Protein 3O8Q (pdb70)

CATH classification: 3.40.50.10860 (+1 more: 3.40.50.720)

Solvent-accessible surface area: 23568 Å² total

Sequence (538 aa):
IDQQYAVFGNPINNHSKSPFIHTLFARRQTQQQSSMIIYTAQCVPVDGFTEAAKHFFAQGGRRGCNVTVVPFKEEAYRFADRRLTERARLAGAVNTLKKLDDGEILGDNTDGEGLVQDLLAQQVLLKGATILLIGAGGAARGVLKPLLDQQPASITVTNRTFAKAEQLLAELVAAYGEVKAQAFEQLKQSYDVIINSTSASLPAIDPVIFSSRSVCCYDMMYGKGYTVFNQWARQHGCCAQAIDGLGMLVGQQAAESFMLWRGLRPGTKKQILREELRKNLEGALIDQYAVFGNPINNHSKKSPFIHTLFARRQTQQSMIYTAQQCVPVDGFTEAAKKHFFAQGGRGCNVTTVVPFKEEAYRFADRLTEERARLAGAVNTLKKKLDDGEILGDNTDGEGLVQDLLAQQVLLKGATILLIGAGGAARGVLKPLLLDQQPASITVTNRTTFAKAEEQLAELVAAYGEVKAQQAFEQLKKQSYDVIIINSTSGELPAIDPVIFSSRRSVCCYDMMYGKGYTVVFNQWARQQHGCCAQQAIDGLGMLVGQAAESFMMLWRGLRRPGTKQILRELRKNLEG

Radius of gyration: 27.53 Å; Cα contacts (8 Å, |Δi|>4): 1280; chains: 2; bounding box: 72×40×78 Å

Secondary structure (DSSP, 8-state):
-EEEEEE--SSS---HHHHHHHHHHHTT--EEEEEEPPPTT-HHHHHHHHHHTT--EEEE-TTSHHHHHHH-SEE-HHHHHHT--SEEEE-TTSPEEEE--HHHHHHHHHHHTT---TT-EEEEE--SHHHHHHHHHHHTT--SEEEEEESSHHHHHHHHHHHGGGS-EEEEEGGG--S-EEEEEE-SPP---S--GGGEEEEEEEEES---SS--HHHHHHHHTT-SEEE-THHHHHHHHHHHHHHHHS----HHHHHHHHHHHHTT--/-EEEEEEESS-TT--HHHHHHHHHHHHT--EEEEEEE--TT-HHHHHHHHHHTT--EEEE-TT-HHHHHHH-SEE-HHHHHHT--SEEEE-TTS-EEEE--HHHHHHHHHHHTT---TT-EEEEE--SHHHHHHHHHHHTT--SEEEEEESSHHHHHHHHHHTGGGS-EEEEEGGG--S--SEEEE----------GGG--TT-EEEES---SS--HHHHHHHHTT-SEEE-THHHHHHHHHHHHHHHHSSPPP-HHHHHHHHHHHH-

Foldseek 3Di:
DAEEEEEDDPDDDDCLQVLVVVLCVQVVPPYHYYYDYADPVGDLVVVVVCVVVRHFKYFYDPPCFLVVLVNAPEEDPLSVQLSGFGMWGQDPVRGIYGYFLLQVLVVVLCVVVVQQLAQWEEEEEDLDSQSRSNVLVSLVSHYQEYEYEYQDQVSSVVSCVSCVVSHHYHYDYQVPDDAATQEYEYRDDPPPDSHDLNNADQNHEYEYLADAPDDDPNQVVNVVSRHNYYHYNLSSVLSSSQVNCCVRPVDGGDSVVVSVVVNCVRNPVD/DAEEEEEEPPCPPDLLQVLVVVLCVQVVHDYGYYYDYDPPPCDLVVVVVCVVVRHFKYFYDPPCFLVVVVNFPEEDPLCVQLNGFGMWGQDPVRGIYGYQLLQVLVVVLCVVVPQQLAQWEEEEEALDSQCRSNPLSSLQSHYVAYEYEYQDQVSQVVSQVSCVPSHHYHYDYQAVDDAATQEYEYRDDVPDDPHDLNNADLNHEYEYLADAADADPHQVSNVVSNHVYYYYNLSSVSSSSQVSCCVRPVDGGDCVVVSVVVNVVRHD

B-factor: mean 20.45, std 8.59, range [7.36, 56.21]

Nearest PDB structures (foldseek):
  3o8q-assembly1_A  TM=1.004E+00  e=1.296E-56  Vibrio cholerae O1 biovar El Tor str. N16961
  3o8q-assembly1_B  TM=9.749E-01  e=3.855E-51  Vibrio cholerae O1 biovar El Tor str. N16961
  3pgj-assembly2_B  TM=9.780E-01  e=3.119E-50  Vibrio cholerae O1 biovar El Tor str. N16961
  1p74-assembly1_A  TM=9.394E-01  e=8.078E-32  Haemophilus influenzae
  3pwz-assembly1_A  TM=9.494E-01  e=2.260E-29  Pseudomonas putida

Structure (mmCIF, N/CA/C/O backbone):
data_3O8Q
#
_entry.id   3O8Q
#
_cell.length_a   56.871
_cell.length_b   63.146
_cell.length_c   136.842
_cell.angle_alpha   90.00
_cell.angle_beta   90.00
_cell.angle_gamma   90.00
#
_symmetry.space_group_name_H-M   'P 21 21 21'
#
loop_
_entity.id
_entity.type
_entity.pdbx_description
1 polymer 'Shikimate 5-dehydrogenase I alpha'
2 polymer 'Shikimate 5-dehydrogenase I alpha'
3 non-polymer 'SODIUM ION'
4 non-polymer 'SULFATE ION'
5 non-polymer '4-(2-HYDROXYETHYL)-1-PIPERAZINE ETHANESULFONIC ACID'
6 water water
#
loop_
_atom_site.group_PDB
_atom_site.id
_atom_site.type_symbol
_atom_site.label_atom_id
_atom_site.label_alt_id
_atom_site.label_comp_id
_atom_site.label_asym_id
_atom_site.label_entity_id
_atom_site.label_seq_id
_atom_site.pdbx_PDB_ins_code
_atom_site.Cartn_x
_atom_site.Cartn_y
_atom_site.Cartn_z
_atom_site.occupancy
_atom_site.B_iso_or_equiv
_atom_site.auth_seq_id
_atom_site.auth_comp_id
_atom_site.auth_asym_id
_atom_site.auth_atom_id
_atom_site.pdbx_PDB_model_num
ATOM 1 N N . ILE A 1 8 ? 15.116 -10.759 -13.809 1.00 20.76 5 ILE A N 1
ATOM 2 C CA . ILE A 1 8 ? 13.730 -10.196 -13.825 1.00 20.06 5 ILE A CA 1
ATOM 3 C C . ILE A 1 8 ? 13.665 -8.985 -14.757 1.00 20.28 5 ILE A C 1
ATOM 4 O O . ILE A 1 8 ? 14.152 -7.891 -14.417 1.00 21.93 5 ILE A O 1
ATOM 9 N N . ASP A 1 9 ? 13.033 -9.197 -15.911 1.00 18.72 6 ASP A N 1
ATOM 10 C CA . ASP A 1 9 ? 12.869 -8.164 -16.949 1.00 18.51 6 ASP A CA 1
ATOM 11 C C . ASP A 1 9 ? 11.876 -7.101 -16.479 1.00 17.73 6 ASP A C 1
ATOM 12 O O . ASP A 1 9 ? 10.807 -7.413 -15.962 1.00 18.21 6 ASP A O 1
ATOM 17 N N A GLN A 1 10 ? 12.235 -5.826 -16.653 0.50 17.38 7 GLN A N 1
ATOM 18 N N B GLN A 1 10 ? 12.227 -5.842 -16.739 0.50 17.27 7 GLN A N 1
ATOM 19 C CA A GLN A 1 10 ? 11.398 -4.711 -16.174 0.50 16.25 7 GLN A CA 1
ATOM 20 C CA B GLN A 1 10 ? 11.465 -4.699 -16.258 0.50 16.36 7 GLN A CA 1
ATOM 21 C C A GLN A 1 10 ? 10.540 -4.048 -17.271 0.50 14.70 7 GLN A C 1
ATOM 22 C C B GLN A 1 10 ? 10.525 -4.093 -17.323 0.50 14.72 7 GLN A C 1
ATOM 23 O O A GLN A 1 10 ? 11.022 -3.644 -18.336 0.50 15.05 7 GLN A O 1
ATOM 24 O O B GLN A 1 10 ? 10.943 -3.762 -18.441 0.50 15.02 7 GLN A O 1
ATOM 35 N N . TYR A 1 11 ? 9.257 -3.940 -16.953 1.00 12.92 8 TYR A N 1
ATOM 36 C CA . TYR A 1 11 ? 8.236 -3.301 -17.823 1.00 11.94 8 TYR A CA 1
ATOM 37 C C . TYR A 1 11 ? 7.494 -2.292 -16.951 1.00 10.28 8 TYR A C 1
ATOM 38 O O . TYR A 1 11 ? 7.536 -2.356 -15.712 1.00 12.53 8 TYR A O 1
ATOM 47 N N . ALA A 1 12 ? 6.847 -1.331 -17.575 1.00 11.80 9 ALA A N 1
ATOM 48 C CA . ALA A 1 12 ? 6.108 -0.330 -16.825 1.00 11.58 9 ALA A CA 1
ATOM 49 C C . ALA A 1 12 ? 4.990 0.286 -17.639 1.00 10.99 9 ALA A C 1
ATOM 50 O O . ALA A 1 12 ? 4.946 0.132 -18.861 1.00 11.19 9 ALA A O 1
ATOM 52 N N . VAL A 1 13 ? 4.118 1.001 -16.938 1.00 11.74 10 VAL A N 1
ATOM 53 C CA . VAL A 1 13 ? 3.197 1.948 -17.524 1.00 12.15 10 VAL A CA 1
ATOM 54 C C . VAL A 1 13 ? 3.612 3.343 -17.049 1.00 11.96 10 VAL A C 1
ATOM 55 O O . VAL A 1 13 ? 3.881 3.555 -15.861 1.00 13.25 10 VAL A O 1
ATOM 59 N N . PHE A 1 14 ? 3.676 4.295 -17.991 1.00 12.15 11 PHE A N 1
ATOM 60 C CA . PHE A 1 14 ? 3.926 5.720 -17.700 1.00 14.66 11 PHE A CA 1
ATOM 61 C C . PHE A 1 14 ? 2.671 6.508 -17.958 1.00 16.03 11 PHE A C 1
ATOM 62 O O . PHE A 1 14 ? 2.043 6.401 -19.012 1.00 16.22 11 PHE A O 1
ATOM 70 N N . GLY A 1 15 ? 2.320 7.329 -16.994 1.00 19.40 12 GLY A N 1
ATOM 71 C CA . GLY A 1 15 ? 1.138 8.116 -17.096 1.00 21.76 12 GLY A CA 1
ATOM 72 C C . GLY A 1 15 ? -0.046 7.393 -16.489 1.00 24.53 12 GLY A C 1
ATOM 73 O O . GLY A 1 15 ? -0.040 6.164 -16.250 1.00 25.42 12 GLY A O 1
ATOM 74 N N . ASN A 1 16 ? -1.055 8.191 -16.203 1.00 27.40 13 ASN A N 1
ATOM 75 C CA . ASN A 1 16 ? -2.340 7.703 -15.783 1.00 28.88 13 ASN A CA 1
ATOM 76 C C . ASN A 1 16 ? -3.242 8.920 -15.764 1.00 30.07 13 ASN A C 1
ATOM 77 O O . ASN A 1 16 ? -3.037 9.824 -14.948 1.00 30.38 13 ASN A O 1
ATOM 82 N N . PRO A 1 17 ? -4.223 8.963 -16.680 1.00 30.63 14 PRO A N 1
ATOM 83 C CA . PRO A 1 17 ? -5.125 10.091 -16.793 1.00 31.01 14 PRO A CA 1
ATOM 84 C C . PRO A 1 17 ? -6.237 10.047 -15.751 1.00 31.26 14 PRO A C 1
ATOM 85 O O . PRO A 1 17 ? -7.019 11.001 -15.641 1.00 29.75 14 PRO A O 1
ATOM 89 N N . ILE A 1 18 ? -6.317 8.925 -15.024 1.00 31.77 15 ILE A N 1
ATOM 90 C CA . ILE A 1 18 ? -7.292 8.736 -13.941 1.00 32.68 15 ILE A CA 1
ATOM 91 C C . ILE A 1 18 ? -6.535 8.412 -12.643 1.00 33.09 15 ILE A C 1
ATOM 92 O O . ILE A 1 18 ? -5.304 8.283 -12.630 1.00 32.71 15 ILE A O 1
ATOM 97 N N A ASN A 1 19 ? -7.282 8.269 -11.547 0.50 33.35 16 ASN A N 1
ATOM 98 N N B ASN A 1 19 ? -7.280 8.295 -11.556 0.50 33.49 16 ASN A N 1
ATOM 99 C CA A ASN A 1 19 ? -6.667 8.053 -10.225 0.50 33.38 16 ASN A CA 1
ATOM 100 C CA B ASN A 1 19 ? -6.700 8.045 -10.237 0.50 33.61 16 ASN A CA 1
ATOM 101 C C A ASN A 1 19 ? -6.544 6.597 -9.758 0.50 33.04 16 ASN A C 1
ATOM 102 C C B ASN A 1 19 ? -6.293 6.598 -9.947 0.50 33.31 16 ASN A C 1
ATOM 103 O O A ASN A 1 19 ? -6.154 6.346 -8.615 0.50 33.38 16 ASN A O 1
ATOM 104 O O B ASN A 1 19 ? -5.348 6.350 -9.187 0.50 34.06 16 ASN A O 1
ATOM 113 N N . HIS A 1 20 ? -6.961 5.655 -10.599 1.00 32.64 17 HIS A N 1
ATOM 114 C CA . HIS A 1 20 ? -6.756 4.208 -10.319 1.00 31.55 17 HIS A CA 1
ATOM 115 C C . HIS A 1 20 ? -5.969 3.436 -11.429 1.00 30.49 17 HIS A C 1
ATOM 116 O O . HIS A 1 20 ? -6.220 3.597 -12.627 1.00 30.29 17 HIS A O 1
ATOM 123 N N . SER A 1 21 ? -5.068 2.542 -11.005 1.00 28.46 18 SER A N 1
ATOM 124 C CA . SER A 1 21 ? -4.138 1.850 -11.931 1.00 26.44 18 SER A CA 1
ATOM 125 C C . SER A 1 21 ? -4.435 0.362 -12.177 1.00 23.52 18 SER A C 1
ATOM 126 O O . SER A 1 21 ? -4.298 -0.426 -11.278 1.00 27.00 18 SER A O 1
ATOM 129 N N . LYS A 1 22 ? -4.826 -0.031 -13.397 1.00 19.57 19 LYS A N 1
ATOM 130 C CA . LYS A 1 22 ? -5.110 -1.462 -13.685 1.00 16.87 19 LYS A CA 1
ATOM 131 C C . LYS A 1 22 ? -4.039 -2.178 -14.519 1.00 15.04 19 LYS A C 1
ATOM 132 O O . LYS A 1 22 ? -3.963 -3.415 -14.503 1.00 13.61 19 LYS A O 1
ATOM 138 N N . SER A 1 23 ? -3.196 -1.427 -15.216 1.00 13.59 20 SER A N 1
ATOM 139 C CA . SER A 1 23 ? -2.215 -2.089 -16.070 1.00 13.09 20 SER A CA 1
ATOM 140 C C . SER A 1 23 ? -1.229 -3.002 -15.328 1.00 12.54 20 SER A C 1
ATOM 141 O O . SER A 1 23 ? -1.013 -4.128 -15.738 1.00 12.66 20 SER A O 1
ATOM 144 N N . PRO A 1 24 ? -0.722 -2.568 -14.161 1.00 12.59 21 PRO A N 1
ATOM 145 C CA . PRO A 1 24 ? 0.184 -3.495 -13.458 1.00 12.32 21 PRO A CA 1
ATOM 146 C C . PRO A 1 24 ? -0.527 -4.774 -13.027 1.00 11.41 21 PRO A C 1
ATOM 147 O O . PRO A 1 24 ? 0.037 -5.869 -13.123 1.00 11.61 21 PRO A O 1
ATOM 151 N N . PHE A 1 25 ? -1.760 -4.638 -12.554 1.00 11.26 22 PHE A N 1
ATOM 152 C CA . PHE A 1 25 ? -2.595 -5.812 -12.183 1.00 11.58 22 PHE A CA 1
ATOM 153 C C . PHE A 1 25 ? -2.710 -6.767 -13.368 1.00 10.85 22 PHE A C 1
ATOM 154 O O . PHE A 1 25 ? -2.402 -7.942 -13.277 1.00 10.80 22 PHE A O 1
ATOM 162 N N . ILE A 1 26 ? -3.132 -6.235 -14.507 1.00 11.36 23 ILE A N 1
ATOM 163 C CA . ILE A 1 26 ? -3.328 -7.057 -15.705 1.00 10.73 23 ILE A CA 1
ATOM 164 C C . ILE A 1 26 ? -2.043 -7.761 -16.158 1.00 9.62 23 ILE A C 1
ATOM 165 O O . ILE A 1 26 ? -2.027 -8.981 -16.346 1.00 10.39 23 ILE A O 1
ATOM 170 N N . HIS A 1 27 ? -0.967 -6.999 -16.322 1.00 9.64 24 HIS A N 1
ATOM 171 C CA . HIS A 1 27 ? 0.287 -7.574 -16.822 1.00 10.78 24 HIS A CA 1
ATOM 172 C C . HIS A 1 27 ? 0.931 -8.530 -15.840 1.00 10.32 24 HIS A C 1
ATOM 173 O O . HIS A 1 27 ? 1.579 -9.498 -16.225 1.00 10.55 24 HIS A O 1
ATOM 180 N N . THR A 1 28 ? 0.788 -8.239 -14.559 1.00 10.70 25 THR A N 1
ATOM 181 C CA . THR A 1 28 ? 1.302 -9.137 -13.520 1.00 10.80 25 THR A CA 1
ATOM 182 C C . THR A 1 28 ? 0.603 -10.488 -13.640 1.00 10.28 25 THR A C 1
ATOM 183 O O . THR A 1 28 ? 1.228 -11.553 -13.527 1.00 11.47 25 THR A O 1
ATOM 187 N N . LEU A 1 29 ? -0.702 -10.458 -13.902 1.00 9.74 26 LEU A N 1
ATOM 188 C CA . LEU A 1 29 ? -1.443 -11.721 -14.084 1.00 10.15 26 LEU A CA 1
ATOM 189 C C . LEU A 1 29 ? -1.086 -12.413 -15.426 1.00 10.14 26 LEU A C 1
ATOM 190 O O . LEU A 1 29 ? -0.968 -13.620 -15.499 1.00 11.20 26 LEU A O 1
ATOM 195 N N . PHE A 1 30 ? -0.930 -11.657 -16.499 1.00 10.31 27 PHE A N 1
ATOM 196 C CA . PHE A 1 30 ? -0.456 -12.263 -17.743 1.00 10.13 27 PHE A CA 1
ATOM 197 C C . PHE A 1 30 ? 0.898 -12.982 -17.492 1.00 10.28 27 PHE A C 1
ATOM 198 O O . PHE A 1 30 ? 1.120 -14.071 -17.966 1.00 10.54 27 PHE A O 1
ATOM 206 N N . ALA A 1 31 ? 1.798 -12.351 -16.723 1.00 10.46 28 ALA A N 1
ATOM 207 C CA . ALA A 1 31 ? 3.125 -12.917 -16.433 1.00 10.66 28 ALA A CA 1
ATOM 208 C C . ALA A 1 31 ? 2.981 -14.185 -15.591 1.00 12.04 28 ALA A C 1
ATOM 209 O O . ALA A 1 31 ? 3.696 -15.147 -15.790 1.00 12.90 28 ALA A O 1
ATOM 211 N N A ARG A 1 32 ? 2.039 -14.166 -14.643 0.70 12.26 29 ARG A N 1
ATOM 212 N N B ARG A 1 32 ? 2.050 -14.181 -14.638 0.30 11.88 29 ARG A N 1
ATOM 213 C CA A ARG A 1 32 ? 1.757 -15.356 -13.835 0.70 12.40 29 ARG A CA 1
ATOM 214 C CA B ARG A 1 32 ? 1.806 -15.394 -13.849 0.30 11.81 29 ARG A CA 1
ATOM 215 C C A ARG A 1 32 ? 1.253 -16.520 -14.711 0.70 12.50 29 ARG A C 1
ATOM 216 C C B ARG A 1 32 ? 1.270 -16.536 -14.721 0.30 11.96 29 ARG A C 1
ATOM 217 O O A ARG A 1 32 ? 1.705 -17.660 -14.592 0.70 14.76 29 ARG A O 1
ATOM 218 O O B ARG A 1 32 ? 1.719 -17.680 -14.611 0.30 13.12 29 ARG A O 1
ATOM 233 N N . GLN A 1 33 ? 0.312 -16.228 -15.588 1.00 11.57 30 GLN A N 1
ATOM 234 C CA . GLN A 1 33 ? -0.274 -17.236 -16.467 1.00 11.36 30 GLN A CA 1
ATOM 235 C C . GLN A 1 33 ? 0.767 -17.926 -17.330 1.00 11.76 30 GLN A C 1
ATOM 236 O O . GLN A 1 33 ? 0.669 -19.089 -17.624 1.00 12.36 30 GLN A O 1
ATOM 242 N N . THR A 1 34 ? 1.701 -17.137 -17.823 1.00 12.38 31 THR A N 1
ATOM 243 C CA . THR A 1 34 ? 2.718 -17.605 -18.782 1.00 13.11 31 THR A CA 1
ATOM 244 C C . THR A 1 34 ? 4.093 -17.811 -18.186 1.00 13.07 31 THR A C 1
ATOM 245 O O . THR A 1 34 ? 5.087 -18.031 -18.891 1.00 13.62 31 THR A O 1
ATOM 249 N N A GLN A 1 35 ? 4.167 -17.769 -16.857 0.70 14.35 32 GLN A N 1
ATOM 250 N N B GLN A 1 35 ? 4.147 -17.699 -16.863 0.30 13.84 32 GLN A N 1
ATOM 251 C CA A GLN A 1 35 ? 5.411 -17.978 -16.107 0.70 15.07 32 GLN A CA 1
ATOM 252 C CA B GLN A 1 35 ? 5.363 -17.934 -16.097 0.30 14.26 32 GLN A CA 1
ATOM 253 C C A GLN A 1 35 ? 6.601 -17.135 -16.579 0.70 14.79 32 GLN A C 1
ATOM 254 C C B GLN A 1 35 ? 6.570 -17.151 -16.597 0.30 14.15 32 GLN A C 1
ATOM 255 O O A GLN A 1 35 ? 7.750 -17.607 -16.668 0.70 15.96 32 GLN A O 1
ATOM 256 O O B GLN A 1 35 ? 7.675 -17.687 -16.746 0.30 14.88 32 GLN A O 1
ATOM 267 N N . GLN A 1 36 ? 6.340 -15.873 -16.863 1.00 13.60 33 GLN A N 1
ATOM 268 C CA . GLN A 1 36 ? 7.398 -14.968 -17.320 1.00 13.34 33 GLN A CA 1
ATOM 269 C C . GLN A 1 36 ? 8.104 -14.298 -16.169 1.00 14.06 33 GLN A C 1
ATOM 270 O O . GLN A 1 36 ? 7.476 -13.775 -15.251 1.00 15.39 33 GLN A O 1
ATOM 276 N N A SER A 1 37 ? 9.433 -14.332 -16.218 0.70 14.19 34 SER A N 1
ATOM 277 N N B SER A 1 37 ? 9.429 -14.323 -16.248 0.30 14.27 34 SER A N 1
ATOM 278 C CA A SER A 1 37 ? 10.278 -13.691 -15.194 0.70 15.48 34 SER A CA 1
ATOM 279 C CA B SER A 1 37 ? 10.305 -13.709 -15.253 0.30 14.85 34 SER A CA 1
ATOM 280 C C A SER A 1 37 ? 10.374 -12.210 -15.512 0.70 15.51 34 SER A C 1
ATOM 281 C C B SER A 1 37 ? 10.383 -12.214 -15.520 0.30 15.07 34 SER A C 1
ATOM 282 O O A SER A 1 37 ? 11.334 -11.710 -16.140 0.70 16.64 34 SER A O 1
ATOM 283 O O B SER A 1 37 ? 11.356 -11.706 -16.097 0.30 15.70 34 SER A O 1
ATOM 288 N N . MET A 1 38 ? 9.342 -11.511 -15.092 1.00 14.93 35 MET A N 1
ATOM 289 C CA . MET A 1 38 ? 9.228 -10.080 -15.334 1.00 14.91 35 MET A CA 1
ATOM 290 C C . MET A 1 38 ? 8.427 -9.408 -14.275 1.00 14.61 35 MET A C 1
ATOM 291 O O . MET A 1 38 ? 7.712 -10.041 -13.498 1.00 15.67 35 MET A O 1
ATOM 296 N N A ILE A 1 39 ? 8.558 -8.091 -14.251 0.50 15.06 36 ILE A N 1
ATOM 297 N N B ILE A 1 39 ? 8.559 -8.093 -14.253 0.50 14.60 36 ILE A N 1
ATOM 298 C CA A ILE A 1 39 ? 7.842 -7.230 -13.331 0.50 15.40 36 ILE A CA 1
ATOM 299 C CA B ILE A 1 39 ? 7.835 -7.243 -13.341 0.50 14.57 36 ILE A CA 1
ATOM 300 C C A ILE A 1 39 ? 7.303 -6.064 -14.152 0.50 15.01 36 ILE A C 1
ATOM 301 C C B ILE A 1 39 ? 7.280 -6.104 -14.191 0.50 14.56 36 ILE A C 1
ATOM 302 O O A ILE A 1 39 ? 7.997 -5.539 -15.032 0.50 17.48 36 ILE A O 1
ATOM 303 O O B ILE A 1 39 ? 7.925 -5.664 -15.153 0.50 17.11 36 ILE A O 1
ATOM 312 N N . TYR A 1 40 ? 6.068 -5.680 -13.868 1.00 12.97 37 TYR A N 1
ATOM 313 C CA . TYR A 1 40 ? 5.409 -4.564 -14.551 1.00 12.07 37 TYR A CA 1
ATOM 314 C C . TYR A 1 40 ? 4.918 -3.629 -13.483 1.00 11.50 37 TYR A C 1
ATOM 315 O O . TYR A 1 40 ? 4.032 -3.989 -12.702 1.00 12.83 37 TYR A O 1
ATOM 324 N N . THR A 1 41 ? 5.499 -2.430 -13.436 1.00 12.21 38 THR A N 1
ATOM 325 C CA . THR A 1 41 ? 5.126 -1.472 -12.411 1.00 12.78 38 THR A CA 1
ATOM 326 C C . THR A 1 41 ? 4.510 -0.229 -13.015 1.00 12.59 38 THR A C 1
ATOM 327 O O . THR A 1 41 ? 4.585 -0.014 -14.221 1.00 14.36 38 THR A O 1
ATOM 331 N N . ALA A 1 42 ? 3.839 0.564 -12.210 1.00 11.84 39 ALA A N 1
ATOM 332 C CA . ALA A 1 42 ? 3.464 1.884 -12.635 1.00 12.49 39 ALA A CA 1
ATOM 333 C C . ALA A 1 42 ? 4.638 2.819 -12.289 1.00 13.15 39 ALA A C 1
ATOM 334 O O . ALA A 1 42 ? 5.095 2.891 -11.146 1.00 14.16 39 ALA A O 1
ATOM 336 N N . GLN A 1 43 ? 5.142 3.521 -13.297 1.00 14.54 40 GLN A N 1
ATOM 337 C CA . GLN A 1 43 ? 6.245 4.464 -13.160 1.00 16.27 40 GLN A CA 1
ATOM 338 C C . GLN A 1 43 ? 5.715 5.858 -13.368 1.00 17.88 40 GLN A C 1
ATOM 339 O O . GLN A 1 43 ? 4.884 6.098 -14.224 1.00 16.81 40 GLN A O 1
ATOM 345 N N . CYS A 1 44 ? 6.209 6.795 -12.570 1.00 17.79 41 CYS A N 1
ATOM 346 C CA . CYS A 1 44 ? 5.772 8.165 -12.664 1.00 19.12 41 CYS A CA 1
ATOM 347 C C . CYS A 1 44 ? 6.460 8.929 -13.762 1.00 17.62 41 CYS A C 1
ATOM 348 O O . CYS A 1 44 ? 7.633 8.738 -14.020 1.00 19.36 41 CYS A O 1
ATOM 351 N N . VAL A 1 45 ? 5.712 9.780 -14.432 1.00 17.66 42 VAL A N 1
ATOM 352 C CA . VAL A 1 45 ? 6.335 10.722 -15.321 1.00 17.06 42 VAL A CA 1
ATOM 353 C C . VAL A 1 45 ? 6.840 11.826 -14.361 1.00 17.40 42 VAL A C 1
ATOM 354 O O . VAL A 1 45 ? 6.041 12.406 -13.635 1.00 18.34 42 VAL A O 1
ATOM 358 N N . PRO A 1 46 ? 8.138 12.111 -14.362 1.00 18.51 43 PRO A N 1
ATOM 359 C CA . PRO A 1 46 ? 8.591 13.202 -13.493 1.00 19.55 43 PRO A CA 1
ATOM 360 C C . PRO A 1 46 ? 8.182 14.559 -14.013 1.00 20.48 43 PRO A C 1
ATOM 361 O O . PRO A 1 46 ? 7.739 14.676 -15.131 1.00 19.60 43 PRO A O 1
ATOM 365 N N . VAL A 1 47 ? 8.343 15.605 -13.195 1.00 21.22 44 VAL A N 1
ATOM 366 C CA . VAL A 1 47 ? 7.843 16.945 -13.612 1.00 21.50 44 VAL A CA 1
ATOM 367 C C . VAL A 1 47 ? 8.511 17.522 -14.870 1.00 21.99 44 VAL A C 1
ATOM 368 O O . VAL A 1 47 ? 7.925 18.403 -15.519 1.00 23.29 44 VAL A O 1
ATOM 372 N N . ASP A 1 48 ? 9.697 17.034 -15.216 1.00 22.39 45 ASP A N 1
ATOM 373 C CA . ASP A 1 48 ? 10.376 17.478 -16.450 1.00 23.15 45 ASP A CA 1
ATOM 374 C C . ASP A 1 48 ? 10.086 16.613 -17.688 1.00 23.21 45 ASP A C 1
ATOM 375 O O . ASP A 1 48 ? 10.812 16.665 -18.691 1.00 22.92 45 ASP A O 1
ATOM 380 N N . GLY A 1 49 ? 9.059 15.780 -17.583 1.00 20.52 46 GLY A N 1
ATOM 381 C CA . GLY A 1 49 ? 8.510 15.128 -18.758 1.00 19.91 46 GLY A CA 1
ATOM 382 C C . GLY A 1 49 ? 8.754 13.675 -19.088 1.00 18.64 46 GLY A C 1
ATOM 383 O O . GLY A 1 49 ? 9.671 13.007 -18.597 1.00 18.54 46 GLY A O 1
ATOM 384 N N . PHE A 1 50 ? 7.924 13.237 -20.020 1.00 17.46 47 PHE A N 1
ATOM 385 C CA . PHE A 1 50 ? 7.946 11.842 -20.444 1.00 17.31 47 PHE A CA 1
ATOM 386 C C . PHE A 1 50 ? 9.214 11.416 -21.156 1.00 17.27 47 PHE A C 1
ATOM 387 O O . PHE A 1 50 ? 9.765 10.355 -20.860 1.00 16.61 47 PHE A O 1
ATOM 395 N N . THR A 1 51 ? 9.664 12.220 -22.106 1.00 17.52 48 THR A N 1
ATOM 396 C CA . THR A 1 51 ? 10.850 11.836 -22.864 1.00 18.33 48 THR A CA 1
ATOM 397 C C . THR A 1 51 ? 12.033 11.521 -21.961 1.00 18.57 48 THR A C 1
ATOM 398 O O . THR A 1 51 ? 12.715 10.514 -22.144 1.00 18.50 48 THR A O 1
ATOM 402 N N . GLU A 1 52 ? 12.295 12.393 -20.993 1.00 19.60 49 GLU A N 1
ATOM 403 C CA . GLU A 1 52 ? 13.386 12.147 -20.041 1.00 21.68 49 GLU A CA 1
ATOM 404 C C . GLU A 1 52 ? 13.164 10.858 -19.226 1.00 21.16 49 GLU A C 1
ATOM 405 O O . GLU A 1 52 ? 14.105 10.102 -18.986 1.00 20.68 49 GLU A O 1
ATOM 411 N N . ALA A 1 53 ? 11.921 10.646 -18.804 1.00 20.54 50 ALA A N 1
ATOM 412 C CA . ALA A 1 53 ? 11.539 9.437 -18.047 1.00 20.25 50 ALA A CA 1
ATOM 413 C C . ALA A 1 53 ? 11.816 8.185 -18.877 1.00 19.20 50 ALA A C 1
ATOM 414 O O . ALA A 1 53 ? 12.375 7.203 -18.380 1.00 18.36 50 ALA A O 1
ATOM 416 N N . ALA A 1 54 ? 11.433 8.241 -20.150 1.00 17.79 51 ALA A N 1
ATOM 417 C CA . ALA A 1 54 ? 11.609 7.094 -21.050 1.00 18.16 51 ALA A CA 1
ATOM 418 C C . ALA A 1 54 ? 13.076 6.815 -21.266 1.00 17.86 51 ALA A C 1
ATOM 419 O O . ALA A 1 54 ? 13.522 5.669 -21.243 1.00 17.32 51 ALA A O 1
ATOM 421 N N . LYS A 1 55 ? 13.841 7.868 -21.516 1.00 19.47 52 LYS A N 1
ATOM 422 C CA . LYS A 1 55 ? 15.285 7.721 -21.683 1.00 21.36 52 LYS A CA 1
ATOM 423 C C . LYS A 1 55 ? 15.936 7.014 -20.512 1.00 20.90 52 LYS A C 1
ATOM 424 O O . LYS A 1 55 ? 16.704 6.070 -20.685 1.00 21.54 52 LYS A O 1
ATOM 430 N N . HIS A 1 56 ? 15.589 7.474 -19.319 1.00 20.80 53 HIS A N 1
ATOM 431 C CA . HIS A 1 56 ? 16.120 6.919 -18.069 1.00 21.62 53 HIS A CA 1
ATOM 432 C C . HIS A 1 56 ? 15.698 5.459 -17.898 1.00 19.68 53 HIS A C 1
ATOM 433 O O . HIS A 1 56 ? 16.504 4.584 -17.584 1.00 20.25 53 HIS A O 1
ATOM 440 N N . PHE A 1 57 ? 14.426 5.216 -18.148 1.00 17.56 54 PHE A N 1
ATOM 441 C CA . PHE A 1 57 ? 13.878 3.860 -18.029 1.00 16.85 54 PHE A CA 1
ATOM 442 C C . PHE A 1 57 ? 14.610 2.845 -18.889 1.00 17.22 54 PHE A C 1
ATOM 443 O O . PHE A 1 57 ? 15.008 1.779 -18.424 1.00 16.66 54 PHE A O 1
ATOM 451 N N . PHE A 1 58 ? 14.784 3.171 -20.162 1.00 16.20 55 PHE A N 1
ATOM 452 C CA . PHE A 1 58 ? 15.487 2.252 -21.040 1.00 17.57 55 PHE A CA 1
ATOM 453 C C . PHE A 1 58 ? 16.996 2.150 -20.748 1.00 19.72 55 PHE A C 1
ATOM 454 O O . PHE A 1 58 ? 17.568 1.072 -20.820 1.00 20.80 55 PHE A O 1
ATOM 462 N N . ALA A 1 59 ? 17.594 3.249 -20.314 1.00 20.27 56 ALA A N 1
ATOM 463 C CA . ALA A 1 59 ? 19.037 3.251 -19.977 1.00 22.38 56 ALA A CA 1
ATOM 464 C C . ALA A 1 59 ? 19.332 2.370 -18.767 1.00 23.26 56 ALA A C 1
ATOM 465 O O . ALA A 1 59 ? 20.421 1.781 -18.653 1.00 25.83 56 ALA A O 1
ATOM 467 N N . GLN A 1 60 ? 18.375 2.294 -17.851 1.00 23.13 57 GLN A N 1
ATOM 468 C CA . GLN A 1 60 ? 18.533 1.492 -16.627 1.00 23.97 57 GLN A CA 1
ATOM 469 C C . GLN A 1 60 ? 18.079 0.038 -16.760 1.00 23.59 57 GLN A C 1
ATOM 470 O O . GLN A 1 60 ? 17.884 -0.665 -15.766 1.00 25.51 57 GLN A O 1
ATOM 476 N N . GLY A 1 61 ? 17.869 -0.397 -17.997 1.00 22.62 58 GLY A N 1
ATOM 477 C CA . GLY A 1 61 ? 17.549 -1.794 -18.265 1.00 20.74 58 GLY A CA 1
ATOM 478 C C . GLY A 1 61 ? 16.101 -2.136 -18.604 1.00 18.98 58 GLY A C 1
ATOM 479 O O . GLY A 1 61 ? 15.778 -3.286 -18.814 1.00 20.05 58 GLY A O 1
ATOM 480 N N . GLY A 1 62 ? 15.234 -1.138 -18.656 1.00 16.30 59 GLY A N 1
ATOM 481 C CA . GLY A 1 62 ? 13.824 -1.373 -19.025 1.00 15.33 59 GLY A CA 1
ATOM 482 C C . GLY A 1 62 ? 13.692 -2.026 -20.392 1.00 14.80 59 GLY A C 1
ATOM 483 O O . GLY A 1 62 ? 14.434 -1.726 -21.322 1.00 16.11 59 GLY A O 1
ATOM 484 N N A ARG A 1 63 ? 12.728 -2.941 -20.511 0.50 13.18 60 ARG A N 1
ATOM 485 N N B ARG A 1 63 ? 12.717 -2.919 -20.517 0.50 13.82 60 ARG A N 1
ATOM 486 C CA A ARG A 1 63 ? 12.505 -3.658 -21.772 0.50 13.04 60 ARG A CA 1
ATOM 487 C CA B ARG A 1 63 ? 12.503 -3.651 -21.765 0.50 14.10 60 ARG A CA 1
ATOM 488 C C A ARG A 1 63 ? 11.322 -3.143 -22.586 0.50 12.22 60 ARG A C 1
ATOM 489 C C B ARG A 1 63 ? 11.312 -3.166 -22.582 0.50 12.86 60 ARG A C 1
ATOM 490 O O A ARG A 1 63 ? 11.293 -3.271 -23.818 0.50 12.99 60 ARG A O 1
ATOM 491 O O B ARG A 1 63 ? 11.275 -3.323 -23.811 0.50 13.52 60 ARG A O 1
ATOM 506 N N . GLY A 1 64 ? 10.321 -2.615 -21.910 1.00 12.58 61 GLY A N 1
ATOM 507 C CA . GLY A 1 64 ? 9.172 -2.130 -22.592 1.00 11.65 61 GLY A CA 1
ATOM 508 C C . GLY A 1 64 ? 8.291 -1.378 -21.665 1.00 11.19 61 GLY A C 1
ATOM 509 O O . GLY A 1 64 ? 8.322 -1.586 -20.439 1.00 11.61 61 GLY A O 1
ATOM 510 N N . CYS A 1 65 ? 7.454 -0.521 -22.233 1.00 10.96 62 CYS A N 1
ATOM 511 C CA . CYS A 1 65 ? 6.494 0.192 -21.414 1.00 11.57 62 CYS A CA 1
ATOM 512 C C . CYS A 1 65 ? 5.242 0.611 -22.184 1.00 10.33 62 CYS A C 1
ATOM 513 O O . CYS A 1 65 ? 5.247 0.764 -23.395 1.00 11.00 62 CYS A O 1
ATOM 516 N N . ASN A 1 66 ? 4.138 0.698 -21.462 1.00 10.05 63 ASN A N 1
ATOM 517 C CA . ASN A 1 66 ? 2.942 1.317 -21.972 1.00 9.89 63 ASN A CA 1
ATOM 518 C C . ASN A 1 66 ? 2.987 2.806 -21.655 1.00 10.42 63 ASN A C 1
ATOM 519 O O . ASN A 1 66 ? 3.639 3.226 -20.700 1.00 11.14 63 ASN A O 1
ATOM 524 N N . VAL A 1 67 ? 2.236 3.573 -22.440 1.00 10.01 64 VAL A N 1
ATOM 525 C CA . VAL A 1 67 ? 2.154 5.018 -22.308 1.00 10.68 64 VAL A CA 1
ATOM 526 C C . VAL A 1 67 ? 0.693 5.388 -22.390 1.00 11.15 64 VAL A C 1
ATOM 527 O O . VAL A 1 67 ? -0.032 4.929 -23.287 1.00 13.38 64 VAL A O 1
ATOM 531 N N . THR A 1 68 ? 0.240 6.229 -21.472 1.00 12.19 65 THR A N 1
ATOM 532 C CA . THR A 1 68 ? -1.145 6.640 -21.476 1.00 13.48 65 THR A CA 1
ATOM 533 C C . THR A 1 68 ? -1.295 8.065 -21.949 1.00 13.18 65 THR A C 1
ATOM 534 O O . THR A 1 68 ? -0.323 8.807 -22.105 1.00 12.71 65 THR A O 1
ATOM 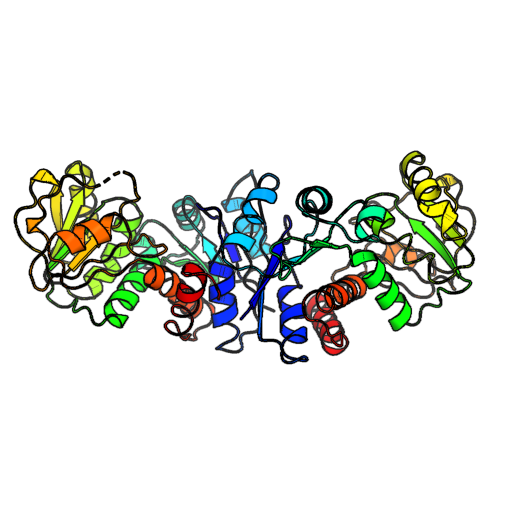538 N N A VAL A 1 69 ? -2.537 8.438 -22.214 0.50 13.88 66 VAL A N 1
ATOM 539 N N B VAL A 1 69 ? -2.543 8.421 -22.209 0.50 13.51 66 VAL A N 1
ATOM 540 C CA A VAL A 1 69 ? -2.818 9.817 -22.560 0.50 14.19 66 VAL A CA 1
ATOM 541 C CA B VAL A 1 69 ? -2.903 9.796 -22.522 0.50 13.54 66 VAL A CA 1
ATOM 542 C C A VAL A 1 69 ? -2.397 10.677 -21.358 0.50 14.31 66 VAL A C 1
ATOM 543 C C B VAL A 1 69 ? -2.451 10.688 -21.337 0.50 13.95 66 VAL A C 1
ATOM 544 O O A VAL A 1 69 ? -2.475 10.226 -20.196 0.50 15.67 66 VAL A O 1
ATOM 545 O O B VAL A 1 69 ? -2.607 10.289 -20.163 0.50 15.24 66 VAL A O 1
ATOM 552 N N . PRO A 1 70 ? -1.920 11.889 -21.614 1.00 13.79 67 PRO A N 1
ATOM 553 C CA . PRO A 1 70 ? -1.727 12.567 -22.885 1.00 13.62 67 PRO A CA 1
ATOM 554 C C . PRO A 1 70 ? -0.314 12.511 -23.445 1.00 14.17 67 PRO A C 1
ATOM 555 O O . PRO A 1 70 ? 0.081 13.394 -24.207 1.00 15.53 67 PRO A O 1
ATOM 559 N N . PHE A 1 71 ? 0.393 11.428 -23.174 1.00 12.33 68 PHE A N 1
ATOM 560 C CA . PHE A 1 71 ? 1.781 11.289 -23.557 1.00 11.57 68 PHE A CA 1
ATOM 561 C C . PHE A 1 71 ? 2.016 10.466 -24.831 1.00 11.90 68 PHE A C 1
ATOM 562 O O . PHE A 1 71 ? 3.152 10.247 -25.182 1.00 12.22 68 PHE A O 1
ATOM 570 N N . LYS A 1 72 ? 0.948 9.996 -25.487 1.00 12.05 69 LYS A N 1
ATOM 571 C CA . LYS A 1 72 ? 1.125 9.055 -26.626 1.00 11.77 69 LYS A CA 1
ATOM 572 C C . LYS A 1 72 ? 1.788 9.661 -27.844 1.00 11.69 69 LYS A C 1
ATOM 573 O O . LYS A 1 72 ? 2.459 8.965 -28.595 1.00 12.01 69 LYS A O 1
ATOM 579 N N . GLU A 1 73 ? 1.560 10.952 -28.074 1.00 13.56 70 GLU A N 1
ATOM 580 C CA . GLU A 1 73 ? 2.185 11.618 -29.214 1.00 14.66 70 GLU A CA 1
ATOM 581 C C . GLU A 1 73 ? 3.661 11.830 -28.951 1.00 14.60 70 GLU A C 1
ATOM 582 O O . GLU A 1 73 ? 4.493 11.675 -29.833 1.00 15.47 70 GLU A O 1
ATOM 588 N N . GLU A 1 74 ? 3.991 12.159 -27.708 1.00 13.95 71 GLU A N 1
ATOM 589 C CA . GLU A 1 74 ? 5.364 12.275 -27.325 1.00 15.14 71 GLU A CA 1
ATOM 590 C C . GLU A 1 74 ? 6.083 10.912 -27.467 1.00 14.04 71 GLU A C 1
ATOM 591 O O . GLU A 1 74 ? 7.247 10.849 -27.897 1.00 15.06 71 GLU A O 1
ATOM 597 N N . ALA A 1 75 ? 5.392 9.826 -27.109 1.00 12.67 72 ALA A N 1
ATOM 598 C CA . ALA A 1 75 ? 5.985 8.481 -27.242 1.00 12.29 72 ALA A CA 1
ATOM 599 C C . ALA A 1 75 ? 6.213 8.147 -28.732 1.00 11.88 72 ALA A C 1
ATOM 600 O O . ALA A 1 75 ? 7.193 7.508 -29.105 1.00 12.72 72 ALA A O 1
ATOM 602 N N . TYR A 1 76 ? 5.301 8.601 -29.566 1.00 12.81 73 TYR A N 1
ATOM 603 C CA . TYR A 1 76 ? 5.417 8.443 -31.030 1.00 13.34 73 TYR A CA 1
ATOM 604 C C . TYR A 1 76 ? 6.706 9.109 -31.545 1.00 13.69 73 TYR A C 1
ATOM 605 O O . TYR A 1 76 ? 7.446 8.541 -32.382 1.00 15.09 73 TYR A O 1
ATOM 614 N N . ARG A 1 77 ? 6.975 10.309 -31.053 1.00 15.02 74 ARG A N 1
ATOM 615 C CA . ARG A 1 77 ? 8.194 11.007 -31.453 1.00 15.59 74 ARG A CA 1
ATOM 616 C C . ARG A 1 77 ? 9.442 10.365 -30.869 1.00 15.05 74 ARG A C 1
ATOM 617 O O . ARG A 1 77 ? 10.524 10.408 -31.453 1.00 17.69 74 ARG A O 1
ATOM 625 N N . PHE A 1 78 ? 9.315 9.808 -29.664 1.00 14.72 75 PHE A N 1
ATOM 626 C CA . PHE A 1 78 ? 10.449 9.180 -28.981 1.00 15.25 75 PHE A CA 1
ATOM 627 C C . PHE A 1 78 ? 10.964 7.924 -29.695 1.00 15.19 75 PHE A C 1
ATOM 628 O O . PHE A 1 78 ? 12.150 7.674 -29.781 1.00 16.00 75 PHE A O 1
ATOM 636 N N . ALA A 1 79 ? 10.038 7.144 -30.221 1.00 13.73 76 ALA A N 1
ATOM 637 C CA . ALA A 1 79 ? 10.389 5.867 -30.850 1.00 12.85 76 ALA A CA 1
ATOM 638 C C . ALA A 1 79 ? 11.311 6.040 -32.041 1.00 13.20 76 ALA A C 1
ATOM 639 O O . ALA A 1 79 ? 11.225 7.019 -32.774 1.00 14.54 76 ALA A O 1
ATOM 641 N N . ASP A 1 80 ? 12.227 5.093 -32.212 1.00 13.77 77 ASP A N 1
ATOM 642 C CA . ASP A 1 80 ? 13.112 5.098 -33.387 1.00 15.10 77 ASP A CA 1
ATOM 643 C C . ASP A 1 80 ? 12.436 4.534 -34.615 1.00 14.83 77 ASP A C 1
ATOM 644 O O . ASP A 1 80 ? 12.768 4.920 -35.728 1.00 17.44 77 ASP A O 1
ATOM 649 N N A ARG A 1 81 ? 11.553 3.554 -34.392 0.60 14.23 78 ARG A N 1
ATOM 650 N N B ARG A 1 81 ? 11.514 3.606 -34.424 0.40 13.81 78 ARG A N 1
ATOM 651 C CA A ARG A 1 81 ? 10.797 2.848 -35.430 0.60 15.05 78 ARG A CA 1
ATOM 652 C CA B ARG A 1 81 ? 10.774 3.037 -35.532 0.40 13.86 78 ARG A CA 1
ATOM 653 C C A ARG A 1 81 ? 9.345 2.719 -34.989 0.60 13.75 78 ARG A C 1
ATOM 654 C C B ARG A 1 81 ? 9.374 2.704 -35.021 0.40 13.02 78 ARG A C 1
ATOM 655 O O A ARG A 1 81 ? 9.068 2.663 -33.790 0.60 12.33 78 ARG A O 1
ATOM 656 O O B ARG A 1 81 ? 9.166 2.517 -33.821 0.40 11.85 78 ARG A O 1
ATOM 671 N N . LEU A 1 82 ? 8.435 2.641 -35.947 1.00 12.23 79 LEU A N 1
ATOM 672 C CA . LEU A 1 82 ? 7.029 2.504 -35.660 1.00 11.70 79 LEU A CA 1
ATOM 673 C C . LEU A 1 82 ? 6.375 1.376 -36.425 1.00 11.46 79 LEU A C 1
ATOM 674 O O . LEU A 1 82 ? 6.692 1.132 -37.600 1.00 13.38 79 LEU A O 1
ATOM 679 N N . THR A 1 83 ? 5.419 0.717 -35.779 1.00 10.74 80 THR A N 1
ATOM 680 C CA . THR A 1 83 ? 4.581 -0.243 -36.472 1.00 10.71 80 THR A CA 1
ATOM 681 C C . THR A 1 83 ? 3.606 0.518 -37.387 1.00 10.65 80 THR A C 1
ATOM 682 O O . THR A 1 83 ? 3.389 1.721 -37.249 1.00 10.78 80 THR A O 1
ATOM 686 N N . GLU A 1 84 ? 3.030 -0.195 -38.337 1.00 10.88 81 GLU A N 1
ATOM 687 C CA . GLU A 1 84 ? 2.049 0.388 -39.218 1.00 11.39 81 GLU A CA 1
ATOM 688 C C . GLU A 1 84 ? 0.937 1.085 -38.443 1.00 11.04 81 GLU A C 1
ATOM 689 O O . GLU A 1 84 ? 0.553 2.236 -38.703 1.00 11.74 81 GLU A O 1
ATOM 695 N N . ARG A 1 85 ? 0.380 0.371 -37.476 1.00 10.82 82 ARG A N 1
ATOM 696 C CA . ARG A 1 85 ? -0.778 0.908 -36.745 1.00 11.87 82 ARG A CA 1
ATOM 697 C C . ARG A 1 85 ? -0.386 2.124 -35.898 1.00 10.50 82 ARG A C 1
ATOM 698 O O . ARG A 1 85 ? -1.184 3.064 -35.750 1.00 12.08 82 ARG A O 1
ATOM 706 N N . ALA A 1 86 ? 0.837 2.134 -35.368 1.00 10.15 83 ALA A N 1
ATOM 707 C CA . ALA A 1 86 ? 1.287 3.297 -34.646 1.00 10.24 83 ALA A CA 1
ATOM 708 C C . ALA A 1 86 ? 1.477 4.518 -35.556 1.00 11.73 83 ALA A C 1
ATOM 709 O O . ALA A 1 86 ? 1.094 5.626 -35.207 1.00 12.66 83 ALA A O 1
ATOM 711 N N . ARG A 1 87 ? 2.091 4.302 -36.708 1.00 10.95 84 ARG A N 1
ATOM 712 C CA . ARG A 1 87 ? 2.345 5.382 -37.632 1.00 11.58 84 ARG A CA 1
ATOM 713 C C . ARG A 1 87 ? 1.015 5.997 -38.079 1.00 12.61 84 ARG A C 1
ATOM 714 O O . ARG A 1 87 ? 0.851 7.220 -38.113 1.00 14.60 84 ARG A O 1
ATOM 722 N N . LEU A 1 88 ? 0.062 5.145 -38.414 1.00 12.09 85 LEU A N 1
ATOM 723 C CA . LEU A 1 88 ? -1.259 5.623 -38.844 1.00 13.06 85 LEU A CA 1
ATOM 724 C C . LEU A 1 88 ? -2.052 6.294 -37.713 1.00 12.93 85 LEU A C 1
ATOM 725 O O . LEU A 1 88 ? -2.811 7.244 -37.934 1.00 15.40 85 LEU A O 1
ATOM 730 N N . ALA A 1 89 ? -1.867 5.812 -36.497 1.00 13.25 86 ALA A N 1
ATOM 731 C CA . ALA A 1 89 ? -2.575 6.380 -35.325 1.00 13.54 86 ALA A CA 1
ATOM 732 C C . ALA A 1 89 ? -2.009 7.752 -34.930 1.00 13.41 86 ALA A C 1
ATOM 733 O O . ALA A 1 89 ? -2.664 8.557 -34.254 1.00 15.67 86 ALA A O 1
ATOM 735 N N . GLY A 1 90 ? -0.751 7.995 -35.271 1.00 13.34 87 GLY A N 1
ATOM 736 C CA . GLY A 1 90 ? -0.053 9.199 -34.8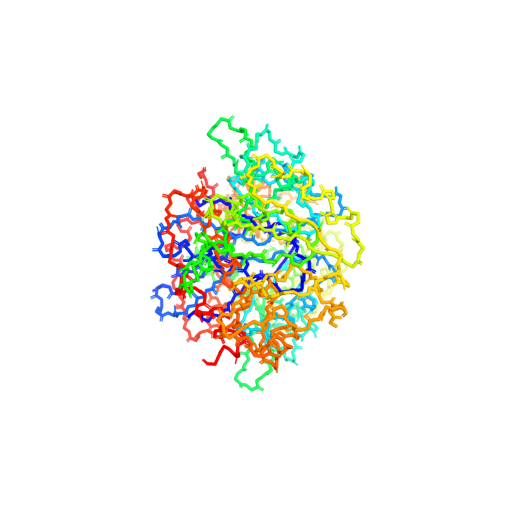51 1.00 13.02 87 GLY A CA 1
ATOM 737 C C . GLY A 1 90 ? 0.202 9.250 -33.367 1.00 12.71 87 GLY A C 1
ATOM 738 O O . GLY A 1 90 ? 0.437 10.311 -32.776 1.00 15.46 87 GLY A O 1
ATOM 739 N N . ALA A 1 91 ? 0.239 8.073 -32.767 1.00 11.85 88 ALA A N 1
ATOM 740 C CA . ALA A 1 91 ? 0.328 7.979 -31.296 1.00 11.38 88 ALA A CA 1
ATOM 741 C C . ALA A 1 91 ? 0.798 6.592 -30.952 1.00 10.93 88 ALA A C 1
ATOM 742 O O . ALA A 1 91 ? 0.435 5.623 -31.623 1.00 11.93 88 ALA A O 1
ATOM 744 N N . VAL A 1 92 ? 1.588 6.490 -29.884 1.00 10.97 89 VAL A N 1
ATOM 745 C CA . VAL A 1 92 ? 2.151 5.220 -29.436 1.00 10.38 89 VAL A CA 1
ATOM 746 C C . VAL A 1 92 ? 1.710 4.948 -28.000 1.00 9.84 89 VAL A C 1
ATOM 747 O O . VAL A 1 92 ? 1.835 5.814 -27.152 1.00 11.18 89 VAL A O 1
ATOM 751 N N . ASN A 1 93 ? 1.175 3.752 -27.741 1.00 9.65 90 ASN A N 1
ATOM 752 C CA . ASN A 1 93 ? 0.845 3.352 -26.358 1.00 9.32 90 ASN A CA 1
ATOM 753 C C . ASN A 1 93 ? 1.741 2.256 -25.827 1.00 9.71 90 ASN A C 1
ATOM 754 O O . ASN A 1 93 ? 1.605 1.874 -24.687 1.00 10.46 90 ASN A O 1
ATOM 759 N N . THR A 1 94 ? 2.678 1.788 -26.655 1.00 9.64 91 THR A N 1
ATOM 760 C CA . THR A 1 94 ? 3.559 0.678 -26.347 1.00 9.76 91 THR A CA 1
ATOM 761 C C . THR A 1 94 ? 4.944 0.888 -26.948 1.00 9.59 91 THR A C 1
ATOM 762 O O . THR A 1 94 ? 5.087 1.048 -28.152 1.00 11.11 91 THR A O 1
ATOM 766 N N . LEU A 1 95 ? 5.956 0.881 -26.103 1.00 9.82 92 LEU A N 1
ATOM 767 C CA . LEU A 1 95 ? 7.342 0.972 -26.519 1.00 10.02 92 LEU A CA 1
ATOM 768 C C . LEU A 1 95 ? 8.040 -0.341 -26.176 1.00 10.23 92 LEU A C 1
ATOM 769 O O . LEU A 1 95 ? 7.764 -0.945 -25.130 1.00 11.23 92 LEU A O 1
ATOM 774 N N . LYS A 1 96 ? 8.973 -0.764 -27.035 1.00 9.72 93 LYS A N 1
ATOM 775 C CA . LYS A 1 96 ? 9.710 -2.001 -26.857 1.00 10.85 93 LYS A CA 1
ATOM 776 C C . LYS A 1 96 ? 11.164 -1.799 -27.259 1.00 12.24 93 LYS A C 1
ATOM 777 O O . LYS A 1 96 ? 11.447 -1.291 -28.327 1.00 12.29 93 LYS A O 1
ATOM 783 N N . LYS A 1 97 ? 12.070 -2.169 -26.371 1.00 13.15 94 LYS A N 1
ATOM 784 C CA . LYS A 1 97 ? 13.490 -2.118 -26.679 1.00 14.32 94 LYS A CA 1
ATOM 785 C C . LYS A 1 97 ? 13.856 -3.343 -27.493 1.00 14.50 94 LYS A C 1
ATOM 786 O O . LYS A 1 97 ? 13.654 -4.462 -27.066 1.00 15.44 94 LYS A O 1
ATOM 792 N N . LEU A 1 98 ? 14.343 -3.133 -28.704 1.00 15.68 95 LEU A N 1
ATOM 793 C CA . LEU A 1 98 ? 14.729 -4.246 -29.565 1.00 17.61 95 LEU A CA 1
ATOM 794 C C . LEU A 1 98 ? 16.117 -4.766 -29.216 1.00 19.91 95 LEU A C 1
ATOM 795 O O . LEU A 1 98 ? 16.866 -4.135 -28.478 1.00 19.98 95 LEU A O 1
ATOM 800 N N . ASP A 1 99 ? 16.479 -5.907 -29.796 1.00 23.07 96 ASP A N 1
ATOM 801 C CA . ASP A 1 99 ? 17.787 -6.542 -29.509 1.00 25.94 96 ASP A CA 1
ATOM 802 C C . ASP A 1 99 ? 18.978 -5.600 -29.786 1.00 26.02 96 ASP A C 1
ATOM 803 O O . ASP A 1 99 ? 19.985 -5.634 -29.073 1.00 28.15 96 ASP A O 1
ATOM 808 N N . ASP A 1 100 ? 18.820 -4.750 -30.804 1.00 26.01 97 ASP A N 1
ATOM 809 C CA . ASP A 1 100 ? 19.855 -3.783 -31.217 1.00 26.70 97 ASP A CA 1
ATOM 810 C C . ASP A 1 100 ? 19.795 -2.438 -30.476 1.00 25.33 97 ASP A C 1
ATOM 811 O O . ASP A 1 100 ? 20.539 -1.507 -30.809 1.00 26.14 97 ASP A O 1
ATOM 816 N N . GLY A 1 101 ? 18.924 -2.331 -29.471 1.00 23.93 98 GLY A N 1
ATOM 817 C CA . GLY A 1 101 ? 18.805 -1.101 -28.699 1.00 22.61 98 GLY A CA 1
ATOM 818 C C . GLY A 1 101 ? 17.821 -0.078 -29.251 1.00 20.85 98 GLY A C 1
ATOM 819 O O . GLY A 1 101 ? 17.484 0.879 -28.568 1.00 21.99 98 GLY A O 1
ATOM 820 N N . GLU A 1 102 ? 17.381 -0.268 -30.495 1.00 18.70 99 GLU A N 1
ATOM 821 C CA . GLU A 1 102 ? 16.362 0.606 -31.074 1.00 17.85 99 GLU A CA 1
ATOM 822 C C . GLU A 1 102 ? 15.043 0.446 -30.327 1.00 15.91 99 GLU A C 1
ATOM 823 O O . GLU A 1 102 ? 14.740 -0.605 -29.790 1.00 17.24 99 GLU A O 1
ATOM 829 N N . ILE A 1 103 ? 14.315 1.541 -30.226 1.00 14.12 100 ILE A N 1
ATOM 830 C CA . ILE A 1 103 ? 13.039 1.539 -29.563 1.00 13.42 100 ILE A CA 1
ATOM 831 C C . ILE A 1 103 ? 11.925 1.533 -30.592 1.00 12.07 100 ILE A C 1
ATOM 832 O O . ILE A 1 103 ? 11.789 2.448 -31.388 1.00 13.33 100 ILE A O 1
ATOM 837 N N . LEU A 1 104 ? 11.145 0.467 -30.556 1.00 11.25 101 LEU A N 1
ATOM 838 C CA . LEU A 1 104 ? 9.969 0.307 -31.400 1.00 10.81 101 LEU A CA 1
ATOM 839 C C . LEU A 1 104 ? 8.757 0.878 -30.691 1.00 10.35 101 LEU A C 1
ATOM 840 O O . LEU A 1 104 ? 8.511 0.571 -29.545 1.00 11.35 101 LEU A O 1
ATOM 845 N N . GLY A 1 105 ? 7.969 1.647 -31.424 1.00 10.23 102 GLY A N 1
ATOM 846 C CA . GLY A 1 105 ? 6.697 2.144 -30.969 1.00 9.82 102 GLY A CA 1
ATOM 847 C C . GLY A 1 105 ? 5.539 1.444 -31.654 1.00 9.46 102 GLY A C 1
ATOM 848 O O . GLY A 1 105 ? 5.518 1.331 -32.877 1.00 11.43 102 GLY A O 1
ATOM 849 N N . ASP A 1 106 ? 4.569 1.001 -30.861 1.00 10.10 103 ASP A N 1
ATOM 850 C CA . ASP A 1 106 ? 3.357 0.342 -31.355 1.00 9.23 103 ASP A CA 1
ATOM 851 C C . ASP A 1 106 ? 2.141 1.052 -30.716 1.00 9.09 103 ASP A C 1
ATOM 852 O O . ASP A 1 106 ? 2.271 1.863 -29.785 1.00 9.50 103 ASP A O 1
ATOM 857 N N . ASN A 1 107 ? 0.967 0.737 -31.241 1.00 9.51 104 ASN A N 1
ATOM 858 C CA . ASN A 1 107 ? -0.289 1.215 -30.731 1.00 9.46 104 ASN A CA 1
ATOM 859 C C . ASN A 1 107 ? -1.239 0.036 -30.759 1.00 10.30 104 ASN A C 1
ATOM 860 O O . ASN A 1 107 ? -1.647 -0.429 -31.798 1.00 12.05 104 ASN A O 1
ATOM 865 N N . THR A 1 108 ? -1.574 -0.464 -29.574 1.00 11.04 105 THR A N 1
ATOM 866 C CA . THR A 1 108 ? -2.397 -1.655 -29.450 1.00 11.75 105 THR A CA 1
ATOM 867 C C . THR A 1 108 ? -3.863 -1.408 -29.128 1.00 11.77 105 THR A C 1
ATOM 868 O O . THR A 1 108 ? -4.640 -2.365 -29.004 1.00 12.86 105 THR A O 1
ATOM 872 N N . ASP A 1 109 ? -4.242 -0.130 -29.018 1.00 12.96 106 ASP A N 1
ATOM 873 C CA . ASP A 1 109 ? -5.593 0.249 -28.587 1.00 14.80 106 ASP A CA 1
ATOM 874 C C . ASP A 1 109 ? -6.643 -0.288 -29.558 1.00 14.17 106 ASP A C 1
ATOM 875 O O . ASP A 1 109 ? -7.635 -0.933 -29.157 1.00 15.12 106 ASP A O 1
ATOM 880 N N . GLY A 1 110 ? -6.458 -0.040 -30.853 1.00 14.91 107 GLY A N 1
ATOM 881 C CA . GLY A 1 110 ? -7.426 -0.536 -31.831 1.00 15.73 107 GLY A CA 1
ATOM 882 C C . GLY A 1 110 ? -7.534 -2.038 -31.951 1.00 14.89 107 GLY A C 1
ATOM 883 O O . GLY A 1 110 ? -8.617 -2.620 -32.075 1.00 16.66 107 GLY A O 1
ATOM 884 N N . GLU A 1 111 ? -6.404 -2.709 -31.921 1.00 14.42 108 GLU A N 1
ATOM 885 C CA . GLU A 1 111 ? -6.439 -4.160 -32.003 1.00 14.92 108 GLU A CA 1
ATOM 886 C C . GLU A 1 111 ? -7.115 -4.773 -30.756 1.00 14.48 108 GLU A C 1
ATOM 887 O O . GLU A 1 111 ? -7.784 -5.817 -30.818 1.00 15.41 108 GLU A O 1
ATOM 893 N N . GLY A 1 112 ? -6.913 -4.134 -29.602 1.00 13.63 109 GLY A N 1
ATOM 894 C CA . GLY A 1 112 ? -7.584 -4.584 -28.379 1.00 13.80 109 GLY A CA 1
ATOM 895 C C . GLY A 1 112 ? -9.098 -4.432 -28.485 1.00 13.79 109 GLY A C 1
ATOM 896 O O . GLY A 1 112 ? -9.846 -5.281 -28.028 1.00 14.31 109 GLY A O 1
ATOM 897 N N . LEU A 1 113 ? -9.542 -3.329 -29.095 1.00 13.69 110 LEU A N 1
ATOM 898 C CA . LEU A 1 113 ? -10.954 -3.128 -29.357 1.00 14.42 110 LEU A CA 1
ATOM 899 C C . LEU A 1 113 ? -11.474 -4.225 -30.261 1.00 14.40 110 LEU A C 1
ATOM 900 O O . LEU A 1 113 ? -12.496 -4.848 -29.980 1.00 16.21 110 LEU A O 1
ATOM 905 N N . VAL A 1 114 ? -10.777 -4.465 -31.368 1.00 15.23 111 VAL A N 1
ATOM 906 C CA . VAL A 1 114 ? -11.184 -5.487 -32.308 1.00 15.32 111 VAL A CA 1
ATOM 907 C C . VAL A 1 114 ? -11.291 -6.859 -31.674 1.00 15.52 111 VAL A C 1
ATOM 908 O O . VAL A 1 114 ? -12.311 -7.578 -31.839 1.00 16.32 111 VAL A O 1
ATOM 912 N N . GLN A 1 115 ? -10.272 -7.220 -30.902 1.00 14.88 112 GLN A N 1
ATOM 913 C CA . GLN A 1 115 ? -10.290 -8.543 -30.270 1.00 15.39 112 GLN A CA 1
ATOM 914 C C . GLN A 1 115 ? -11.407 -8.684 -29.235 1.00 15.85 112 GLN A C 1
ATOM 915 O O . GLN A 1 115 ? -11.997 -9.767 -29.103 1.00 16.89 112 GLN A O 1
ATOM 921 N N . ASP A 1 116 ? -11.718 -7.608 -28.520 1.00 15.43 113 ASP A N 1
ATOM 922 C CA . ASP A 1 116 ? -12.850 -7.646 -27.572 1.00 16.89 113 ASP A CA 1
ATOM 923 C C . ASP A 1 116 ? -14.182 -7.778 -28.323 1.00 17.27 113 ASP A C 1
ATOM 924 O O . ASP A 1 116 ? -15.059 -8.533 -27.947 1.00 19.19 113 ASP A O 1
ATOM 929 N N . LEU A 1 117 ? -14.336 -7.046 -29.411 1.00 16.74 114 LEU A N 1
ATOM 930 C CA . LEU A 1 117 ? -15.551 -7.158 -30.205 1.00 17.99 114 LEU A CA 1
ATOM 931 C C . LEU A 1 117 ? -15.713 -8.589 -30.688 1.00 18.44 114 LEU A C 1
ATOM 932 O O . LEU A 1 117 ? -16.813 -9.167 -30.5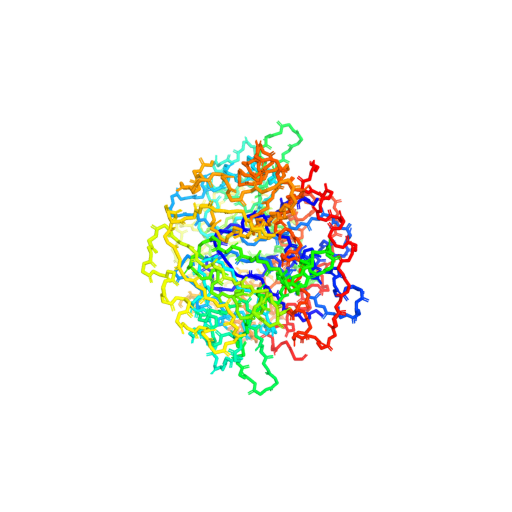94 1.00 20.32 114 LEU A O 1
ATOM 937 N N . LEU A 1 118 ? -14.646 -9.165 -31.243 1.00 18.93 115 LEU A N 1
ATOM 938 C CA . LEU A 1 118 ? -14.637 -10.555 -31.697 1.00 19.20 115 LEU A CA 1
ATOM 939 C C . LEU A 1 118 ? -14.899 -11.572 -30.557 1.00 20.32 115 LEU A C 1
ATOM 940 O O . LEU A 1 118 ? -15.541 -12.603 -30.775 1.00 21.88 115 LEU A O 1
ATOM 945 N N . ALA A 1 119 ? -14.360 -11.293 -29.377 1.00 20.29 116 ALA A N 1
ATOM 946 C CA . ALA A 1 119 ? -14.591 -12.161 -28.196 1.00 21.61 116 ALA A CA 1
ATOM 947 C C . ALA A 1 119 ? -16.061 -12.169 -27.823 1.00 23.13 116 ALA A C 1
ATOM 948 O O . ALA A 1 119 ? -16.579 -13.159 -27.314 1.00 25.08 116 ALA A O 1
ATOM 950 N N . GLN A 1 120 ? -16.734 -11.064 -28.086 1.00 23.85 117 GLN A N 1
ATOM 951 C CA . GLN A 1 120 ? -18.162 -10.906 -27.825 1.00 25.70 117 GLN A CA 1
ATOM 952 C C . GLN A 1 120 ? -19.035 -11.354 -28.984 1.00 25.75 117 GLN A C 1
ATOM 953 O O . GLN A 1 120 ? -20.236 -11.075 -29.000 1.00 27.24 117 GLN A O 1
ATOM 959 N N . GLN A 1 121 ? -18.417 -12.002 -29.963 1.00 25.91 118 GLN A N 1
ATOM 960 C CA . GLN A 1 121 ? -19.096 -12.552 -31.132 1.00 26.55 118 GLN A CA 1
ATOM 961 C C . GLN A 1 121 ? -19.798 -11.500 -31.988 1.00 25.95 118 GLN A C 1
ATOM 962 O O . GLN A 1 121 ? -20.867 -11.729 -32.547 1.00 25.55 118 GLN A O 1
ATOM 968 N N . VAL A 1 122 ? -19.175 -10.334 -32.088 1.00 23.99 119 VAL A N 1
ATOM 969 C CA . VAL A 1 122 ? -19.675 -9.276 -32.942 1.00 24.27 119 VAL A CA 1
ATOM 970 C C . VAL A 1 122 ? -19.098 -9.513 -34.328 1.00 23.65 119 VAL A C 1
ATOM 971 O O . VAL A 1 122 ? -17.887 -9.720 -34.493 1.00 22.84 119 VAL A O 1
ATOM 975 N N . LEU A 1 123 ? -19.973 -9.532 -35.325 1.00 24.04 120 LEU A N 1
ATOM 976 C CA . LEU A 1 123 ? -19.554 -9.692 -36.720 1.00 23.49 120 LEU A CA 1
ATOM 977 C C . LEU A 1 123 ? -19.105 -8.334 -37.270 1.00 22.87 120 LEU A C 1
ATOM 978 O O . LEU A 1 123 ? -19.885 -7.387 -37.290 1.00 24.07 120 LEU A O 1
ATOM 983 N N . LEU A 1 124 ? -17.839 -8.242 -37.688 1.00 21.72 121 LEU A N 1
ATOM 984 C CA . LEU A 1 124 ? -17.289 -6.995 -38.253 1.00 21.13 121 LEU A CA 1
ATOM 985 C C . LEU A 1 124 ? -17.218 -7.068 -39.769 1.00 20.82 121 LEU A C 1
ATOM 986 O O . LEU A 1 124 ? -17.449 -6.069 -40.464 1.00 19.82 121 LEU A O 1
ATOM 991 N N . LYS A 1 125 ? -16.898 -8.250 -40.292 1.00 21.30 122 LYS A N 1
ATOM 992 C CA . LYS A 1 125 ? -16.786 -8.433 -41.740 1.00 22.71 122 LYS A CA 1
ATOM 993 C C . LYS A 1 125 ? -18.114 -8.138 -42.420 1.00 22.87 122 LYS A C 1
ATOM 994 O O . LYS A 1 125 ? -19.112 -8.795 -42.140 1.00 23.86 122 LYS A O 1
ATOM 1000 N N . GLY A 1 126 ? -18.097 -7.157 -43.330 1.00 21.95 123 GLY A N 1
ATOM 1001 C CA . GLY A 1 126 ? -19.311 -6.697 -44.051 1.00 22.55 123 GLY A CA 1
ATOM 1002 C C . GLY A 1 126 ? -20.295 -5.846 -43.266 1.00 22.74 123 GLY A C 1
ATOM 1003 O O . GLY A 1 126 ? -21.394 -5.487 -43.752 1.00 24.01 123 GLY A O 1
ATOM 1004 N N . ALA A 1 127 ? -19.915 -5.485 -42.052 1.00 22.61 124 ALA A N 1
ATOM 1005 C CA . ALA A 1 127 ? -20.774 -4.707 -41.175 1.00 21.94 124 ALA A CA 1
ATOM 1006 C C . ALA A 1 127 ? -20.690 -3.218 -41.464 1.00 21.65 124 ALA A C 1
ATOM 1007 O O . ALA A 1 127 ? -19.678 -2.736 -41.979 1.00 21.78 124 ALA A O 1
ATOM 1009 N N . THR A 1 128 ? -21.750 -2.488 -41.117 1.00 21.62 125 THR A N 1
ATOM 1010 C CA . THR A 1 128 ? -21.712 -1.030 -41.159 1.00 21.62 125 THR A CA 1
ATOM 1011 C C . THR A 1 128 ? -21.352 -0.578 -39.749 1.00 20.84 125 THR A C 1
ATOM 1012 O O . THR A 1 128 ? -21.960 -1.020 -38.776 1.00 22.54 125 THR A O 1
ATOM 1016 N N . ILE A 1 129 ? -20.343 0.287 -39.633 1.00 19.32 126 ILE A N 1
ATOM 1017 C CA . ILE A 1 129 ? -19.866 0.728 -38.341 1.00 18.73 126 ILE A CA 1
ATOM 1018 C C . ILE A 1 129 ? -19.990 2.225 -38.255 1.00 17.76 126 ILE A C 1
ATOM 1019 O O . ILE A 1 129 ? -19.677 2.920 -39.229 1.00 17.47 126 ILE A O 1
ATOM 1024 N N . LEU A 1 130 ? -20.518 2.692 -37.131 1.00 17.12 127 LEU A N 1
ATOM 1025 C CA . LEU A 1 130 ? -20.574 4.111 -36.778 1.00 17.50 127 LEU A CA 1
ATOM 1026 C C . LEU A 1 130 ? -19.550 4.353 -35.660 1.00 17.38 127 LEU A C 1
ATOM 1027 O O . LEU A 1 130 ? -19.639 3.749 -34.600 1.00 18.68 127 LEU A O 1
ATOM 1032 N N . LEU A 1 131 ? -18.580 5.220 -35.919 1.00 17.00 128 LEU A N 1
ATOM 1033 C CA . LEU A 1 131 ? -17.559 5.585 -34.949 1.00 16.43 128 LEU A CA 1
ATOM 1034 C C . LEU A 1 131 ? -17.836 6.999 -34.448 1.00 17.85 128 LEU A C 1
ATOM 1035 O O . LEU A 1 131 ? -17.710 7.976 -35.204 1.00 18.63 128 LEU A O 1
ATOM 1040 N N . ILE A 1 132 ? -18.247 7.105 -33.189 1.00 17.77 129 ILE A N 1
ATOM 1041 C CA . ILE A 1 132 ? -18.563 8.386 -32.592 1.00 18.12 129 ILE A CA 1
ATOM 1042 C C . ILE A 1 132 ? -17.333 8.987 -31.977 1.00 18.98 129 ILE A C 1
ATOM 1043 O O . ILE A 1 132 ? -16.704 8.408 -31.090 1.00 19.83 129 ILE A O 1
ATOM 1048 N N . GLY A 1 133 ? -16.990 10.169 -32.446 1.00 19.33 130 GLY A N 1
ATOM 1049 C CA . GLY A 1 133 ? -15.783 10.847 -32.037 1.00 19.31 130 GLY A CA 1
ATOM 1050 C C . GLY A 1 133 ? -14.767 10.832 -33.182 1.00 18.94 130 GLY A C 1
ATOM 1051 O O . GLY A 1 133 ? -14.741 9.928 -34.008 1.00 20.22 130 GLY A O 1
ATOM 1052 N N . ALA A 1 134 ? -13.907 11.832 -33.193 1.00 19.92 131 ALA A N 1
ATOM 1053 C CA . ALA A 1 134 ? -12.910 11.994 -34.252 1.00 19.71 131 ALA A CA 1
ATOM 1054 C C . ALA A 1 134 ? -11.586 12.445 -33.669 1.00 19.29 131 ALA A C 1
ATOM 1055 O O . ALA A 1 134 ? -10.739 13.051 -34.361 1.00 20.99 131 ALA A O 1
ATOM 1057 N N . GLY A 1 135 ? -11.423 12.167 -32.371 1.00 20.17 132 GLY A N 1
ATOM 1058 C CA . GLY A 1 135 ? -10.193 12.465 -31.652 1.00 19.36 132 GLY A CA 1
ATOM 1059 C C . GLY A 1 135 ? -9.156 11.329 -31.706 1.00 18.80 132 GLY A C 1
ATOM 1060 O O . GLY A 1 135 ? -9.263 10.421 -32.509 1.00 18.48 132 GLY A O 1
ATOM 1061 N N . GLY A 1 136 ? -8.145 11.396 -30.840 1.00 19.35 133 GLY A N 1
ATOM 1062 C CA . GLY A 1 136 ? -7.067 10.394 -30.827 1.00 18.96 133 GLY A CA 1
ATOM 1063 C C . GLY A 1 136 ? -7.549 8.969 -30.644 1.00 18.90 133 GLY A C 1
ATOM 1064 O O . GLY A 1 136 ? -7.031 8.029 -31.273 1.00 18.89 133 GLY A O 1
ATOM 1065 N N . ALA A 1 137 ? -8.545 8.794 -29.777 1.00 18.58 134 ALA A N 1
ATOM 1066 C CA . ALA A 1 137 ? -9.097 7.461 -29.519 1.00 18.09 134 ALA A CA 1
ATOM 1067 C C . ALA A 1 137 ? -9.714 6.874 -30.804 1.00 17.60 134 ALA A C 1
ATOM 1068 O O . ALA A 1 137 ? -9.441 5.733 -31.193 1.00 19.72 134 ALA A O 1
ATOM 1070 N N . ALA A 1 138 ? -10.499 7.683 -31.509 1.00 15.91 135 ALA A N 1
ATOM 1071 C CA . ALA A 1 138 ? -11.076 7.285 -32.778 1.00 15.65 135 ALA A CA 1
ATOM 1072 C C . ALA A 1 138 ? -10.004 7.014 -33.835 1.00 15.41 135 ALA A C 1
ATOM 1073 O O . ALA A 1 138 ? -10.025 5.999 -34.515 1.00 15.45 135 ALA A O 1
ATOM 1075 N N . ARG A 1 139 ? -9.048 7.918 -33.945 1.00 14.66 136 ARG A N 1
ATOM 1076 C CA . ARG A 1 139 ? -8.003 7.774 -34.956 1.00 15.78 136 ARG A CA 1
ATOM 1077 C C . ARG A 1 139 ? -7.249 6.462 -34.784 1.00 16.06 136 ARG A C 1
ATOM 1078 O O . ARG A 1 139 ? -6.932 5.773 -35.746 1.00 17.17 136 ARG A O 1
ATOM 1086 N N . GLY A 1 140 ? -7.012 6.105 -33.537 1.00 16.33 137 GLY A N 1
ATOM 1087 C CA . GLY A 1 140 ? -6.204 4.919 -33.232 1.00 16.18 137 GLY A CA 1
ATOM 1088 C C . GLY A 1 140 ? -6.844 3.622 -33.595 1.00 16.86 137 GLY A C 1
ATOM 1089 O O . GLY A 1 140 ? -6.143 2.626 -33.865 1.00 20.69 137 GLY A O 1
ATOM 1090 N N . VAL A 1 141 ? -8.165 3.594 -33.636 1.00 15.38 138 VAL A N 1
ATOM 1091 C CA . VAL A 1 141 ? -8.841 2.332 -33.904 1.00 15.51 138 VAL A CA 1
ATOM 1092 C C . VAL A 1 141 ? -9.250 2.107 -35.347 1.00 14.38 138 VAL A C 1
ATOM 1093 O O . VAL A 1 141 ? -9.677 1.033 -35.700 1.00 14.73 138 VAL A O 1
ATOM 1097 N N . LEU A 1 142 ? -9.124 3.125 -36.188 1.00 15.08 139 LEU A N 1
ATOM 1098 C CA . LEU A 1 142 ? -9.578 3.001 -37.561 1.00 15.04 139 LEU A CA 1
ATOM 1099 C C . LEU A 1 142 ? -8.907 1.922 -38.399 1.00 13.63 139 LEU A C 1
ATOM 1100 O O . LEU A 1 142 ? -9.594 1.106 -38.993 1.00 13.60 139 LEU A O 1
ATOM 1105 N N . LYS A 1 143 ? -7.576 1.930 -38.487 1.00 13.49 140 LYS A N 1
ATOM 1106 C CA . LYS A 1 143 ? -6.917 0.910 -39.316 1.00 13.99 140 LYS A CA 1
ATOM 1107 C C . LYS A 1 143 ? -7.203 -0.524 -38.815 1.00 14.05 140 LYS A C 1
ATOM 1108 O O . LYS A 1 143 ? -7.565 -1.390 -39.596 1.00 14.06 140 LYS A O 1
ATOM 1114 N N . PRO A 1 144 ? -7.116 -0.777 -37.500 1.00 13.22 141 PRO A N 1
ATOM 1115 C CA . PRO A 1 144 ? -7.440 -2.136 -37.046 1.00 13.57 141 PRO A CA 1
ATOM 1116 C C . PRO A 1 144 ? -8.867 -2.554 -37.385 1.00 12.88 141 PRO A C 1
ATOM 1117 O O . PRO A 1 144 ? -9.102 -3.705 -37.761 1.00 13.19 141 PRO A O 1
ATOM 1121 N N . LEU A 1 145 ? -9.814 -1.631 -37.311 1.00 12.75 142 LEU A N 1
ATOM 1122 C CA . LEU A 1 145 ? -11.195 -1.961 -37.737 1.00 13.72 142 LEU A CA 1
ATOM 1123 C C . LEU A 1 145 ? -11.298 -2.201 -39.233 1.00 14.39 142 LEU A C 1
ATOM 1124 O O . LEU A 1 145 ? -11.935 -3.157 -39.661 1.00 15.25 142 LEU A O 1
ATOM 1129 N N . LEU A 1 146 ? -10.628 -1.372 -40.019 1.00 14.43 143 LEU A N 1
ATOM 1130 C CA . LEU A 1 146 ? -10.675 -1.503 -41.474 1.00 15.11 143 LEU A CA 1
ATOM 1131 C C . LEU A 1 146 ? -10.064 -2.822 -41.928 1.00 15.01 143 LEU A C 1
ATOM 1132 O O . LEU A 1 146 ? -10.495 -3.428 -42.934 1.00 17.27 143 LEU A O 1
ATOM 1137 N N . ASP A 1 147 ? -9.060 -3.304 -41.189 1.00 14.38 144 ASP A N 1
ATOM 1138 C CA . ASP A 1 147 ? -8.424 -4.598 -41.470 1.00 14.59 144 ASP A CA 1
ATOM 1139 C C . ASP A 1 147 ? -9.408 -5.762 -41.343 1.00 16.49 144 ASP A C 1
ATOM 1140 O O . ASP A 1 147 ? -9.168 -6.842 -41.891 1.00 17.81 144 ASP A O 1
ATOM 1145 N N . GLN A 1 148 ? -10.515 -5.528 -40.645 1.00 15.84 145 GLN A N 1
ATOM 1146 C CA . GLN A 1 148 ? -11.541 -6.565 -40.432 1.00 17.68 145 GLN A CA 1
ATOM 1147 C C . GLN A 1 148 ? -12.599 -6.578 -41.537 1.00 18.15 145 GLN A C 1
ATOM 1148 O O . GLN A 1 148 ? -13.582 -7.333 -41.476 1.00 19.33 145 GLN A O 1
ATOM 1154 N N . GLN A 1 149 ? -12.361 -5.771 -42.566 1.00 18.23 146 GLN A N 1
ATOM 1155 C CA . GLN A 1 149 ? -13.203 -5.736 -43.760 1.00 18.24 146 GLN A CA 1
ATOM 1156 C C . GLN A 1 149 ? -14.670 -5.391 -43.522 1.00 17.79 146 GLN A C 1
ATOM 1157 O O . GLN A 1 149 ? -15.556 -6.096 -44.025 1.00 18.22 146 GLN A O 1
ATOM 1163 N N . PRO A 1 150 ? -14.945 -4.293 -42.814 1.00 17.88 147 PRO A N 1
ATOM 1164 C CA . PRO A 1 150 ? -16.323 -3.893 -42.719 1.00 18.06 147 PRO A CA 1
ATOM 1165 C C . PRO A 1 150 ? -16.809 -3.359 -44.059 1.00 18.72 147 PRO A C 1
ATOM 1166 O O . PRO A 1 150 ? -16.011 -3.011 -44.928 1.00 19.13 147 PRO A O 1
ATOM 1170 N N . ALA A 1 151 ? -18.121 -3.315 -44.231 1.00 19.48 148 ALA A N 1
ATOM 1171 C CA . ALA A 1 151 ? -18.686 -2.740 -45.430 1.00 19.04 148 ALA A CA 1
ATOM 1172 C C . ALA A 1 151 ? -18.297 -1.262 -45.483 1.00 19.37 148 ALA A C 1
ATOM 1173 O O . ALA A 1 151 ? -17.913 -0.735 -46.529 1.00 20.11 148 ALA A O 1
ATOM 1175 N N . SER A 1 152 ? -18.420 -0.594 -44.337 1.00 18.25 149 SER A N 1
ATOM 1176 C CA . SER A 1 152 ? -18.086 0.810 -44.211 1.00 18.00 149 SER A CA 1
ATOM 1177 C C . SER A 1 152 ? -17.934 1.254 -42.777 1.00 17.08 149 SER A C 1
ATOM 1178 O O . SER A 1 152 ? -18.474 0.622 -41.868 1.00 17.16 149 SER A O 1
ATOM 1181 N N . ILE A 1 153 ? -17.190 2.342 -42.583 1.00 16.54 150 ILE A N 1
ATOM 1182 C CA . ILE A 1 153 ? -17.099 3.019 -41.297 1.00 16.29 150 ILE A CA 1
ATOM 1183 C C . ILE A 1 153 ? -17.472 4.479 -41.493 1.00 16.14 150 ILE A C 1
ATOM 1184 O O . ILE A 1 153 ? -16.949 5.160 -42.380 1.00 16.86 150 ILE A O 1
ATOM 1189 N N . THR A 1 154 ? -18.431 4.928 -40.704 1.00 16.29 151 THR A N 1
ATOM 1190 C CA . THR A 1 154 ? -18.865 6.323 -40.674 1.00 17.06 151 THR A CA 1
ATOM 1191 C C . THR A 1 154 ? -18.344 7.014 -39.424 1.00 16.32 151 THR A C 1
ATOM 1192 O O . THR A 1 154 ? -18.660 6.610 -38.285 1.00 17.43 151 THR A O 1
ATOM 1196 N N . VAL A 1 155 ? -17.478 7.999 -39.632 1.00 17.37 152 VAL A N 1
ATOM 1197 C CA . VAL A 1 155 ? -16.933 8.786 -38.567 1.00 17.51 152 VAL A CA 1
ATOM 1198 C C . VAL A 1 155 ? -17.848 9.980 -38.334 1.00 18.07 152 VAL A C 1
ATOM 1199 O O . VAL A 1 155 ? -18.225 10.690 -39.274 1.00 18.03 152 VAL A O 1
ATOM 1203 N N . THR A 1 156 ? -18.223 10.196 -37.082 1.00 18.66 153 THR A N 1
ATOM 1204 C CA . THR A 1 156 ? -19.080 11.315 -36.727 1.00 19.95 153 THR A CA 1
ATOM 1205 C C . THR A 1 156 ? -18.539 12.115 -35.529 1.00 20.67 153 THR A C 1
ATOM 1206 O O . THR A 1 156 ? -17.815 11.600 -34.662 1.00 20.99 153 THR A O 1
ATOM 1210 N N . ASN A 1 157 ? -18.873 13.394 -35.513 1.00 21.95 154 ASN A N 1
ATOM 1211 C CA . ASN A 1 157 ? -18.420 14.305 -34.501 1.00 23.81 154 ASN A CA 1
ATOM 1212 C C . ASN A 1 157 ? -19.426 15.446 -34.456 1.00 25.46 154 ASN A C 1
ATOM 1213 O O . ASN A 1 157 ? -20.178 15.615 -35.404 1.00 24.02 154 ASN A O 1
ATOM 1218 N N . ARG A 1 158 ? -19.431 16.201 -33.361 1.00 27.99 155 ARG A N 1
ATOM 1219 C CA . ARG A 1 158 ? -20.342 17.356 -33.179 1.00 30.40 155 ARG A CA 1
ATOM 1220 C C . ARG A 1 158 ? -20.216 18.326 -34.363 1.00 31.33 155 ARG A C 1
ATOM 1221 O O . ARG A 1 158 ? -21.219 18.808 -34.924 1.00 32.42 155 ARG A O 1
ATOM 1229 N N . THR A 1 159 ? -18.972 18.614 -34.723 1.00 31.45 156 THR A N 1
ATOM 1230 C CA . THR A 1 159 ? -18.653 19.425 -35.906 1.00 31.75 156 THR A CA 1
ATOM 1231 C C . THR A 1 159 ? -18.079 18.528 -37.028 1.00 30.76 156 THR A C 1
ATOM 1232 O O . THR A 1 159 ? -17.144 17.738 -36.806 1.00 31.98 156 THR A O 1
ATOM 1236 N N . PHE A 1 160 ? -18.654 18.657 -38.225 1.00 29.86 157 PHE A N 1
ATOM 1237 C CA . PHE A 1 160 ? -18.311 17.848 -39.414 1.00 29.40 157 PHE A CA 1
ATOM 1238 C C . PHE A 1 160 ? -16.828 17.808 -39.798 1.00 28.60 157 PHE A C 1
ATOM 1239 O O . PHE A 1 160 ? -16.294 16.732 -40.076 1.00 27.04 157 PHE A O 1
ATOM 1247 N N . ALA A 1 161 ? -16.181 18.974 -39.836 1.00 27.50 158 ALA A N 1
ATOM 1248 C CA . ALA A 1 161 ? -14.757 19.077 -40.256 1.00 25.95 158 ALA A CA 1
ATOM 1249 C C . ALA A 1 161 ? -13.820 18.070 -39.613 1.00 25.31 158 ALA A C 1
ATOM 1250 O O . ALA A 1 161 ? -13.032 17.409 -40.299 1.00 23.04 158 ALA A O 1
ATOM 1252 N N . LYS A 1 162 ? -13.882 17.958 -38.291 1.00 24.13 159 LYS A N 1
ATOM 1253 C CA . LYS A 1 162 ? -12.968 17.052 -37.575 1.00 24.57 159 LYS A CA 1
ATOM 1254 C C . LYS A 1 162 ? -13.181 15.594 -38.009 1.00 22.04 159 LYS A C 1
ATOM 1255 O O . LYS A 1 162 ? -12.237 14.832 -38.187 1.00 20.31 159 LYS A O 1
ATOM 1261 N N . ALA A 1 163 ? -14.436 15.245 -38.255 1.00 20.44 160 ALA A N 1
ATOM 1262 C CA . ALA A 1 163 ? -14.793 13.915 -38.737 1.00 18.51 160 ALA A CA 1
ATOM 1263 C C . ALA A 1 163 ? -14.303 13.745 -40.176 1.00 17.79 160 ALA A C 1
ATOM 1264 O O . ALA A 1 163 ? -13.783 12.692 -40.527 1.00 17.21 160 ALA A O 1
ATOM 1266 N N . GLU A 1 164 ? -14.492 14.777 -41.014 1.00 18.84 161 GLU A N 1
ATOM 1267 C CA . GLU A 1 164 ? -14.005 14.708 -42.417 1.00 19.93 161 GLU A CA 1
ATOM 1268 C C . GLU A 1 164 ? -12.506 14.519 -42.478 1.00 19.33 161 GLU A C 1
ATOM 1269 O O . GLU A 1 164 ? -12.004 13.726 -43.271 1.00 19.01 161 GLU A O 1
ATOM 1275 N N . GLN A 1 165 ? -11.786 15.230 -41.625 1.00 18.87 162 GLN A N 1
ATOM 1276 C CA . GLN A 1 165 ? -10.315 15.161 -41.613 1.00 19.63 162 GLN A CA 1
ATOM 1277 C C . GLN A 1 165 ? -9.834 13.751 -41.320 1.00 18.56 162 GLN A C 1
ATOM 1278 O O . GLN A 1 165 ? -8.885 13.258 -41.932 1.00 19.24 162 GLN A O 1
ATOM 1284 N N A LEU A 1 166 ? -10.479 13.113 -40.353 0.60 18.55 163 LEU A N 1
ATOM 1285 N N B LEU A 1 166 ? -10.445 13.109 -40.322 0.40 18.93 163 LEU A N 1
ATOM 1286 C CA A LEU A 1 166 ? -10.113 11.752 -39.988 0.60 17.65 163 LEU A CA 1
ATOM 1287 C CA B LEU A 1 166 ? -10.098 11.708 -40.001 0.40 18.64 163 LEU A CA 1
ATOM 1288 C C A LEU A 1 166 ? -10.461 10.749 -41.108 0.60 16.81 163 LEU A C 1
ATOM 1289 C C B LEU A 1 166 ? -10.449 10.745 -41.132 0.40 17.59 163 LEU A C 1
ATOM 1290 O O A LEU A 1 166 ? -9.670 9.856 -41.437 0.60 17.26 163 LEU A O 1
ATOM 1291 O O B LEU A 1 166 ? -9.659 9.858 -41.473 0.40 17.85 163 LEU A O 1
ATOM 1300 N N . ALA A 1 167 ? -11.630 10.907 -41.720 1.00 17.36 164 ALA A N 1
ATOM 1301 C CA . ALA A 1 167 ? -12.026 10.033 -42.833 1.00 16.58 164 ALA A CA 1
ATOM 1302 C C . ALA A 1 167 ? -11.033 10.187 -44.006 1.00 17.38 164 ALA A C 1
ATOM 1303 O O . ALA A 1 167 ? -10.699 9.225 -44.668 1.00 17.49 164 ALA A O 1
ATOM 1305 N N . GLU A 1 168 ? -10.520 11.399 -44.226 1.00 16.24 165 GLU A N 1
ATOM 1306 C CA . GLU A 1 168 ? -9.521 11.642 -45.317 1.00 16.62 165 GLU A CA 1
ATOM 1307 C C . GLU A 1 168 ? -8.202 10.933 -45.090 1.00 16.78 165 GLU A C 1
ATOM 1308 O O . GLU A 1 168 ? -7.570 10.422 -45.992 1.00 18.61 165 GLU A O 1
ATOM 1314 N N . LEU A 1 169 ? -7.821 10.846 -43.825 1.00 17.00 166 LEU A N 1
ATOM 1315 C CA . LEU A 1 169 ? -6.586 10.190 -43.468 1.00 16.90 166 LEU A CA 1
ATOM 1316 C C . LEU A 1 169 ? -6.564 8.697 -43.829 1.00 16.76 166 LEU A C 1
ATOM 1317 O O . LEU A 1 169 ? -5.542 8.145 -44.275 1.00 16.92 166 LEU A O 1
ATOM 1322 N N . VAL A 1 170 ? -7.716 8.057 -43.660 1.00 15.97 167 VAL A N 1
ATOM 1323 C CA . VAL A 1 170 ? -7.847 6.602 -43.844 1.00 16.15 167 VAL A CA 1
ATOM 1324 C C . VAL A 1 170 ? -8.618 6.197 -45.076 1.00 16.39 167 VAL A C 1
ATOM 1325 O O . VAL A 1 170 ? -8.899 5.044 -45.274 1.00 16.10 167 VAL A O 1
ATOM 1329 N N . ALA A 1 171 ? -8.874 7.164 -45.946 1.00 17.12 168 ALA A N 1
ATOM 1330 C CA . ALA A 1 171 ? -9.675 6.946 -47.146 1.00 17.10 168 ALA A CA 1
ATOM 1331 C C . ALA A 1 171 ? -9.164 5.842 -48.094 1.00 16.99 168 ALA A C 1
ATOM 1332 O O . ALA A 1 171 ? -9.951 5.187 -48.787 1.00 16.44 168 ALA A O 1
ATOM 1334 N N . ALA A 1 172 ? -7.854 5.659 -48.159 1.00 17.02 169 ALA A N 1
ATOM 1335 C CA . ALA A 1 172 ? -7.287 4.648 -49.047 1.00 17.04 169 ALA A CA 1
ATOM 1336 C C . ALA A 1 172 ? -7.408 3.253 -48.519 1.00 16.07 169 ALA A C 1
ATOM 1337 O O . ALA A 1 172 ? -7.040 2.324 -49.225 1.00 18.06 169 ALA A O 1
ATOM 1339 N N . TYR A 1 173 ? -7.928 3.077 -47.285 1.00 15.70 170 TYR A N 1
ATOM 1340 C CA . TYR A 1 173 ? -7.925 1.761 -46.642 1.00 16.15 170 TYR A CA 1
ATOM 1341 C C . TYR A 1 173 ? -9.242 1.038 -46.655 1.00 16.37 170 TYR A C 1
ATOM 1342 O O . TYR A 1 173 ? -9.316 -0.128 -46.267 1.00 18.18 170 TYR A O 1
ATOM 1351 N N . GLY A 1 174 ? -10.282 1.728 -47.082 1.00 16.97 171 GLY A N 1
ATOM 1352 C CA . GLY A 1 174 ? -11.612 1.146 -47.131 1.00 18.03 171 GLY A CA 1
ATOM 1353 C C . GLY A 1 174 ? -12.658 2.215 -47.330 1.00 18.16 171 GLY A C 1
ATOM 1354 O O . GLY A 1 174 ? -12.326 3.356 -47.635 1.00 18.41 171 GLY A O 1
ATOM 1355 N N . GLU A 1 175 ? -13.931 1.865 -47.131 1.00 18.48 172 GLU A N 1
ATOM 1356 C CA . GLU A 1 175 ? -15.002 2.833 -47.334 1.00 18.97 172 GLU A CA 1
ATOM 1357 C C . GLU A 1 175 ? -15.213 3.562 -46.028 1.00 17.75 172 GLU A C 1
ATOM 1358 O O . GLU A 1 175 ? -15.775 2.993 -45.096 1.00 18.68 172 GLU A O 1
ATOM 1364 N N . VAL A 1 176 ? -14.736 4.799 -45.960 1.00 16.88 173 VAL A N 1
ATOM 1365 C CA . VAL A 1 176 ? -14.843 5.608 -44.743 1.00 17.08 173 VAL A CA 1
ATOM 1366 C C . VAL A 1 176 ? -15.561 6.910 -45.052 1.00 17.98 173 VAL A C 1
ATOM 1367 O O . VAL A 1 176 ? -15.151 7.691 -45.930 1.00 19.53 173 VAL A O 1
ATOM 1371 N N . LYS A 1 177 ? -16.686 7.091 -44.383 1.00 18.44 174 LYS A N 1
ATOM 1372 C CA . LYS A 1 177 ? -17.560 8.249 -44.560 1.00 19.36 174 LYS A CA 1
ATOM 1373 C C . LYS A 1 177 ? -17.465 9.168 -43.359 1.00 18.66 174 LYS A C 1
ATOM 1374 O O . LYS A 1 177 ? -17.013 8.751 -42.272 1.00 19.48 174 LYS A O 1
ATOM 1380 N N . ALA A 1 178 ? -17.839 10.425 -43.553 1.00 19.66 175 ALA A N 1
ATOM 1381 C CA . ALA A 1 178 ? -17.915 11.407 -42.472 1.00 19.24 175 ALA A CA 1
ATOM 1382 C C . ALA A 1 178 ? -19.288 12.039 -42.473 1.00 20.83 175 ALA A C 1
ATOM 1383 O O . ALA A 1 178 ? -19.823 12.405 -43.534 1.00 21.72 175 ALA A O 1
ATOM 1385 N N . GLN A 1 179 ? -19.839 12.172 -41.279 1.00 22.64 176 GLN A N 1
ATOM 1386 C CA . GLN A 1 179 ? -21.137 12.805 -41.078 1.00 24.44 176 GLN A CA 1
ATOM 1387 C C . GLN A 1 179 ? -21.169 13.529 -39.736 1.00 25.16 176 GLN A C 1
ATOM 1388 O O . GLN A 1 179 ? -20.646 13.037 -38.744 1.00 25.73 176 GLN A O 1
ATOM 1394 N N . ALA A 1 180 ? -21.756 14.725 -39.707 1.00 25.84 177 ALA A N 1
ATOM 1395 C CA . ALA A 1 180 ? -21.939 15.447 -38.449 1.00 26.46 177 ALA A CA 1
ATOM 1396 C C . ALA A 1 180 ? -23.079 14.758 -37.667 1.00 27.32 177 ALA A C 1
ATOM 1397 O O . ALA A 1 180 ? -23.956 14.127 -38.276 1.00 26.31 177 ALA A O 1
ATOM 1399 N N . PHE A 1 181 ? -23.039 14.864 -36.333 1.00 29.12 178 PHE A N 1
ATOM 1400 C CA . PHE A 1 181 ? -24.071 14.247 -35.435 1.00 30.67 178 PHE A CA 1
ATOM 1401 C C . PHE A 1 181 ? -25.494 14.430 -35.980 1.00 31.71 178 PHE A C 1
ATOM 1402 O O . PHE A 1 181 ? -26.262 13.482 -36.142 1.00 32.69 178 PHE A O 1
ATOM 1410 N N . GLU A 1 182 ? -25.806 15.677 -36.290 1.00 33.14 179 GLU A N 1
ATOM 1411 C CA . GLU A 1 182 ? -27.126 16.101 -36.807 1.00 34.20 179 GLU A CA 1
ATOM 1412 C C . GLU A 1 182 ? -27.607 15.412 -38.107 1.00 33.79 179 GLU A C 1
ATOM 1413 O O . GLU A 1 182 ? -28.813 15.280 -38.327 1.00 34.56 179 GLU A O 1
ATOM 1419 N N . GLN A 1 183 ? -26.670 14.964 -38.945 1.00 33.06 180 GLN A N 1
ATOM 1420 C CA . GLN A 1 183 ? -26.968 14.315 -40.243 1.00 33.01 180 GLN A CA 1
ATOM 1421 C C . GLN A 1 183 ? -27.338 12.840 -40.126 1.00 31.76 180 GLN A C 1
ATOM 1422 O O . GLN A 1 183 ? -27.911 12.254 -41.049 1.00 31.59 180 GLN A O 1
ATOM 1428 N N . LEU A 1 184 ? -26.912 12.216 -39.031 1.00 30.37 181 LEU A N 1
ATOM 1429 C CA . LEU A 1 184 ? -27.161 10.782 -38.831 1.00 29.84 181 LEU A CA 1
ATOM 1430 C C . LEU A 1 184 ? -28.658 10.463 -38.835 1.00 30.81 181 LEU A C 1
ATOM 1431 O O . LEU A 1 184 ? -29.413 10.967 -37.994 1.00 31.27 181 LEU A O 1
ATOM 1436 N N . LYS A 1 185 ? -29.066 9.632 -39.796 1.00 31.33 182 LYS A N 1
ATOM 1437 C CA . LYS A 1 185 ? -30.490 9.301 -40.004 1.00 33.07 182 LYS A CA 1
ATOM 1438 C C . LYS A 1 185 ? -30.807 7.871 -40.443 1.00 32.91 182 LYS A C 1
ATOM 1439 O O . LYS A 1 185 ? -31.887 7.597 -40.965 1.00 34.41 182 LYS A O 1
ATOM 1445 N N . GLN A 1 186 ? -29.878 6.955 -40.206 1.00 32.44 183 GLN A N 1
ATOM 1446 C CA . GLN A 1 186 ? -30.081 5.538 -40.521 1.00 31.74 183 GLN A CA 1
ATOM 1447 C C . GLN A 1 186 ? -29.427 4.708 -39.411 1.00 30.20 183 GLN A C 1
ATOM 1448 O O . GLN A 1 186 ? -28.675 5.235 -38.601 1.00 28.72 183 GLN A O 1
ATOM 1454 N N . SER A 1 187 ? -29.746 3.423 -39.374 1.00 29.44 184 SER A N 1
ATOM 1455 C CA . SER A 1 187 ? -29.197 2.536 -38.349 1.00 29.12 184 SER A CA 1
ATOM 1456 C C . SER A 1 187 ? -27.873 1.927 -38.818 1.00 28.15 184 SER A C 1
ATOM 1457 O O . SER A 1 187 ? -27.573 1.871 -40.015 1.00 28.29 184 SER A O 1
ATOM 1460 N N . TYR A 1 188 ? -27.115 1.436 -37.843 1.00 27.10 185 TYR A N 1
ATOM 1461 C CA . TYR A 1 188 ? -25.788 0.838 -38.060 1.00 26.40 185 TYR A CA 1
ATOM 1462 C C . TYR A 1 188 ? -25.676 -0.487 -37.317 1.00 25.98 185 TYR A C 1
ATOM 1463 O O . TYR A 1 188 ? -26.252 -0.667 -36.233 1.00 27.35 185 TYR A O 1
ATOM 1472 N N . ASP A 1 189 ? -24.921 -1.407 -37.904 1.00 24.68 186 ASP A N 1
ATOM 1473 C CA . ASP A 1 189 ? -24.712 -2.737 -37.302 1.00 24.32 186 ASP A CA 1
ATOM 1474 C C . ASP A 1 189 ? -23.925 -2.673 -36.005 1.00 23.34 186 ASP A C 1
ATOM 1475 O O . ASP A 1 189 ? -24.211 -3.415 -35.044 1.00 22.79 186 ASP A O 1
ATOM 1480 N N . VAL A 1 190 ? -22.897 -1.829 -36.001 1.00 21.26 187 VAL A N 1
ATOM 1481 C CA . VAL A 1 190 ? -22.007 -1.677 -34.862 1.00 20.28 187 VAL A CA 1
ATOM 1482 C C . VAL A 1 190 ? -21.784 -0.185 -34.609 1.00 19.79 187 VAL A C 1
ATOM 1483 O O . VAL A 1 190 ? -21.406 0.555 -35.515 1.00 20.29 187 VAL A O 1
ATOM 1487 N N . ILE A 1 191 ? -22.068 0.256 -33.393 1.00 18.07 188 ILE A N 1
ATOM 1488 C CA . ILE A 1 191 ? -21.892 1.641 -32.971 1.00 19.34 188 ILE A CA 1
ATOM 1489 C C . ILE A 1 191 ? -20.809 1.676 -31.897 1.00 18.69 188 ILE A C 1
ATOM 1490 O O . ILE A 1 191 ? -20.926 1.024 -30.873 1.00 20.67 188 ILE A O 1
ATOM 1495 N N . ILE A 1 192 ? -19.766 2.467 -32.118 1.00 19.01 189 ILE A N 1
ATOM 1496 C CA . ILE A 1 192 ? -18.666 2.574 -31.185 1.00 18.16 189 ILE A CA 1
ATOM 1497 C C . ILE A 1 192 ? -18.497 3.990 -30.665 1.00 18.61 189 ILE A C 1
ATOM 1498 O O . ILE A 1 192 ? -18.247 4.927 -31.440 1.00 19.34 189 ILE A O 1
ATOM 1503 N N . ASN A 1 193 ? -18.638 4.170 -29.353 1.00 18.04 190 ASN A N 1
ATOM 1504 C CA . ASN A 1 193 ? -18.433 5.465 -28.750 1.00 19.22 190 ASN A CA 1
ATOM 1505 C C . ASN A 1 193 ? -16.990 5.638 -28.260 1.00 19.78 190 ASN A C 1
ATOM 1506 O O . ASN A 1 193 ? -16.552 4.964 -27.309 1.00 21.19 190 ASN A O 1
ATOM 1511 N N . SER A 1 194 ? -16.260 6.554 -28.879 1.00 20.78 191 SER A N 1
ATOM 1512 C CA . SER A 1 194 ? -14.876 6.822 -28.506 1.00 22.15 191 SER A CA 1
ATOM 1513 C C . SER A 1 194 ? -14.720 8.121 -27.723 1.00 24.77 191 SER A C 1
ATOM 1514 O O . SER A 1 194 ? -13.613 8.482 -27.319 1.00 26.17 191 SER A O 1
ATOM 1517 N N . THR A 1 195 ? -15.829 8.818 -27.514 1.00 27.14 192 THR A N 1
ATOM 1518 C CA . THR A 1 195 ? -15.804 10.119 -26.851 1.00 29.42 192 THR A CA 1
ATOM 1519 C C . THR A 1 195 ? -15.863 9.960 -25.357 1.00 31.70 192 THR A C 1
ATOM 1520 O O . THR A 1 195 ? -16.433 8.999 -24.833 1.00 32.77 192 THR A O 1
ATOM 1524 N N . SER A 1 196 ? -15.247 10.911 -24.676 1.00 33.73 193 SER A N 1
ATOM 1525 C CA . SER A 1 196 ? -15.259 10.917 -23.231 1.00 35.43 193 SER A CA 1
ATOM 1526 C C . SER A 1 196 ? -16.605 11.416 -22.756 1.00 36.18 193 SER A C 1
ATOM 1527 O O . SER A 1 196 ? -17.368 12.002 -23.514 1.00 35.10 193 SER A O 1
ATOM 1530 N N . ALA A 1 197 ? -16.896 11.181 -21.485 1.00 37.79 194 ALA A N 1
ATOM 1531 C CA . ALA A 1 197 ? -18.156 11.648 -20.904 1.00 38.77 194 ALA A CA 1
ATOM 1532 C C . ALA A 1 197 ? -18.214 13.186 -20.918 1.00 39.57 194 ALA A C 1
ATOM 1533 O O . ALA A 1 197 ? -17.193 13.854 -20.706 1.00 38.98 194 ALA A O 1
ATOM 1535 N N . SER A 1 198 ? -19.399 13.730 -21.211 1.00 40.62 195 SER A N 1
ATOM 1536 C CA . SER A 1 198 ? -19.633 15.198 -21.229 1.00 41.74 195 SER A CA 1
ATOM 1537 C C . SER A 1 198 ? -20.249 15.681 -19.923 1.00 42.03 195 SER A C 1
ATOM 1538 O O . SER A 1 198 ? -20.050 15.076 -18.871 1.00 43.31 195 SER A O 1
ATOM 1541 N N . LEU A 1 203 ? -25.313 13.563 -23.312 1.00 42.39 200 LEU A N 1
ATOM 1542 C CA . LEU A 1 203 ? -25.291 12.642 -24.448 1.00 42.23 200 LEU A CA 1
ATOM 1543 C C . LEU A 1 203 ? -25.137 13.384 -25.773 1.00 41.74 200 LEU A C 1
ATOM 1544 O O . LEU A 1 203 ? -25.515 14.554 -25.884 1.00 42.46 200 LEU A O 1
ATOM 1549 N N . PRO A 1 204 ? -24.577 12.708 -26.788 1.00 41.08 201 PRO A N 1
ATOM 1550 C CA . PRO A 1 204 ? -24.420 13.372 -28.078 1.00 40.13 201 PRO A CA 1
ATOM 1551 C C . PRO A 1 204 ? -25.748 13.624 -28.776 1.00 38.92 201 PRO A C 1
ATOM 1552 O O . PRO A 1 204 ? -26.649 12.771 -28.740 1.00 38.81 201 PRO A O 1
ATOM 1556 N N . ALA A 1 205 ? -25.833 14.778 -29.439 1.00 37.32 202 ALA A N 1
ATOM 1557 C CA . ALA A 1 205 ? -27.035 15.211 -30.164 1.00 35.97 202 ALA A CA 1
ATOM 1558 C C . ALA A 1 205 ? -27.235 14.373 -31.419 1.00 34.71 202 ALA A C 1
ATOM 1559 O O . ALA A 1 205 ? -27.186 14.873 -32.544 1.00 34.59 202 ALA A O 1
ATOM 1561 N N . ILE A 1 206 ? -27.461 13.079 -31.207 1.00 33.43 203 ILE A N 1
ATOM 1562 C CA . ILE A 1 206 ? -27.643 12.128 -32.291 1.00 32.30 203 ILE A CA 1
ATOM 1563 C C . ILE A 1 206 ? -29.010 11.488 -32.212 1.00 32.69 203 ILE A C 1
ATOM 1564 O O . ILE A 1 206 ? -29.483 11.148 -31.134 1.00 33.30 203 ILE A O 1
ATOM 1569 N N . ASP A 1 207 ? -29.612 11.302 -33.378 1.00 32.17 204 ASP A N 1
ATOM 1570 C CA . ASP A 1 207 ? -30.936 10.676 -33.515 1.00 32.11 204 ASP A CA 1
ATOM 1571 C C . ASP A 1 207 ? -30.819 9.185 -33.160 1.00 31.47 204 ASP A C 1
ATOM 1572 O O . ASP A 1 207 ? -30.055 8.452 -33.797 1.00 30.94 204 ASP A O 1
ATOM 1577 N N . PRO A 1 208 ? -31.584 8.723 -32.141 1.00 31.07 205 PRO A N 1
ATOM 1578 C CA . PRO A 1 208 ? -31.507 7.325 -31.706 1.00 30.17 205 PRO A CA 1
ATOM 1579 C C . PRO A 1 208 ? -31.918 6.287 -32.771 1.00 29.29 205 PRO A C 1
ATOM 1580 O O . PRO A 1 208 ? -31.866 5.086 -32.527 1.00 28.65 205 PRO A O 1
ATOM 1584 N N . VAL A 1 209 ? -32.281 6.745 -33.963 1.00 29.17 206 VAL A N 1
ATOM 1585 C CA . VAL A 1 209 ? -32.515 5.843 -35.088 1.00 28.55 206 VAL A CA 1
ATOM 1586 C C . VAL A 1 209 ? -31.224 5.035 -35.419 1.00 28.24 206 VAL A C 1
ATOM 1587 O O . VAL A 1 209 ? -31.273 4.003 -36.093 1.00 27.66 206 VAL A O 1
ATOM 1591 N N . ILE A 1 210 ? -30.069 5.529 -34.975 1.00 27.53 207 ILE A N 1
ATOM 1592 C CA . ILE A 1 210 ? -28.800 4.811 -35.237 1.00 27.21 207 ILE A CA 1
ATOM 1593 C C . ILE A 1 210 ? -28.853 3.381 -34.666 1.00 27.82 207 ILE A C 1
ATOM 1594 O O . ILE A 1 210 ? -28.181 2.468 -35.161 1.00 26.85 207 ILE A O 1
ATOM 1599 N N . PHE A 1 211 ? -29.675 3.186 -33.636 1.00 28.96 208 PHE A N 1
ATOM 1600 C CA . PHE A 1 211 ?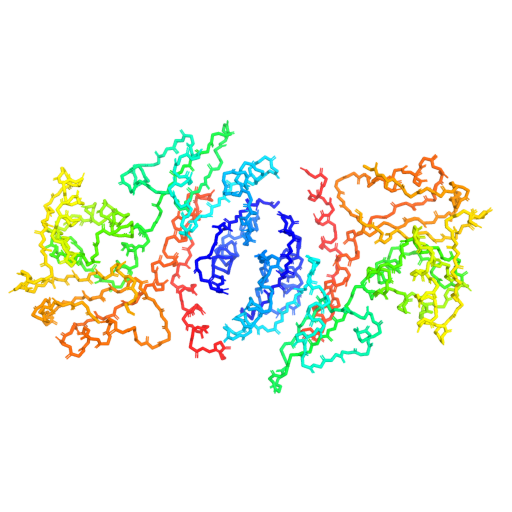 -29.827 1.853 -33.021 1.00 30.46 208 PHE A CA 1
ATOM 1601 C C . PHE A 1 211 ? -30.993 1.053 -33.593 1.00 32.47 208 PHE A C 1
ATOM 1602 O O . PHE A 1 211 ? -32.159 1.457 -33.449 1.00 32.92 208 PHE A O 1
ATOM 1610 N N . SER A 1 212 ? -30.661 -0.059 -34.255 1.00 34.45 209 SER A N 1
ATOM 1611 C CA . SER A 1 212 ? -31.630 -1.002 -34.840 1.00 35.74 209 SER A CA 1
ATOM 1612 C C . SER A 1 212 ? -31.761 -2.279 -33.989 1.00 36.22 209 SER A C 1
ATOM 1613 O O . SER A 1 212 ? -30.955 -2.517 -33.086 1.00 35.30 209 SER A O 1
ATOM 1616 N N . SER A 1 213 ? -32.754 -3.111 -34.331 1.00 37.25 210 SER A N 1
ATOM 1617 C CA . SER A 1 213 ? -33.052 -4.357 -33.587 1.00 37.72 210 SER A CA 1
ATOM 1618 C C . SER A 1 213 ? -31.839 -5.280 -33.415 1.00 37.97 210 SER A C 1
ATOM 1619 O O . SER A 1 213 ? -31.713 -5.986 -32.402 1.00 39.04 210 SER A O 1
ATOM 1622 N N . ARG A 1 214 ? -30.937 -5.250 -34.390 1.00 37.51 211 ARG A N 1
ATOM 1623 C CA . ARG A 1 214 ? -29.763 -6.121 -34.382 1.00 37.40 211 ARG A CA 1
ATOM 1624 C C . ARG A 1 214 ? -28.448 -5.346 -34.167 1.00 35.62 211 ARG A C 1
ATOM 1625 O O . ARG A 1 214 ? -27.356 -5.919 -34.284 1.00 36.31 211 ARG A O 1
ATOM 1633 N N . SER A 1 215 ? -28.547 -4.065 -33.825 1.00 33.19 212 SER A N 1
ATOM 1634 C CA . SER A 1 215 ? -27.341 -3.243 -33.593 1.00 30.62 212 SER A CA 1
ATOM 1635 C C . SER A 1 215 ? -26.626 -3.650 -32.317 1.00 29.24 212 SER A C 1
ATOM 1636 O O . SER A 1 215 ? -27.241 -4.047 -31.327 1.00 29.50 212 SER A O 1
ATOM 1639 N N . VAL A 1 216 ? -25.311 -3.496 -32.355 1.00 26.33 213 VAL A N 1
ATOM 1640 C CA . VAL A 1 216 ? -24.431 -3.759 -31.227 1.00 25.36 213 VAL A CA 1
ATOM 1641 C C . VAL A 1 216 ? -23.752 -2.451 -30.916 1.00 23.81 213 VAL A C 1
ATOM 1642 O O . VAL A 1 216 ? -23.266 -1.773 -31.816 1.00 23.64 213 VAL A O 1
ATOM 1646 N N A CYS A 1 217 ? -23.714 -2.113 -29.642 0.70 22.29 214 CYS A N 1
ATOM 1647 N N B CYS A 1 217 ? -23.757 -2.041 -29.652 0.30 22.46 214 CYS A N 1
ATOM 1648 C CA A CYS A 1 217 ? -23.148 -0.873 -29.170 0.70 23.09 214 CYS A CA 1
ATOM 1649 C CA B CYS A 1 217 ? -23.090 -0.790 -29.276 0.30 22.09 214 CYS A CA 1
ATOM 1650 C C A CYS A 1 217 ? -21.921 -1.203 -28.330 0.70 22.01 214 CYS A C 1
ATOM 1651 C C B CYS A 1 217 ? -21.981 -1.054 -28.265 0.30 21.66 214 CYS A C 1
ATOM 1652 O O A CYS A 1 217 ? -21.953 -2.134 -27.503 0.70 21.75 214 CYS A O 1
ATOM 1653 O O B CYS A 1 217 ? -22.165 -1.715 -27.236 0.30 21.58 214 CYS A O 1
ATOM 1658 N N . TYR A 1 218 ? -20.834 -0.481 -28.578 1.00 21.33 215 TYR A N 1
ATOM 1659 C CA . TYR A 1 218 ? -19.620 -0.626 -27.812 1.00 20.55 215 TYR A CA 1
ATOM 1660 C C . TYR A 1 218 ? -19.195 0.744 -27.292 1.00 20.51 215 TYR A C 1
ATOM 1661 O O . TYR A 1 218 ? -18.943 1.667 -28.077 1.00 20.74 215 TYR A O 1
ATOM 1670 N N . ASP A 1 219 ? -19.083 0.885 -25.980 1.00 20.32 216 ASP A N 1
ATOM 1671 C CA . ASP A 1 219 ? -18.618 2.088 -25.350 1.00 21.04 216 ASP A CA 1
ATOM 1672 C C . ASP A 1 219 ? -17.188 1.855 -24.865 1.00 22.33 216 ASP A C 1
ATOM 1673 O O . ASP A 1 219 ? -16.899 0.851 -24.192 1.00 22.02 216 ASP A O 1
ATOM 1678 N N . MET A 1 220 ? -16.277 2.767 -25.194 1.00 22.35 217 MET A N 1
ATOM 1679 C CA . MET A 1 220 ? -14.897 2.686 -24.707 1.00 23.22 217 MET A CA 1
ATOM 1680 C C . MET A 1 220 ? -14.797 2.962 -23.208 1.00 24.24 217 MET A C 1
ATOM 1681 O O . MET A 1 220 ? -13.841 2.563 -22.528 1.00 24.83 217 MET A O 1
ATOM 1686 N N . MET A 1 221 ? -15.769 3.703 -22.695 1.00 24.68 218 MET A N 1
ATOM 1687 C CA . MET A 1 221 ? -15.824 3.982 -21.273 1.00 26.00 218 MET A CA 1
ATOM 1688 C C . MET A 1 221 ? -16.320 2.722 -20.553 1.00 25.29 218 MET A C 1
ATOM 1689 O O . MET A 1 221 ? -17.005 1.860 -21.130 1.00 22.77 218 MET A O 1
ATOM 1694 N N . TYR A 1 222 ? -15.948 2.628 -19.280 1.00 26.04 219 TYR A N 1
ATOM 1695 C CA . TYR A 1 222 ? -16.355 1.510 -18.455 1.00 26.70 219 TYR A CA 1
ATOM 1696 C C . TYR A 1 222 ? -16.598 1.945 -17.019 1.00 27.57 219 TYR A C 1
ATOM 1697 O O . TYR A 1 222 ? -16.128 2.996 -16.555 1.00 27.77 219 TYR A O 1
ATOM 1706 N N . GLY A 1 223 ? -17.362 1.113 -16.325 1.00 29.13 220 GLY A N 1
ATOM 1707 C CA . GLY A 1 223 ? -17.623 1.331 -14.914 1.00 29.95 220 GLY A CA 1
ATOM 1708 C C . GLY A 1 223 ? -18.581 0.317 -14.349 1.00 30.29 220 GLY A C 1
ATOM 1709 O O . GLY A 1 223 ? -18.952 -0.663 -14.994 1.00 28.03 220 GLY A O 1
ATOM 1710 N N . LYS A 1 224 ? -19.009 0.564 -13.122 1.00 32.45 221 LYS A N 1
ATOM 1711 C CA . LYS A 1 224 ? -19.969 -0.318 -12.506 1.00 34.15 221 LYS A CA 1
ATOM 1712 C C . LYS A 1 224 ? -21.301 -0.113 -13.219 1.00 34.00 221 LYS A C 1
ATOM 1713 O O . LYS A 1 224 ? -21.642 1.002 -13.622 1.00 35.42 221 LYS A O 1
ATOM 1719 N N . GLY A 1 225 ? -22.020 -1.208 -13.406 1.00 33.89 222 GLY A N 1
ATOM 1720 C CA . GLY A 1 225 ? -23.315 -1.187 -14.067 1.00 33.73 222 GLY A CA 1
ATOM 1721 C C . GLY A 1 225 ? -23.169 -0.781 -15.522 1.00 33.46 222 GLY A C 1
ATOM 1722 O O . GLY A 1 225 ? -22.220 -1.196 -16.189 1.00 33.33 222 GLY A O 1
ATOM 1723 N N . TYR A 1 226 ? -24.092 0.048 -16.012 1.00 32.97 223 TYR A N 1
ATOM 1724 C CA . TYR A 1 226 ? -24.036 0.521 -17.417 1.00 32.81 223 TYR A CA 1
ATOM 1725 C C . TYR A 1 226 ? -23.561 1.953 -17.501 1.00 31.27 223 TYR A C 1
ATOM 1726 O O . TYR A 1 226 ? -23.872 2.789 -16.639 1.00 31.68 223 TYR A O 1
ATOM 1735 N N . THR A 1 227 ? -22.754 2.239 -18.525 1.00 29.33 224 THR A N 1
ATOM 1736 C CA . THR A 1 227 ? -22.261 3.596 -18.726 1.00 27.70 224 THR A CA 1
ATOM 1737 C C . THR A 1 227 ? -23.432 4.478 -19.170 1.00 27.79 224 THR A C 1
ATOM 1738 O O . THR A 1 227 ? -24.450 3.970 -19.634 1.00 25.18 224 THR A O 1
ATOM 1742 N N . VAL A 1 228 ? -23.248 5.788 -19.063 1.00 28.70 225 VAL A N 1
ATOM 1743 C CA . VAL A 1 228 ? -24.303 6.743 -19.451 1.00 30.05 225 VAL A CA 1
ATOM 1744 C C . VAL A 1 228 ? -24.674 6.533 -20.904 1.00 29.72 225 VAL A C 1
ATOM 1745 O O . VAL A 1 228 ? -25.840 6.442 -21.238 1.00 30.62 225 VAL A O 1
ATOM 1749 N N . PHE A 1 229 ? -23.675 6.350 -21.754 1.00 28.91 226 PHE A N 1
ATOM 1750 C CA . PHE A 1 229 ? -23.936 6.112 -23.185 1.00 28.50 226 PHE A CA 1
ATOM 1751 C C . PHE A 1 229 ? -24.635 4.783 -23.427 1.00 27.36 226 PHE A C 1
ATOM 1752 O O . PHE A 1 229 ? -25.502 4.678 -24.261 1.00 26.06 226 PHE A O 1
ATOM 1760 N N . ASN A 1 230 ? -24.207 3.734 -22.746 1.00 26.73 227 ASN A N 1
ATOM 1761 C CA . ASN A 1 230 ? -24.831 2.432 -22.949 1.00 25.72 227 ASN A CA 1
ATOM 1762 C C . ASN A 1 230 ? -26.267 2.352 -22.397 1.00 26.69 227 ASN A C 1
ATOM 1763 O O . ASN A 1 230 ? -27.080 1.578 -22.893 1.00 24.47 227 ASN A O 1
ATOM 1768 N N . GLN A 1 231 ? -26.535 3.128 -21.349 1.00 27.90 228 GLN A N 1
ATOM 1769 C CA . GLN A 1 231 ? -27.892 3.235 -20.791 1.00 29.62 228 GLN A CA 1
ATOM 1770 C C . GLN A 1 231 ? -28.804 3.798 -21.863 1.00 29.79 228 GLN A C 1
ATOM 1771 O O . GLN A 1 231 ? -29.892 3.277 -22.111 1.00 29.80 228 GLN A O 1
ATOM 1777 N N . TRP A 1 232 ? -28.334 4.867 -22.500 1.00 29.13 229 TRP A N 1
ATOM 1778 C CA . TRP A 1 232 ? -29.054 5.545 -23.586 1.00 29.20 229 TRP A CA 1
ATOM 1779 C C . TRP A 1 232 ? -29.267 4.564 -24.747 1.00 28.52 229 TRP A C 1
ATOM 1780 O O . TRP A 1 232 ? -30.353 4.394 -25.231 1.00 27.44 229 TRP A O 1
ATOM 1791 N N . ALA A 1 233 ? -28.211 3.872 -25.161 1.00 28.28 230 ALA A N 1
ATOM 1792 C CA . ALA A 1 233 ? -28.323 2.905 -26.254 1.00 28.61 230 ALA A CA 1
ATOM 1793 C C . ALA A 1 233 ? -29.362 1.847 -25.952 1.00 29.61 230 ALA A C 1
ATOM 1794 O O . ALA A 1 233 ? -30.185 1.495 -26.786 1.00 29.75 230 ALA A O 1
ATOM 1796 N N . ARG A 1 234 ? -29.293 1.322 -24.732 1.00 30.52 231 ARG A N 1
ATOM 1797 C CA . ARG A 1 234 ? -30.223 0.280 -24.269 1.00 32.00 231 ARG A CA 1
ATOM 1798 C C . ARG A 1 234 ? -31.677 0.751 -24.267 1.00 31.96 231 ARG A C 1
ATOM 1799 O O . ARG A 1 234 ? -32.547 0.047 -24.759 1.00 30.84 231 ARG A O 1
ATOM 1807 N N . GLN A 1 235 ? -31.914 1.945 -23.722 1.00 32.93 232 GLN A N 1
ATOM 1808 C CA . GLN A 1 235 ? -33.260 2.572 -23.706 1.00 33.52 232 GLN A CA 1
ATOM 1809 C C . GLN A 1 235 ? -33.815 2.756 -25.110 1.00 33.05 232 GLN A C 1
ATOM 1810 O O . GLN A 1 235 ? -35.021 2.772 -25.308 1.00 33.51 232 GLN A O 1
ATOM 1816 N N . HIS A 1 236 ? -32.928 2.905 -26.091 1.00 32.21 233 HIS A N 1
ATOM 1817 C CA . HIS A 1 236 ? -33.362 3.093 -27.485 1.00 32.15 233 HIS A CA 1
ATOM 1818 C C . HIS A 1 236 ? -33.278 1.844 -28.356 1.00 32.18 233 HIS A C 1
ATOM 1819 O O . HIS A 1 236 ? -33.242 1.924 -29.583 1.00 31.46 233 HIS A O 1
ATOM 1826 N N . GLY A 1 237 ? -33.274 0.690 -27.696 1.00 32.95 234 GLY A N 1
ATOM 1827 C CA . GLY A 1 237 ? -33.398 -0.608 -28.376 1.00 33.79 234 GLY A CA 1
ATOM 1828 C C . GLY A 1 237 ? -32.181 -1.329 -28.903 1.00 34.42 234 GLY A C 1
ATOM 1829 O O . GLY A 1 237 ? -32.292 -2.128 -29.827 1.00 34.82 234 GLY A O 1
ATOM 1830 N N A CYS A 1 238 ? -31.033 -1.082 -28.281 0.50 35.04 235 CYS A N 1
ATOM 1831 N N B CYS A 1 238 ? -31.002 -1.043 -28.354 0.50 34.38 235 CYS A N 1
ATOM 1832 C CA A CYS A 1 238 ? -29.785 -1.732 -28.685 0.50 35.71 235 CYS A CA 1
ATOM 1833 C CA B CYS A 1 238 ? -29.795 -1.718 -28.857 0.50 34.45 235 CYS A CA 1
ATOM 1834 C C A CYS A 1 238 ? -29.842 -3.242 -28.399 0.50 35.36 235 CYS A C 1
ATOM 1835 C C B CYS A 1 238 ? -29.799 -3.194 -28.426 0.50 34.72 235 CYS A C 1
ATOM 1836 O O A CYS A 1 238 ? -30.290 -3.662 -27.326 0.50 35.59 235 CYS A O 1
ATOM 1837 O O B CYS A 1 238 ? -30.159 -3.533 -27.292 0.50 35.08 235 CYS A O 1
ATOM 1842 N N . ALA A 1 239 ? -29.407 -4.054 -29.362 1.00 34.82 236 ALA A N 1
ATOM 1843 C CA . ALA A 1 239 ? -29.399 -5.533 -29.188 1.00 34.65 236 ALA A CA 1
ATOM 1844 C C . ALA A 1 239 ? -28.383 -6.054 -28.149 1.00 34.48 236 ALA A C 1
ATOM 1845 O O . ALA A 1 239 ? -28.532 -7.169 -27.597 1.00 35.54 236 ALA A O 1
ATOM 1847 N N . GLN A 1 240 ? -27.358 -5.245 -27.897 1.00 32.60 237 GLN A N 1
ATOM 1848 C CA . GLN A 1 240 ? -26.275 -5.578 -26.976 1.00 31.06 237 GLN A CA 1
ATOM 1849 C C . GLN A 1 240 ? -25.402 -4.360 -26.757 1.00 29.34 237 GLN A C 1
ATOM 1850 O O . GLN A 1 240 ? -25.004 -3.711 -27.719 1.00 29.39 237 GLN A O 1
ATOM 1856 N N . ALA A 1 241 ? -25.129 -4.056 -25.495 1.00 27.00 238 ALA A N 1
ATOM 1857 C CA . ALA A 1 241 ? -24.302 -2.933 -25.091 1.00 26.09 238 ALA A CA 1
ATOM 1858 C C . ALA A 1 241 ? -23.102 -3.488 -24.334 1.00 24.24 238 ALA A C 1
ATOM 1859 O O . ALA A 1 241 ? -23.232 -4.138 -23.277 1.00 25.44 238 ALA A O 1
ATOM 1861 N N . ILE A 1 242 ? -21.931 -3.219 -24.888 1.00 21.88 239 ILE A N 1
ATOM 1862 C CA . ILE A 1 242 ? -20.663 -3.712 -24.367 1.00 21.14 239 ILE A CA 1
ATOM 1863 C C . ILE A 1 242 ? -19.882 -2.494 -23.897 1.00 20.24 239 ILE A C 1
ATOM 1864 O O . ILE A 1 242 ? -19.919 -1.432 -24.563 1.00 20.48 239 ILE A O 1
ATOM 1869 N N . ASP A 1 243 ? -19.177 -2.625 -22.768 1.00 20.03 240 ASP A N 1
ATOM 1870 C CA . ASP A 1 243 ? -18.381 -1.531 -22.259 1.00 19.86 240 ASP A CA 1
ATOM 1871 C C . ASP A 1 243 ? -16.903 -1.780 -22.612 1.00 18.35 240 ASP A C 1
ATOM 1872 O O . ASP A 1 243 ? -16.566 -2.787 -23.238 1.00 19.26 240 ASP A O 1
ATOM 1877 N N . GLY A 1 244 ? -16.062 -0.851 -22.229 1.00 19.48 241 GLY A N 1
ATOM 1878 C CA . GLY A 1 244 ? -14.669 -0.858 -22.660 1.00 18.40 241 GLY A CA 1
ATOM 1879 C C . GLY A 1 244 ? -13.673 -1.642 -21.831 1.00 18.25 241 GLY A C 1
ATOM 1880 O O . GLY A 1 244 ? -12.480 -1.610 -22.116 1.00 17.89 241 GLY A O 1
ATOM 1881 N N . LEU A 1 245 ? -14.136 -2.326 -20.784 1.00 17.40 242 LEU A N 1
ATOM 1882 C CA . LEU A 1 245 ? -13.211 -3.036 -19.927 1.00 16.51 242 LEU A CA 1
ATOM 1883 C C . LEU A 1 245 ? -12.398 -4.063 -20.725 1.00 15.90 242 LEU A C 1
ATOM 1884 O O . LEU A 1 245 ? -11.202 -4.208 -20.497 1.00 15.79 242 LEU A O 1
ATOM 1889 N N . GLY A 1 246 ? -13.062 -4.781 -21.632 1.00 14.34 243 GLY A N 1
ATOM 1890 C CA . GLY A 1 246 ? -12.459 -5.773 -22.518 1.00 14.47 243 GLY A CA 1
ATOM 1891 C C . GLY A 1 246 ? -11.423 -5.195 -23.471 1.00 14.43 243 GLY A C 1
ATOM 1892 O O . GLY A 1 246 ? -10.475 -5.872 -23.855 1.00 15.72 243 GLY A O 1
ATOM 1893 N N . MET A 1 247 ? -11.638 -3.953 -23.896 1.00 14.74 244 MET A N 1
ATOM 1894 C CA . MET A 1 247 ? -10.656 -3.244 -24.736 1.00 15.22 244 MET A CA 1
ATOM 1895 C C . MET A 1 247 ? -9.383 -2.982 -23.940 1.00 14.46 244 MET A C 1
ATOM 1896 O O . MET A 1 247 ? -8.263 -3.131 -24.450 1.00 15.73 244 MET A O 1
ATOM 1901 N N . LEU A 1 248 ? -9.542 -2.611 -22.657 1.00 14.80 245 LEU A N 1
ATOM 1902 C CA . LEU A 1 248 ? -8.372 -2.398 -21.799 1.00 13.77 245 LEU A CA 1
ATOM 1903 C C . LEU A 1 248 ? -7.526 -3.689 -21.713 1.00 13.02 245 LEU A C 1
ATOM 1904 O O . LEU A 1 248 ? -6.314 -3.676 -21.854 1.00 12.59 245 LEU A O 1
ATOM 1909 N N . VAL A 1 249 ? -8.181 -4.792 -21.437 1.00 13.02 246 VAL A N 1
ATOM 1910 C CA . VAL A 1 249 ? -7.464 -6.068 -21.327 1.00 11.94 246 VAL A CA 1
ATOM 1911 C C . VAL A 1 249 ? -6.919 -6.504 -22.682 1.00 12.11 246 VAL A C 1
ATOM 1912 O O . VAL A 1 249 ? -5.798 -6.982 -22.763 1.00 11.58 246 VAL A O 1
ATOM 1916 N N . GLY A 1 250 ? -7.693 -6.289 -23.747 1.00 11.98 247 GLY A N 1
ATOM 1917 C CA . GLY A 1 250 ? -7.259 -6.667 -25.084 1.00 11.56 247 GLY A CA 1
ATOM 1918 C C . GLY A 1 250 ? -6.029 -5.897 -25.534 1.00 11.29 247 GLY A C 1
ATOM 1919 O O . GLY A 1 250 ? -5.121 -6.465 -26.118 1.00 12.05 247 GLY A O 1
ATOM 1920 N N A GLN A 1 251 ? -6.014 -4.589 -25.314 0.60 10.63 248 GLN A N 1
ATOM 1921 N N B GLN A 1 251 ? -6.024 -4.590 -25.308 0.40 11.54 248 GLN A N 1
ATOM 1922 C CA A GLN A 1 251 ? -4.839 -3.799 -25.727 0.60 11.07 248 GLN A CA 1
ATOM 1923 C CA B GLN A 1 251 ? -4.875 -3.772 -25.719 0.40 12.24 248 GLN A CA 1
ATOM 1924 C C A GLN A 1 251 ? -3.630 -4.266 -24.940 0.60 10.53 248 GLN A C 1
ATOM 1925 C C B GLN A 1 251 ? -3.639 -4.203 -24.926 0.40 11.24 248 GLN A C 1
ATOM 1926 O O A GLN A 1 251 ? -2.522 -4.377 -25.472 0.60 10.36 248 GLN A O 1
ATOM 1927 O O B GLN A 1 251 ? -2.528 -4.246 -25.457 0.40 11.16 248 GLN A O 1
ATOM 1938 N N . ALA A 1 252 ? -3.843 -4.524 -23.644 1.00 9.53 249 ALA A N 1
ATOM 1939 C CA . ALA A 1 252 ? -2.759 -5.002 -22.791 1.00 10.29 249 ALA A CA 1
ATOM 1940 C C . ALA A 1 252 ? -2.197 -6.322 -23.340 1.00 9.66 249 ALA A C 1
ATOM 1941 O O . ALA A 1 252 ? -0.965 -6.521 -23.405 1.00 10.28 249 ALA A O 1
ATOM 1943 N N . ALA A 1 253 ? -3.094 -7.233 -23.715 1.00 8.91 250 ALA A N 1
ATOM 1944 C CA . ALA A 1 253 ? -2.667 -8.546 -24.234 1.00 9.16 250 ALA A CA 1
ATOM 1945 C C . ALA A 1 253 ? -1.817 -8.391 -25.503 1.00 9.51 250 ALA A C 1
ATOM 1946 O O . ALA A 1 253 ? -0.839 -9.119 -25.700 1.00 11.04 250 ALA A O 1
ATOM 1948 N N . GLU A 1 254 ? -2.179 -7.427 -26.346 1.00 9.80 251 GLU A N 1
ATOM 1949 C CA . GLU A 1 254 ? -1.399 -7.166 -27.583 1.00 10.13 251 GLU A CA 1
ATOM 1950 C C . GLU A 1 254 ? -0.029 -6.646 -27.234 1.00 10.02 251 GLU A C 1
ATOM 1951 O O . GLU A 1 254 ? 0.954 -7.029 -27.850 1.00 10.78 251 GLU A O 1
ATOM 1957 N N . SER A 1 255 ? 0.041 -5.782 -26.224 1.00 9.40 252 SER A N 1
ATOM 1958 C CA . SER A 1 255 ? 1.352 -5.285 -25.775 1.00 9.59 252 SER A CA 1
ATOM 1959 C C . SER A 1 255 ? 2.218 -6.431 -25.230 1.00 9.63 252 SER A C 1
ATOM 1960 O O . SER A 1 255 ? 3.402 -6.542 -25.523 1.00 10.74 252 SER A O 1
ATOM 1963 N N . PHE A 1 256 ? 1.599 -7.260 -24.407 1.00 9.39 253 PHE A N 1
ATOM 1964 C CA . PHE A 1 256 ? 2.278 -8.406 -23.815 1.00 9.43 253 PHE A CA 1
ATOM 1965 C C . PHE A 1 256 ? 2.798 -9.368 -24.890 1.00 10.18 253 PHE A C 1
ATOM 1966 O O . PHE A 1 256 ? 3.924 -9.862 -24.817 1.00 10.95 253 PHE A O 1
ATOM 1974 N N . MET A 1 257 ? 1.971 -9.626 -25.899 1.00 10.39 254 MET A N 1
ATOM 1975 C CA . MET A 1 257 ? 2.400 -10.489 -27.007 1.00 11.65 254 MET A CA 1
ATOM 1976 C C . MET A 1 257 ? 3.602 -9.876 -27.744 1.00 11.35 254 MET A C 1
ATOM 1977 O O . MET A 1 257 ? 4.562 -10.574 -28.086 1.00 12.33 254 MET A O 1
ATOM 1982 N N . LEU A 1 258 ? 3.561 -8.566 -27.964 1.00 10.63 255 LEU A N 1
ATOM 1983 C CA . LEU A 1 258 ? 4.692 -7.899 -28.615 1.00 11.32 255 LEU A CA 1
ATOM 1984 C C . LEU A 1 258 ? 5.974 -8.080 -27.814 1.00 11.35 255 LEU A C 1
ATOM 1985 O O . LEU A 1 258 ? 7.025 -8.354 -28.361 1.00 12.55 255 LEU A O 1
ATOM 1990 N N . TRP A 1 259 ? 5.893 -7.869 -26.504 1.00 10.23 256 TRP A N 1
ATOM 1991 C CA . TRP A 1 259 ? 7.071 -7.953 -25.653 1.00 10.74 256 TRP A CA 1
ATOM 1992 C C . TRP A 1 259 ? 7.610 -9.359 -25.395 1.00 10.96 256 TRP A C 1
ATOM 1993 O O . TRP A 1 259 ? 8.810 -9.560 -25.369 1.00 12.37 256 TRP A O 1
ATOM 2004 N N . ARG A 1 260 ? 6.695 -10.302 -25.188 1.00 10.43 257 ARG A N 1
ATOM 2005 C CA . ARG A 1 260 ? 7.043 -11.654 -24.719 1.00 11.37 257 ARG A CA 1
ATOM 2006 C C . ARG A 1 260 ? 6.853 -12.767 -25.738 1.00 11.91 257 ARG A C 1
ATOM 2007 O O . ARG A 1 260 ? 7.354 -13.875 -25.518 1.00 12.63 257 ARG A O 1
ATOM 2015 N N . GLY A 1 261 ? 6.080 -12.498 -26.797 1.00 12.10 258 GLY A N 1
ATOM 2016 C CA . GLY A 1 261 ? 5.803 -13.498 -27.861 1.00 13.14 258 GLY A CA 1
ATOM 2017 C C . GLY A 1 261 ? 4.871 -14.617 -27.425 1.00 13.44 258 GLY A C 1
ATOM 2018 O O . GLY A 1 261 ? 4.788 -15.665 -28.078 1.00 16.23 258 GLY A O 1
ATOM 2019 N N . LEU A 1 262 ? 4.158 -14.399 -26.323 1.00 14.19 259 LEU A N 1
ATOM 2020 C CA . LEU A 1 262 ? 3.220 -15.364 -25.797 1.00 15.11 259 LEU A CA 1
ATOM 2021 C C . LEU A 1 262 ? 1.852 -14.698 -25.669 1.00 14.21 259 LEU A C 1
ATOM 2022 O O . LEU A 1 262 ? 1.761 -13.557 -25.235 1.00 15.85 259 LEU A O 1
ATOM 2027 N N . ARG A 1 263 ? 0.797 -15.414 -26.044 1.00 14.40 260 ARG A N 1
ATOM 2028 C CA . ARG A 1 263 ? -0.575 -14.893 -25.912 1.00 15.51 260 ARG A CA 1
ATOM 2029 C C . ARG A 1 263 ? -1.152 -15.333 -24.578 1.00 15.71 260 ARG A C 1
ATOM 2030 O O . ARG A 1 263 ? -1.212 -16.520 -24.285 1.00 16.41 260 ARG A O 1
ATOM 2038 N N . PRO A 1 264 ? -1.521 -14.364 -23.741 1.00 12.76 261 PRO A N 1
ATOM 2039 C CA . PRO A 1 264 ? -2.114 -14.701 -22.455 1.00 12.22 261 PRO A CA 1
ATOM 2040 C C . PRO A 1 264 ? -3.636 -14.922 -22.556 1.00 12.86 261 PRO A C 1
ATOM 2041 O O . PRO A 1 264 ? -4.202 -14.839 -23.629 1.00 15.61 261 PRO A O 1
ATOM 2045 N N . GLY A 1 265 ? -4.245 -15.234 -21.421 1.00 12.87 262 GLY A N 1
ATOM 2046 C CA . GLY A 1 265 ? -5.671 -15.524 -21.307 1.00 14.26 262 GLY A CA 1
ATOM 2047 C C . GLY A 1 265 ? -6.400 -14.269 -20.906 1.00 13.97 262 GLY A C 1
ATOM 2048 O O . GLY A 1 265 ? -6.454 -13.921 -19.751 1.00 15.87 262 GLY A O 1
ATOM 2049 N N . THR A 1 266 ? -7.009 -13.612 -21.872 1.00 14.60 263 THR A N 1
ATOM 2050 C CA . THR A 1 266 ? -7.655 -12.347 -21.612 1.00 14.39 263 THR A CA 1
ATOM 2051 C C . THR A 1 266 ? -8.967 -12.465 -20.848 1.00 14.52 263 THR A C 1
ATOM 2052 O O . THR A 1 266 ? -9.226 -11.705 -19.923 1.00 15.26 263 THR A O 1
ATOM 2056 N N A LYS A 1 267 ? -9.772 -13.460 -21.211 0.70 14.76 264 LYS A N 1
ATOM 2057 N N B LYS A 1 267 ? -9.776 -13.434 -21.245 0.30 14.83 264 LYS A N 1
ATOM 2058 C CA A LYS A 1 267 ? -11.113 -13.589 -20.641 0.70 15.85 264 LYS A CA 1
ATOM 2059 C CA B LYS A 1 267 ? -11.101 -13.595 -20.673 0.30 15.22 264 LYS A CA 1
ATOM 2060 C C A LYS A 1 267 ? -11.080 -13.767 -19.127 0.70 14.69 264 LYS A C 1
ATOM 2061 C C B LYS A 1 267 ? -11.104 -13.807 -19.153 0.30 14.59 264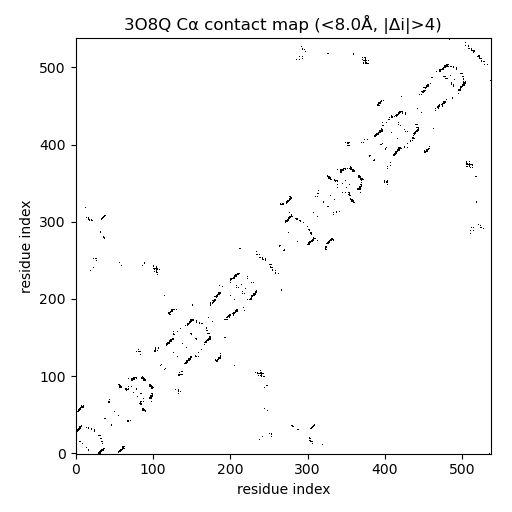 LYS A C 1
ATOM 2062 O O A LYS A 1 267 ? -11.874 -13.167 -18.408 0.70 15.78 264 LYS A O 1
ATOM 2063 O O B LYS A 1 267 ? -11.953 -13.257 -18.454 0.30 15.06 264 LYS A O 1
ATOM 2074 N N . GLN A 1 268 ? -10.155 -14.595 -18.650 1.00 14.02 265 GLN A N 1
ATOM 2075 C CA . GLN A 1 268 ? -10.087 -14.885 -17.210 1.00 13.51 265 GLN A CA 1
ATOM 2076 C C . GLN A 1 268 ? -9.577 -13.701 -16.403 1.00 13.70 265 GLN A C 1
ATOM 2077 O O . GLN A 1 268 ? -9.779 -13.622 -15.193 1.00 15.90 265 GLN A O 1
ATOM 2083 N N . ILE A 1 269 ? -8.919 -12.760 -17.062 1.00 13.79 266 ILE A N 1
ATOM 2084 C CA . ILE A 1 269 ? -8.464 -11.524 -16.403 1.00 14.00 266 ILE A CA 1
ATOM 2085 C C . ILE A 1 269 ? -9.601 -10.479 -16.446 1.00 14.15 266 ILE A C 1
ATOM 2086 O O . ILE A 1 269 ? -9.912 -9.859 -15.433 1.00 14.59 266 ILE A O 1
ATOM 2091 N N . LEU A 1 270 ? -10.290 -10.377 -17.579 1.00 14.66 267 LEU A N 1
ATOM 2092 C CA . LEU A 1 270 ? -11.444 -9.510 -17.704 1.00 15.09 267 LEU A CA 1
ATOM 2093 C C . LEU A 1 270 ? -12.483 -9.859 -16.632 1.00 16.20 267 LEU A C 1
ATOM 2094 O O . LEU A 1 270 ? -13.016 -8.973 -15.979 1.00 15.63 267 LEU A O 1
ATOM 2099 N N . ARG A 1 271 ? -12.682 -11.156 -16.404 1.00 16.19 268 ARG A N 1
ATOM 2100 C CA . ARG A 1 271 ? -13.655 -11.624 -15.385 1.00 17.30 268 ARG A CA 1
ATOM 2101 C C . ARG A 1 271 ? -13.286 -11.114 -14.012 1.00 16.41 268 ARG A C 1
ATOM 2102 O O . ARG A 1 271 ? -14.134 -10.681 -13.255 1.00 16.64 268 ARG A O 1
ATOM 2110 N N A GLU A 1 272 ? -12.003 -11.163 -13.665 0.70 15.84 269 GLU A N 1
ATOM 2111 N N B GLU A 1 272 ? -11.992 -11.162 -13.722 0.30 16.34 269 GLU A N 1
ATOM 2112 C CA A GLU A 1 272 ? -11.560 -10.668 -12.350 0.70 16.70 269 GLU A CA 1
ATOM 2113 C CA B GLU A 1 272 ? -11.424 -10.723 -12.443 0.30 16.53 269 GLU A CA 1
ATOM 2114 C C A GLU A 1 272 ? -11.677 -9.153 -12.248 0.70 16.35 269 GLU A C 1
ATOM 2115 C C B GLU A 1 272 ? -11.489 -9.198 -12.238 0.30 16.46 269 GLU A C 1
ATOM 2116 O O A GLU A 1 272 ? -12.089 -8.604 -11.218 0.70 16.02 269 GLU A O 1
ATOM 2117 O O B GLU A 1 272 ? -11.602 -8.708 -11.112 0.30 16.80 269 GLU A O 1
ATOM 2128 N N . LEU A 1 273 ? -11.364 -8.446 -13.327 1.00 16.32 270 LEU A N 1
ATOM 2129 C CA . LEU A 1 273 ? -11.511 -6.985 -13.274 1.00 16.75 270 LEU A CA 1
ATOM 2130 C C . LEU A 1 273 ? -12.960 -6.606 -13.056 1.00 17.47 270 LEU A C 1
ATOM 2131 O O . LEU A 1 273 ? -13.281 -5.635 -12.344 1.00 18.27 270 LEU A O 1
ATOM 2136 N N . ARG A 1 274 ? -13.840 -7.334 -13.710 1.00 18.29 271 ARG A N 1
ATOM 2137 C CA . ARG A 1 274 ? -15.272 -7.091 -13.564 1.00 20.28 271 ARG A CA 1
ATOM 2138 C C . ARG A 1 274 ? -15.702 -7.358 -12.109 1.00 20.42 271 ARG A C 1
ATOM 2139 O O . ARG A 1 274 ? -16.486 -6.610 -11.554 1.00 21.92 271 ARG A O 1
ATOM 2147 N N . LYS A 1 275 ? -15.192 -8.436 -11.503 1.00 21.03 272 LYS A N 1
ATOM 2148 C CA . LYS A 1 275 ? -15.505 -8.725 -10.095 1.00 22.41 272 LYS A CA 1
ATOM 2149 C C . LYS A 1 275 ? -15.045 -7.599 -9.185 1.00 22.56 272 LYS A C 1
ATOM 2150 O O . LYS A 1 275 ? -15.739 -7.263 -8.203 1.00 24.29 272 LYS A O 1
ATOM 2156 N N . ASN A 1 276 ? -13.914 -6.981 -9.504 1.00 22.88 273 ASN A N 1
ATOM 2157 C CA . ASN A 1 276 ? -13.346 -5.904 -8.704 1.00 24.30 273 ASN A CA 1
ATOM 2158 C C . ASN A 1 276 ? -14.189 -4.634 -8.830 1.00 25.69 273 ASN A C 1
ATOM 2159 O O . ASN A 1 276 ? -14.393 -3.916 -7.844 1.00 26.02 273 ASN A O 1
ATOM 2164 N N . LEU A 1 277 ? -14.686 -4.377 -10.041 1.00 27.18 274 LEU A N 1
ATOM 2165 C CA . LEU A 1 277 ? -15.557 -3.211 -10.301 1.00 28.88 274 LEU A CA 1
ATOM 2166 C C . LEU A 1 277 ? -16.860 -3.320 -9.542 1.00 31.25 274 LEU A C 1
ATOM 2167 O O . LEU A 1 277 ? -17.421 -2.322 -9.080 1.00 31.27 274 LEU A O 1
ATOM 2172 N N . GLU A 1 278 ? -17.351 -4.549 -9.429 1.00 33.65 275 GLU A N 1
ATOM 2173 C CA . GLU A 1 278 ? -18.634 -4.824 -8.749 1.00 35.54 275 GLU A CA 1
ATOM 2174 C C . GLU A 1 278 ? -18.470 -5.037 -7.222 1.00 35.34 275 GLU A C 1
ATOM 2175 O O . GLU A 1 278 ? -19.442 -5.411 -6.524 1.00 36.91 275 GLU A O 1
ATOM 2181 N N . GLY A 1 279 ? -17.257 -4.780 -6.702 1.00 34.37 276 GLY A N 1
ATOM 2182 C CA . GLY A 1 279 ? -16.968 -4.827 -5.238 1.00 33.32 276 GLY A CA 1
ATOM 2183 C C . GLY A 1 279 ? -15.882 -5.729 -4.603 1.00 32.39 276 GLY A C 1
ATOM 2184 O O . GLY A 1 279 ? -15.666 -5.661 -3.389 1.00 32.50 276 GLY A O 1
ATOM 2185 N N . ALA A 1 280 ? -15.205 -6.567 -5.396 1.00 30.86 277 ALA A N 1
ATOM 2186 C CA . ALA A 1 280 ? -14.148 -7.499 -4.902 1.00 29.50 277 ALA A CA 1
ATOM 2187 C C . ALA A 1 280 ? -14.604 -8.346 -3.686 1.00 28.57 277 ALA A C 1
ATOM 2188 O O . ALA A 1 280 ? -13.832 -8.633 -2.763 1.00 29.52 277 ALA A O 1
ATOM 2190 N N . LEU A 1 281 ? -15.828 -8.838 -3.791 1.00 27.50 278 LEU A N 1
ATOM 2191 C CA . LEU A 1 281 ? -16.521 -9.543 -2.707 1.00 26.58 278 LEU A CA 1
ATOM 2192 C C . LEU A 1 281 ? -16.109 -11.000 -2.507 1.00 24.90 278 LEU A C 1
ATOM 2193 O O . LEU A 1 281 ? -15.779 -11.707 -3.496 1.00 22.98 278 LEU A O 1
ATOM 2207 N N . ILE B 2 2 ? -6.924 -13.941 -5.692 1.00 13.76 5 ILE B N 1
ATOM 2208 C CA . ILE B 2 2 ? -6.236 -12.731 -6.131 1.00 14.43 5 ILE B CA 1
ATOM 2209 C C . ILE B 2 2 ? -6.537 -11.469 -5.311 1.00 14.30 5 ILE B C 1
ATOM 2210 O O . ILE B 2 2 ? -6.859 -10.421 -5.849 1.00 15.95 5 ILE B O 1
ATOM 2215 N N . ASP B 2 3 ? -6.483 -11.588 -3.996 1.00 13.45 6 ASP B N 1
ATOM 2216 C CA . ASP B 2 3 ? -6.599 -10.409 -3.135 1.00 12.73 6 ASP B CA 1
ATOM 2217 C C . ASP B 2 3 ? -5.506 -9.414 -3.502 1.00 11.54 6 ASP B C 1
ATOM 2218 O O . ASP B 2 3 ? -4.349 -9.803 -3.711 1.00 12.53 6 ASP B O 1
ATOM 2223 N N . GLN B 2 4 ? -5.854 -8.119 -3.511 1.00 11.03 7 GLN B N 1
ATOM 2224 C CA . GLN B 2 4 ? -4.947 -7.071 -3.987 1.00 11.42 7 GLN B CA 1
ATOM 2225 C C . GLN B 2 4 ? -4.120 -6.394 -2.905 1.00 10.76 7 GLN B C 1
ATOM 2226 O O . GLN B 2 4 ? -4.639 -5.856 -1.929 1.00 11.61 7 GLN B O 1
ATOM 2232 N N . TYR B 2 5 ? -2.829 -6.360 -3.181 1.00 10.59 8 TYR B N 1
ATOM 2233 C CA . TYR B 2 5 ? -1.834 -5.712 -2.345 1.00 10.58 8 TYR B CA 1
ATOM 2234 C C . TYR B 2 5 ? -0.917 -4.880 -3.272 1.00 10.10 8 TYR B C 1
ATOM 2235 O O . TYR B 2 5 ? -0.827 -5.116 -4.491 1.00 11.05 8 TYR B O 1
ATOM 2244 N N . ALA B 2 6 ? -0.275 -3.857 -2.728 1.00 11.26 9 ALA B N 1
ATOM 2245 C CA . ALA B 2 6 ? 0.623 -3.022 -3.524 1.00 11.21 9 ALA B CA 1
ATOM 2246 C C . ALA B 2 6 ? 1.666 -2.342 -2.645 1.00 10.43 9 ALA B C 1
ATOM 2247 O O . ALA B 2 6 ? 1.626 -2.409 -1.414 1.00 11.73 9 ALA B O 1
ATOM 2249 N N . VAL B 2 7 ? 2.654 -1.762 -3.307 1.00 9.81 10 VAL B N 1
ATOM 2250 C CA . VAL B 2 7 ? 3.564 -0.823 -2.665 1.00 10.28 10 VAL B CA 1
ATOM 2251 C C . VAL B 2 7 ? 3.421 0.509 -3.393 1.00 10.64 10 VAL B C 1
ATOM 2252 O O . VAL B 2 7 ? 3.407 0.560 -4.624 1.00 11.56 10 VAL B O 1
ATOM 2256 N N . PHE B 2 8 ? 3.310 1.573 -2.607 1.00 11.43 11 PHE B N 1
ATOM 2257 C CA . PHE B 2 8 ? 3.218 2.932 -3.103 1.00 11.33 11 PHE B CA 1
ATOM 2258 C C . PHE B 2 8 ? 4.432 3.698 -2.655 1.00 11.79 11 PHE B C 1
ATOM 2259 O O . PHE B 2 8 ? 4.816 3.626 -1.493 1.00 13.45 11 PHE B O 1
ATOM 2267 N N . GLY B 2 9 ? 5.026 4.446 -3.563 1.00 11.43 12 GLY B N 1
ATOM 2268 C CA . GLY B 2 9 ? 6.240 5.211 -3.270 1.00 12.24 12 GLY B CA 1
ATOM 2269 C C . GLY B 2 9 ? 6.604 6.083 -4.448 1.00 13.05 12 GLY B C 1
ATOM 2270 O O . GLY B 2 9 ? 5.878 6.122 -5.468 1.00 13.17 12 GLY B O 1
ATOM 2271 N N . ASN B 2 10 ? 7.705 6.816 -4.312 1.00 14.95 13 ASN B N 1
ATOM 2272 C CA . ASN B 2 10 ? 8.200 7.640 -5.424 1.00 15.57 13 ASN B CA 1
ATOM 2273 C C . ASN B 2 10 ? 9.679 7.882 -5.239 1.00 17.05 13 ASN B C 1
ATOM 2274 O O . ASN B 2 10 ? 10.073 8.446 -4.211 1.00 18.42 13 ASN B O 1
ATOM 2279 N N . PRO B 2 11 ? 10.496 7.516 -6.232 1.00 18.72 14 PRO B N 1
ATOM 2280 C CA . PRO B 2 11 ? 10.114 6.964 -7.557 1.00 20.28 14 PRO B CA 1
ATOM 2281 C C . PRO B 2 11 ? 9.881 5.441 -7.680 1.00 21.62 14 PRO B C 1
ATOM 2282 O O . PRO B 2 11 ? 9.322 4.978 -8.691 1.00 21.44 14 PRO B O 1
ATOM 2286 N N . ILE B 2 12 ? 10.296 4.689 -6.681 1.00 22.14 15 ILE B N 1
ATOM 2287 C CA . ILE B 2 12 ? 10.229 3.186 -6.746 1.00 23.30 15 ILE B CA 1
ATOM 2288 C C . ILE B 2 12 ? 10.452 2.638 -8.161 1.00 24.11 15 ILE B C 1
ATOM 2289 O O . ILE B 2 12 ? 9.642 1.892 -8.734 1.00 24.83 15 ILE B O 1
ATOM 2294 N N A ASN B 2 13 ? 11.614 2.968 -8.691 0.50 24.56 16 ASN B N 1
ATOM 2295 N N B ASN B 2 13 ? 11.625 2.987 -8.667 0.50 24.26 16 ASN B N 1
ATOM 2296 C CA A ASN B 2 13 ? 11.995 2.629 -10.073 0.50 25.63 16 ASN B CA 1
ATOM 2297 C CA B ASN B 2 13 ? 12.092 2.643 -10.019 0.50 25.16 16 ASN B CA 1
ATOM 2298 C C A ASN B 2 13 ? 12.536 1.203 -10.305 0.50 25.12 16 ASN B C 1
ATOM 2299 C C B ASN B 2 13 ? 12.384 1.166 -10.252 0.50 24.86 16 ASN B C 1
ATOM 2300 O O A ASN B 2 13 ? 12.626 0.753 -11.465 0.50 25.65 16 ASN B O 1
ATOM 2301 O O B ASN B 2 13 ? 12.123 0.631 -11.345 0.50 25.72 16 ASN B O 1
ATOM 2310 N N . HIS B 2 14 ? 12.944 0.522 -9.233 1.00 24.68 17 HIS B N 1
ATOM 2311 C CA . HIS B 2 14 ? 13.403 -0.901 -9.328 1.00 24.07 17 HIS B CA 1
ATOM 2312 C C . HIS B 2 14 ? 12.907 -1.761 -8.154 1.00 23.28 17 HIS B C 1
ATOM 2313 O O . HIS B 2 14 ? 13.693 -2.493 -7.463 1.00 22.55 17 HIS B O 1
ATOM 2320 N N . SER B 2 15 ? 11.592 -1.724 -7.958 1.00 24.25 18 SER B N 1
ATOM 2321 C CA . SER B 2 15 ? 10.990 -2.438 -6.818 1.00 23.39 18 SER B CA 1
ATOM 2322 C C . SER B 2 15 ? 11.129 -3.954 -6.889 1.00 22.33 18 SER B C 1
ATOM 2323 O O . SER B 2 15 ? 10.944 -4.585 -7.907 1.00 24.01 18 SER B O 1
ATOM 2326 N N A LYS B 2 16 ? 11.468 -4.539 -5.768 0.50 20.45 19 LYS B N 1
ATOM 2327 N N B LYS B 2 16 ? 11.534 -4.475 -5.732 0.50 20.97 19 LYS B N 1
ATOM 2328 C CA A LYS B 2 16 ? 11.577 -5.988 -5.678 0.50 18.95 19 LYS B CA 1
ATOM 2329 C CA B LYS B 2 16 ? 11.733 -5.911 -5.456 0.50 19.90 19 LYS B CA 1
ATOM 2330 C C A LYS B 2 16 ? 10.374 -6.589 -4.967 0.50 17.80 19 LYS B C 1
ATOM 2331 C C B LYS B 2 16 ? 10.560 -6.544 -4.694 0.50 18.67 19 LYS B C 1
ATOM 2332 O O A LYS B 2 16 ? 10.127 -7.798 -5.087 0.50 17.20 19 LYS B O 1
ATOM 2333 O O B LYS B 2 16 ? 10.565 -7.735 -4.418 0.50 18.78 19 LYS B O 1
ATOM 2344 N N . SER B 2 17 ? 9.595 -5.734 -4.291 1.00 16.97 20 SER B N 1
ATOM 2345 C CA . SER B 2 17 ? 8.450 -6.214 -3.485 1.00 15.58 20 SER B CA 1
ATOM 2346 C C . SER B 2 17 ? 7.460 -7.120 -4.232 1.00 14.72 20 SER B C 1
ATOM 2347 O O . SER B 2 17 ? 6.993 -8.099 -3.659 1.00 14.61 20 SER B O 1
ATOM 2350 N N . PRO B 2 18 ? 7.117 -6.820 -5.498 1.00 14.75 21 PRO B N 1
ATOM 2351 C CA . PRO B 2 18 ? 6.210 -7.744 -6.176 1.00 14.80 21 PRO B CA 1
ATOM 2352 C C . PRO B 2 18 ? 6.746 -9.181 -6.223 1.00 14.68 21 PRO B C 1
ATOM 2353 O O . PRO B 2 18 ? 6.002 -10.129 -5.997 1.00 16.31 21 PRO B O 1
ATOM 2357 N N . PHE B 2 19 ? 8.030 -9.334 -6.521 1.00 15.07 22 PHE B N 1
ATOM 2358 C CA . PHE B 2 19 ? 8.674 -10.661 -6.527 1.00 14.83 22 PHE B CA 1
ATOM 2359 C C . PHE B 2 19 ? 8.627 -11.297 -5.128 1.00 13.63 22 PHE B C 1
ATOM 2360 O O . PHE B 2 19 ? 8.276 -12.455 -4.987 1.00 13.25 22 PHE B O 1
ATOM 2368 N N . ILE B 2 20 ? 8.991 -10.524 -4.113 1.00 11.79 23 ILE B N 1
ATOM 2369 C CA . ILE B 2 20 ? 9.032 -11.025 -2.751 1.00 11.81 23 ILE B CA 1
ATOM 2370 C C . ILE B 2 20 ? 7.675 -11.606 -2.355 1.00 11.19 23 ILE B C 1
ATOM 2371 O O . ILE B 2 20 ? 7.561 -12.733 -1.905 1.00 10.68 23 ILE B O 1
ATOM 2376 N N . HIS B 2 21 ? 6.629 -10.803 -2.502 1.00 10.27 24 HIS B N 1
ATOM 2377 C CA . HIS B 2 21 ? 5.298 -11.200 -2.047 1.00 10.71 24 HIS B CA 1
ATOM 2378 C C . HIS B 2 21 ? 4.666 -12.283 -2.885 1.00 11.89 24 HIS B C 1
ATOM 2379 O O . HIS B 2 21 ? 3.861 -13.067 -2.382 1.00 12.64 24 HIS B O 1
ATOM 2386 N N . THR B 2 22 ? 5.004 -12.309 -4.169 1.00 12.16 25 THR B N 1
ATOM 2387 C CA . THR B 2 22 ? 4.556 -13.390 -5.039 1.00 13.74 25 THR B CA 1
ATOM 2388 C C . THR B 2 22 ? 5.072 -14.717 -4.485 1.00 12.89 25 THR B C 1
ATOM 2389 O O . THR B 2 22 ? 4.321 -15.688 -4.328 1.00 13.94 25 THR B O 1
ATOM 2393 N N . LEU B 2 23 ? 6.366 -14.759 -4.179 1.00 11.91 26 LEU B N 1
ATOM 2394 C CA . LEU B 2 23 ? 6.965 -15.996 -3.626 1.00 11.99 26 LEU B CA 1
ATOM 2395 C C . LEU B 2 23 ? 6.387 -16.316 -2.241 1.00 11.94 26 LEU B C 1
ATOM 2396 O O . LEU B 2 23 ? 6.115 -17.471 -1.950 1.00 12.00 26 LEU B O 1
ATOM 2401 N N . PHE B 2 24 ? 6.252 -15.316 -1.381 1.00 10.35 27 PHE B N 1
ATOM 2402 C CA . PHE B 2 24 ? 5.642 -15.529 -0.108 1.00 13.07 27 PHE B CA 1
ATOM 2403 C C . PHE B 2 24 ? 4.281 -16.241 -0.301 1.00 11.50 27 PHE B C 1
ATOM 2404 O O . PHE B 2 24 ? 3.923 -17.129 0.446 1.00 11.89 27 PHE B O 1
ATOM 2412 N N . ALA B 2 25 ? 3.455 -15.661 -1.151 1.00 11.53 28 ALA B N 1
ATOM 2413 C CA . ALA B 2 25 ? 2.082 -16.136 -1.339 1.00 11.92 28 ALA B CA 1
ATOM 2414 C C . ALA B 2 25 ? 2.061 -17.540 -1.871 1.00 13.21 28 ALA B C 1
ATOM 2415 O O . ALA B 2 25 ? 1.252 -18.341 -1.435 1.00 12.61 28 ALA B O 1
ATOM 2417 N N A ARG B 2 26 ? 2.946 -17.858 -2.820 0.60 12.88 29 ARG B N 1
ATOM 2418 N N B ARG B 2 26 ? 2.965 -17.810 -2.817 0.40 13.51 29 ARG B N 1
ATOM 2419 C CA A ARG B 2 26 ? 2.982 -19.234 -3.351 0.60 14.33 29 ARG B CA 1
ATOM 2420 C CA B ARG B 2 26 ? 3.122 -19.128 -3.443 0.40 14.97 29 ARG B CA 1
ATOM 2421 C C A ARG B 2 26 ? 3.386 -20.184 -2.246 0.60 14.36 29 ARG B C 1
ATOM 2422 C C B ARG B 2 26 ? 3.473 -20.167 -2.364 0.40 14.65 29 ARG B C 1
ATOM 2423 O O A ARG B 2 26 ? 2.773 -21.233 -2.039 0.60 14.82 29 ARG B O 1
ATOM 2424 O O B ARG B 2 26 ? 2.928 -21.266 -2.322 0.40 15.61 29 ARG B O 1
ATOM 2439 N N . GLN B 2 27 ? 4.394 -19.790 -1.481 1.00 13.14 30 GLN B N 1
ATOM 2440 C CA . GLN B 2 27 ? 4.873 -20.663 -0.409 1.00 14.31 30 GLN B CA 1
ATOM 2441 C C . GLN B 2 27 ? 3.823 -20.974 0.635 1.00 13.87 30 GLN B C 1
ATOM 2442 O O . GLN B 2 27 ? 3.759 -22.103 1.132 1.00 15.97 30 GLN B O 1
ATOM 2448 N N . THR B 2 28 ? 3.004 -19.981 0.966 1.00 12.75 31 THR B N 1
ATOM 2449 C CA . THR B 2 28 ? 2.055 -20.071 2.063 1.00 13.31 31 THR B CA 1
ATOM 2450 C C . THR B 2 28 ? 0.625 -20.293 1.621 1.00 13.13 31 THR B C 1
ATOM 2451 O O . THR B 2 28 ? -0.293 -20.251 2.425 1.00 13.46 31 THR B O 1
ATOM 2455 N N . GLN B 2 29 ? 0.462 -20.580 0.340 1.00 13.25 32 GLN B N 1
ATOM 2456 C CA . GLN B 2 29 ? -0.868 -20.885 -0.221 1.00 13.76 32 GLN B CA 1
ATOM 2457 C C . GLN B 2 29 ? -1.894 -19.776 -0.097 1.00 12.84 32 GLN B C 1
ATOM 2458 O O . GLN B 2 29 ? -3.064 -20.028 0.034 1.00 13.43 32 GLN B O 1
ATOM 2464 N N . GLN B 2 30 ? -1.436 -18.538 -0.223 1.00 11.76 33 GLN B N 1
ATOM 2465 C CA . GLN B 2 30 ? -2.302 -17.393 -0.253 1.00 12.01 33 GLN B CA 1
ATOM 2466 C C . GLN B 2 30 ? -2.561 -17.001 -1.701 1.00 12.83 33 GLN B C 1
ATOM 2467 O O . GLN B 2 30 ? -1.649 -16.941 -2.519 1.00 15.09 33 GLN B O 1
ATOM 2473 N N . SER B 2 31 ? -3.798 -16.656 -1.979 1.00 12.21 34 SER B N 1
ATOM 2474 C CA . SER B 2 31 ? -4.184 -16.242 -3.335 1.00 12.20 34 SER B CA 1
ATOM 2475 C C . SER B 2 31 ? -4.241 -14.736 -3.367 1.00 12.59 34 SER B C 1
ATOM 2476 O O . SER B 2 31 ? -5.178 -14.107 -2.847 1.00 12.46 34 SER B O 1
ATOM 2479 N N . MET B 2 32 ? -3.203 -14.147 -3.952 1.00 11.48 35 MET B N 1
ATOM 2480 C CA . MET B 2 32 ? -3.029 -12.685 -3.891 1.00 11.99 35 MET B CA 1
ATOM 2481 C C . MET B 2 32 ? -2.127 -12.202 -4.986 1.00 11.57 35 MET B C 1
ATOM 2482 O O . MET B 2 32 ? -1.400 -12.973 -5.582 1.00 14.63 35 MET B O 1
ATOM 2487 N N . ILE B 2 33 ? -2.214 -10.911 -5.243 1.00 11.26 36 ILE B N 1
ATOM 2488 C CA . ILE B 2 33 ? -1.411 -10.235 -6.224 1.00 11.17 36 ILE B CA 1
ATOM 2489 C C . ILE B 2 33 ? -0.792 -9.021 -5.542 1.00 11.20 36 ILE B C 1
ATOM 2490 O O . ILE B 2 33 ? -1.395 -8.438 -4.655 1.00 12.89 36 ILE B O 1
ATOM 2495 N N . TYR B 2 34 ? 0.443 -8.702 -5.909 1.00 10.01 37 TYR B N 1
ATOM 2496 C CA . TYR B 2 34 ? 1.147 -7.553 -5.346 1.00 9.32 37 TYR B CA 1
ATOM 2497 C C . TYR B 2 34 ? 1.813 -6.788 -6.476 1.00 10.13 37 TYR B C 1
ATOM 2498 O O . TYR B 2 34 ? 2.635 -7.344 -7.198 1.00 11.20 37 TYR B O 1
ATOM 2507 N N . THR B 2 35 ? 1.458 -5.513 -6.600 1.00 9.62 38 THR B N 1
ATOM 2508 C CA . THR B 2 35 ? 2.023 -4.642 -7.637 1.00 11.02 38 THR B CA 1
ATOM 2509 C C . THR B 2 35 ? 2.706 -3.405 -7.050 1.00 10.89 38 THR B C 1
ATOM 2510 O O . THR B 2 35 ? 2.387 -2.969 -5.936 1.00 13.65 38 THR B O 1
ATOM 2514 N N . ALA B 2 36 ? 3.687 -2.890 -7.783 1.00 10.93 39 ALA B N 1
ATOM 2515 C CA . ALA B 2 36 ? 4.427 -1.683 -7.418 1.00 10.63 39 ALA B CA 1
ATOM 2516 C C . ALA B 2 36 ? 3.865 -0.504 -8.213 1.00 10.85 39 ALA B C 1
ATOM 2517 O O . ALA B 2 36 ? 3.766 -0.539 -9.431 1.00 11.58 39 ALA B O 1
ATOM 2519 N N A GLN B 2 37 ? 3.539 0.564 -7.504 0.60 10.50 40 GLN B N 1
ATOM 2520 N N B GLN B 2 37 ? 3.454 0.522 -7.474 0.40 10.61 40 GLN B N 1
ATOM 2521 C CA A GLN B 2 37 ? 2.881 1.716 -8.099 0.60 12.37 40 GLN B CA 1
ATOM 2522 C CA B GLN B 2 37 ? 2.803 1.708 -8.020 0.40 11.33 40 GLN B CA 1
ATOM 2523 C C A GLN B 2 37 ? 3.440 3.038 -7.634 0.60 13.04 40 GLN B C 1
ATOM 2524 C C B GLN B 2 37 ? 3.517 3.002 -7.591 0.40 12.33 40 GLN B C 1
ATOM 2525 O O A GLN B 2 37 ? 3.199 3.490 -6.502 0.60 13.08 40 GLN B O 1
ATOM 2526 O O B GLN B 2 37 ? 3.499 3.369 -6.412 0.40 12.00 40 GLN B O 1
ATOM 2537 N N . CYS B 2 38 ? 4.204 3.654 -8.521 1.00 13.29 41 CYS B N 1
ATOM 2538 C CA . CYS B 2 38 ? 4.764 4.968 -8.279 1.00 13.90 41 CYS B CA 1
ATOM 2539 C C . CYS B 2 38 ? 3.577 5.904 -8.315 1.00 14.52 41 CYS B C 1
ATOM 2540 O O . CYS B 2 38 ? 2.672 5.755 -9.169 1.00 16.87 41 CYS B O 1
ATOM 2543 N N . VAL B 2 39 ? 3.579 6.857 -7.388 1.00 14.52 42 VAL B N 1
ATOM 2544 C CA . VAL B 2 39 ? 2.513 7.842 -7.265 1.00 15.28 42 VAL B CA 1
ATOM 2545 C C . VAL B 2 39 ? 3.208 9.183 -7.252 1.00 15.79 42 VAL B C 1
ATOM 2546 O O . VAL B 2 39 ? 4.282 9.301 -6.672 1.00 14.48 42 VAL B O 1
ATOM 2550 N N . PRO B 2 40 ? 2.641 10.199 -7.944 1.00 16.54 43 PRO B N 1
ATOM 2551 C CA . PRO B 2 40 ? 3.291 11.510 -7.865 1.00 17.09 43 PRO B CA 1
ATOM 2552 C C . PRO B 2 40 ? 3.388 12.001 -6.427 1.00 16.90 43 PRO B C 1
ATOM 2553 O O . PRO B 2 40 ? 2.583 11.608 -5.583 1.00 17.22 43 PRO B O 1
ATOM 2557 N N . VAL B 2 41 ? 4.323 12.905 -6.155 1.00 16.70 44 VAL B N 1
ATOM 2558 C CA . VAL B 2 41 ? 4.573 13.278 -4.751 1.00 17.34 44 VAL B CA 1
ATOM 2559 C C . VAL B 2 41 ? 3.404 13.958 -4.055 1.00 16.95 44 VAL B C 1
ATOM 2560 O O . VAL B 2 41 ? 3.335 13.977 -2.834 1.00 18.73 44 VAL B O 1
ATOM 2564 N N . ASP B 2 42 ? 2.479 14.501 -4.830 1.00 16.41 45 ASP B N 1
ATOM 2565 C CA . ASP B 2 42 ? 1.260 15.134 -4.326 1.00 16.77 45 ASP B CA 1
ATOM 2566 C C . ASP B 2 42 ? 0.012 14.253 -4.365 1.00 17.71 45 ASP B C 1
ATOM 2567 O O . ASP B 2 42 ? -1.083 14.690 -4.036 1.00 19.83 45 ASP B O 1
ATOM 2572 N N . GLY B 2 43 ? 0.188 12.982 -4.729 1.00 17.51 46 GLY B N 1
ATOM 2573 C CA . GLY B 2 43 ? -0.969 12.109 -4.978 1.00 17.00 46 GLY B CA 1
ATOM 2574 C C . GLY B 2 43 ? -1.209 10.922 -4.078 1.00 16.18 46 GLY B C 1
ATOM 2575 O O . GLY B 2 43 ? -2.133 10.150 -4.315 1.00 16.46 46 GLY B O 1
ATOM 2576 N N . PHE B 2 44 ? -0.432 10.790 -3.011 1.00 16.67 47 PHE B N 1
ATOM 2577 C CA . PHE B 2 44 ? -0.552 9.552 -2.203 1.00 16.55 47 PHE B CA 1
ATOM 2578 C C . PHE B 2 44 ? -1.941 9.291 -1.596 1.00 17.18 47 PHE B C 1
ATOM 2579 O O . PHE B 2 44 ? -2.503 8.198 -1.723 1.00 17.93 47 PHE B O 1
ATOM 2587 N N . THR B 2 45 ? -2.498 10.279 -0.917 1.00 17.29 48 THR B N 1
ATOM 2588 C CA . THR B 2 45 ? -3.786 10.068 -0.259 1.00 17.96 48 THR B CA 1
ATOM 2589 C C . THR B 2 45 ? -4.897 9.660 -1.234 1.00 18.06 48 THR B C 1
ATOM 2590 O O . THR B 2 45 ? -5.648 8.727 -0.968 1.00 17.97 48 THR B O 1
ATOM 2594 N N . GLU B 2 46 ? -4.964 10.332 -2.383 1.00 17.14 49 GLU B N 1
ATOM 2595 C CA . GLU B 2 46 ? -5.992 9.988 -3.377 1.00 18.74 49 GLU B CA 1
ATOM 2596 C C . GLU B 2 46 ? -5.740 8.597 -3.977 1.00 18.17 49 GLU B C 1
ATOM 2597 O O . GLU B 2 46 ? -6.658 7.815 -4.163 1.00 18.53 49 GLU B O 1
ATOM 2603 N N . ALA B 2 47 ? -4.477 8.274 -4.211 1.00 17.06 50 ALA B N 1
ATOM 2604 C CA . ALA B 2 47 ? -4.105 6.939 -4.722 1.00 17.10 50 ALA B CA 1
ATOM 2605 C C . ALA B 2 47 ? -4.522 5.830 -3.765 1.00 17.07 50 ALA B C 1
ATOM 2606 O O . ALA B 2 47 ? -5.087 4.817 -4.163 1.00 17.43 50 ALA B O 1
ATOM 2608 N N . ALA B 2 48 ? -4.228 6.037 -2.486 1.00 16.97 51 ALA B N 1
ATOM 2609 C CA . ALA B 2 48 ? -4.540 5.055 -1.455 1.00 17.83 51 ALA B CA 1
ATOM 2610 C C . ALA B 2 48 ? -6.042 4.895 -1.317 1.00 17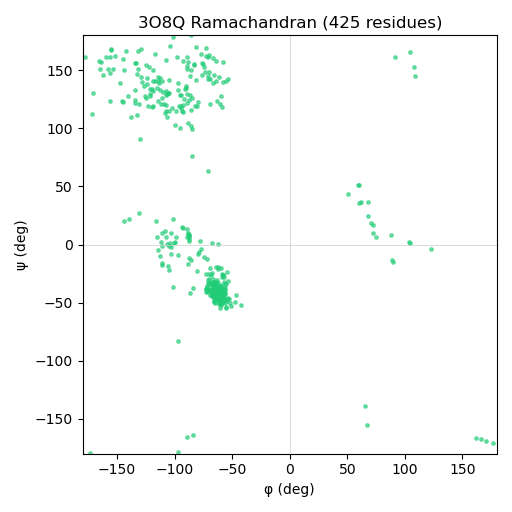.96 51 ALA B C 1
ATOM 2611 O O . ALA B 2 48 ? -6.541 3.796 -1.232 1.00 17.72 51 ALA B O 1
ATOM 2613 N N A LYS B 2 49 ? -6.761 6.015 -1.302 0.60 18.71 52 LYS B N 1
ATOM 2614 N N B LYS B 2 49 ? -6.761 6.017 -1.302 0.40 18.55 52 LYS B N 1
ATOM 2615 C CA A LYS B 2 49 ? -8.216 5.975 -1.200 0.60 19.87 52 LYS B CA 1
ATOM 2616 C CA B LYS B 2 49 ? -8.223 5.987 -1.209 0.40 19.43 52 LYS B CA 1
ATOM 2617 C C A LYS B 2 49 ? -8.830 5.156 -2.331 0.60 19.58 52 LYS B C 1
ATOM 2618 C C B LYS B 2 49 ? -8.824 5.152 -2.330 0.40 19.34 52 LYS B C 1
ATOM 2619 O O A LYS B 2 49 ? -9.691 4.310 -2.113 0.60 19.93 52 LYS B O 1
ATOM 2620 O O B LYS B 2 49 ? -9.676 4.296 -2.101 0.40 19.68 52 LYS B O 1
ATOM 2631 N N . HIS B 2 50 ? -8.358 5.394 -3.551 1.00 18.89 53 HIS B N 1
ATOM 2632 C CA . HIS B 2 50 ? -8.869 4.655 -4.709 1.00 19.46 53 HIS B CA 1
ATOM 2633 C C . HIS B 2 50 ? -8.458 3.191 -4.724 1.00 19.06 53 HIS B C 1
ATOM 2634 O O . HIS B 2 50 ? -9.199 2.309 -5.149 1.00 20.34 53 HIS B O 1
ATOM 2641 N N . PHE B 2 51 ? -7.258 2.920 -4.240 1.00 17.14 54 PHE B N 1
ATOM 2642 C CA . PHE B 2 51 ? -6.807 1.535 -4.136 1.00 16.85 54 PHE B CA 1
ATOM 2643 C C . PHE B 2 51 ? -7.743 0.731 -3.234 1.00 16.13 54 PHE B C 1
ATOM 2644 O O . PHE B 2 51 ? -8.177 -0.377 -3.575 1.00 16.16 54 PHE B O 1
ATOM 2652 N N . PHE B 2 52 ? -8.027 1.271 -2.057 1.00 16.56 55 PHE B N 1
ATOM 2653 C CA . PHE B 2 52 ? -8.910 0.614 -1.096 1.00 17.36 55 PHE B CA 1
ATOM 2654 C C . PHE B 2 52 ? -10.359 0.573 -1.558 1.00 19.63 55 PHE B C 1
ATOM 2655 O O . PHE B 2 52 ? -11.052 -0.396 -1.325 1.00 21.34 55 PHE B O 1
ATOM 2663 N N . ALA B 2 53 ? -10.774 1.611 -2.260 1.00 21.49 56 ALA B N 1
ATOM 2664 C CA . ALA B 2 53 ? -12.158 1.692 -2.775 1.00 23.19 56 ALA B CA 1
ATOM 2665 C C . ALA B 2 53 ? -12.440 0.599 -3.796 1.00 23.82 56 ALA B C 1
ATOM 2666 O O . ALA B 2 53 ? -13.585 0.121 -3.914 1.00 27.54 56 ALA B O 1
ATOM 2668 N N . GLN B 2 54 ? -11.407 0.227 -4.542 1.00 24.42 57 GLN B N 1
ATOM 2669 C CA . GLN B 2 54 ? -11.465 -0.758 -5.636 1.00 25.20 57 GLN B CA 1
ATOM 2670 C C . GLN B 2 54 ? -11.116 -2.172 -5.160 1.00 24.30 57 GLN B C 1
ATOM 2671 O O . GLN B 2 54 ? -10.776 -3.067 -5.964 1.00 24.26 57 GLN B O 1
ATOM 2677 N N . GLY B 2 55 ? -11.132 -2.345 -3.839 1.00 22.93 58 GLY B N 1
ATOM 2678 C CA . GLY B 2 55 ? -10.969 -3.672 -3.241 1.00 21.73 58 GLY B CA 1
ATOM 2679 C C . GLY B 2 55 ? -9.632 -4.037 -2.627 1.00 19.35 58 GLY B C 1
ATOM 2680 O O . GLY B 2 55 ? -9.457 -5.160 -2.175 1.00 19.95 58 GLY B O 1
ATOM 2681 N N . GLY B 2 56 ? -8.690 -3.104 -2.620 1.00 17.30 59 GLY B N 1
ATOM 2682 C CA . GLY B 2 56 ? -7.359 -3.361 -2.026 1.00 15.19 59 GLY B CA 1
ATOM 2683 C C . GLY B 2 56 ? -7.445 -3.865 -0.601 1.00 14.01 59 GLY B C 1
ATOM 2684 O O . GLY B 2 56 ? -8.287 -3.426 0.177 1.00 14.97 59 GLY B O 1
ATOM 2685 N N . ARG B 2 57 ? -6.561 -4.799 -0.245 1.00 12.31 60 ARG B N 1
ATOM 2686 C CA . ARG B 2 57 ? -6.583 -5.344 1.114 1.00 11.85 60 ARG B CA 1
ATOM 2687 C C . ARG B 2 57 ? -5.460 -4.813 2.001 1.00 10.86 60 ARG B C 1
ATOM 2688 O O . ARG B 2 57 ? -5.552 -4.816 3.225 1.00 12.63 60 ARG B O 1
ATOM 2696 N N . GLY B 2 58 ? -4.418 -4.338 1.382 1.00 11.45 61 GLY B N 1
ATOM 2697 C CA . GLY B 2 58 ? -3.277 -3.833 2.101 1.00 10.51 61 GLY B CA 1
ATOM 2698 C C . GLY B 2 58 ? -2.201 -3.273 1.188 1.00 10.60 61 GLY B C 1
ATOM 2699 O O . GLY B 2 58 ? -2.136 -3.602 0.006 1.00 11.35 61 GLY B O 1
ATOM 2700 N N . CYS B 2 59 ? -1.310 -2.455 1.732 1.00 11.40 62 CYS B N 1
ATOM 2701 C CA . CYS B 2 59 ? -0.213 -1.944 0.924 1.00 11.39 62 CYS B CA 1
ATOM 2702 C C . CYS B 2 59 ? 0.967 -1.548 1.783 1.00 11.02 62 CYS B C 1
ATOM 2703 O O . CYS B 2 59 ? 0.816 -1.176 2.948 1.00 12.34 62 CYS B O 1
ATOM 2706 N N . ASN B 2 60 ? 2.137 -1.717 1.214 1.00 10.43 63 ASN B N 1
ATOM 2707 C CA . ASN B 2 60 ? 3.327 -1.086 1.762 1.00 10.20 63 ASN B CA 1
ATOM 2708 C C . ASN B 2 60 ? 3.397 0.345 1.257 1.00 10.35 63 ASN B C 1
ATOM 2709 O O . ASN B 2 60 ? 2.833 0.719 0.217 1.00 11.70 63 ASN B O 1
ATOM 2714 N N . VAL B 2 61 ? 4.072 1.165 2.049 1.00 10.68 64 VAL B N 1
ATOM 2715 C CA . VAL B 2 61 ? 4.271 2.568 1.756 1.00 10.82 64 VAL B CA 1
ATOM 2716 C C . VAL B 2 61 ? 5.738 2.833 1.980 1.00 11.84 64 VAL B C 1
ATOM 2717 O O . VAL B 2 61 ? 6.295 2.515 3.031 1.00 12.41 64 VAL B O 1
ATOM 2721 N N A THR B 2 62 ? 6.397 3.416 0.985 0.50 11.53 65 THR B N 1
ATOM 2722 N N B THR B 2 62 ? 6.361 3.390 0.958 0.50 12.19 65 THR B N 1
ATOM 2723 C CA A THR B 2 62 ? 7.835 3.709 1.077 0.50 12.69 65 THR B CA 1
ATOM 2724 C CA B THR B 2 62 ? 7.740 3.755 1.036 0.50 13.68 65 THR B CA 1
ATOM 2725 C C A THR B 2 62 ? 8.072 5.238 0.914 0.50 13.51 65 THR B C 1
ATOM 2726 C C B THR B 2 62 ? 7.826 5.258 0.971 0.50 13.92 65 THR B C 1
ATOM 2727 O O A THR B 2 62 ? 7.104 5.991 0.786 0.50 11.86 65 THR B O 1
ATOM 2728 O O B THR B 2 62 ? 6.833 5.999 0.970 0.50 12.92 65 THR B O 1
ATOM 2735 N N A VAL B 2 63 ? 9.320 5.721 0.999 0.60 14.32 66 VAL B N 1
ATOM 2736 N N B VAL B 2 63 ? 9.088 5.677 0.911 0.40 14.47 66 VAL B N 1
ATOM 2737 C CA A VAL B 2 63 ? 9.530 7.160 0.856 0.60 15.39 66 VAL B CA 1
ATOM 2738 C CA B VAL B 2 63 ? 9.473 7.064 0.761 0.40 14.77 66 VAL B CA 1
ATOM 2739 C C A VAL B 2 63 ? 8.891 7.638 -0.467 0.60 15.38 66 VAL B C 1
ATOM 2740 C C B VAL B 2 63 ? 8.801 7.599 -0.503 0.40 15.11 66 VAL B C 1
ATOM 2741 O O A VAL B 2 63 ? 8.942 6.933 -1.454 0.60 15.43 66 VAL B O 1
ATOM 2742 O O B VAL B 2 63 ? 8.703 6.884 -1.486 0.40 15.17 66 VAL B O 1
ATOM 2749 N N . PRO B 2 64 ? 8.338 8.854 -0.484 1.00 15.18 67 PRO B N 1
ATOM 2750 C CA . PRO B 2 64 ? 8.375 9.830 0.611 1.00 15.81 67 PRO B CA 1
ATOM 2751 C C . PRO B 2 64 ? 7.053 9.915 1.366 1.00 15.45 67 PRO B C 1
ATOM 2752 O O . PRO B 2 64 ? 6.712 10.962 1.885 1.00 18.20 67 PRO B O 1
ATOM 2756 N N . PHE B 2 65 ? 6.320 8.801 1.431 1.00 14.33 68 PHE B N 1
ATOM 2757 C CA . PHE B 2 65 ? 4.932 8.848 1.899 1.00 13.56 68 PHE B CA 1
ATOM 2758 C C . PHE B 2 65 ? 4.646 8.275 3.291 1.00 13.16 68 PHE B C 1
ATOM 2759 O O . PHE B 2 65 ? 3.509 8.193 3.700 1.00 14.17 68 PHE B O 1
ATOM 2767 N N . LYS B 2 66 ? 5.678 7.894 4.025 1.00 13.74 69 LYS B N 1
ATOM 2768 C CA . LYS B 2 66 ? 5.439 7.181 5.288 1.00 13.94 69 LYS B CA 1
ATOM 2769 C C . LYS B 2 66 ? 4.754 8.013 6.358 1.00 14.61 69 LYS B C 1
ATOM 2770 O O . LYS B 2 66 ? 3.947 7.511 7.144 1.00 14.30 69 LYS B O 1
ATOM 2776 N N . GLU B 2 67 ? 5.086 9.296 6.422 1.00 15.15 70 GLU B N 1
ATOM 2777 C CA . GLU B 2 67 ? 4.422 10.176 7.392 1.00 17.05 70 GLU B CA 1
ATOM 2778 C C . GLU B 2 67 ? 2.969 10.465 6.957 1.00 16.68 70 GLU B C 1
ATOM 2779 O O . GLU B 2 67 ? 2.064 10.542 7.748 1.00 17.30 70 GLU B O 1
ATOM 2785 N N . GLU B 2 68 ? 2.760 10.629 5.656 1.00 15.55 71 GLU B N 1
ATOM 2786 C CA . GLU B 2 68 ? 1.424 10.853 5.131 1.00 16.18 71 GLU B CA 1
ATOM 2787 C C . GLU B 2 68 ? 0.548 9.600 5.393 1.00 15.99 71 GLU B C 1
ATOM 2788 O O . GLU B 2 68 ? -0.647 9.718 5.699 1.00 16.85 71 GLU B O 1
ATOM 2794 N N . ALA B 2 69 ? 1.142 8.401 5.267 1.00 14.75 72 ALA B N 1
ATOM 2795 C CA . ALA B 2 69 ? 0.424 7.152 5.556 1.00 14.88 72 ALA B CA 1
ATOM 2796 C C . ALA B 2 69 ? 0.019 7.060 7.034 1.00 14.78 72 ALA B C 1
ATOM 2797 O O . ALA B 2 69 ? -1.037 6.521 7.379 1.00 14.76 72 ALA B O 1
ATOM 2799 N N . TYR B 2 70 ? 0.872 7.599 7.902 1.00 15.32 73 TYR B N 1
ATOM 2800 C CA . TYR B 2 70 ? 0.574 7.683 9.340 1.00 15.88 73 TYR B CA 1
ATOM 2801 C C . TYR B 2 70 ? -0.692 8.514 9.546 1.00 17.68 73 TYR B C 1
ATOM 2802 O O . TYR B 2 70 ? -1.552 8.129 10.314 1.00 18.27 73 TYR B O 1
ATOM 2811 N N . ARG B 2 71 ? -0.816 9.619 8.818 1.00 16.74 74 ARG B N 1
ATOM 2812 C CA . ARG B 2 71 ? -2.014 10.466 8.910 1.00 18.79 74 ARG B CA 1
ATOM 2813 C C . ARG B 2 71 ? -3.251 9.822 8.267 1.00 18.17 74 ARG B C 1
ATOM 2814 O O . ARG B 2 71 ? -4.376 9.969 8.735 1.00 20.36 74 ARG B O 1
ATOM 2822 N N . PHE B 2 72 ? -3.028 9.103 7.183 1.00 17.63 75 PHE B N 1
ATOM 2823 C CA . PHE B 2 72 ? -4.107 8.449 6.467 1.00 17.88 75 PHE B CA 1
ATOM 2824 C C . PHE B 2 72 ? -4.815 7.363 7.298 1.00 17.15 75 PHE B C 1
ATOM 2825 O O . PHE B 2 72 ? -6.043 7.187 7.232 1.00 18.70 75 PHE B O 1
ATOM 2833 N N . ALA B 2 73 ? -4.018 6.569 8.008 1.00 16.64 76 ALA B N 1
ATOM 2834 C CA . ALA B 2 73 ? -4.545 5.450 8.772 1.00 17.02 76 ALA B CA 1
ATOM 2835 C C . ALA B 2 73 ? -5.624 5.890 9.749 1.00 17.27 76 ALA B C 1
ATOM 2836 O O . ALA B 2 73 ? -5.539 6.963 10.363 1.00 17.66 76 ALA B O 1
ATOM 2838 N N . ASP B 2 74 ? -6.660 5.070 9.866 1.00 17.19 77 ASP B N 1
ATOM 2839 C CA . ASP B 2 74 ? -7.724 5.313 10.871 1.00 18.23 77 ASP B CA 1
ATOM 2840 C C . ASP B 2 74 ? -7.209 5.028 12.279 1.00 18.02 77 ASP B C 1
ATOM 2841 O O . ASP B 2 74 ? -7.555 5.710 13.229 1.00 20.16 77 ASP B O 1
ATOM 2846 N N . ARG B 2 75 ? -6.362 4.013 12.399 1.00 16.82 78 ARG B N 1
ATOM 2847 C CA . ARG B 2 75 ? -5.793 3.618 13.661 1.00 17.74 78 ARG B CA 1
ATOM 2848 C C . ARG B 2 75 ? -4.357 3.163 13.444 1.00 15.87 78 ARG B C 1
ATOM 2849 O O . ARG B 2 75 ? -4.015 2.620 12.407 1.00 15.47 78 ARG B O 1
ATOM 2857 N N . LEU B 2 76 ? -3.533 3.361 14.461 1.00 15.64 79 LEU B N 1
ATOM 2858 C CA . LEU B 2 76 ? -2.112 3.001 14.439 1.00 14.80 79 LEU B CA 1
ATOM 2859 C C . LEU B 2 76 ? -1.753 1.959 15.454 1.00 14.14 79 LEU B C 1
ATOM 2860 O O . LEU B 2 76 ? -2.235 1.981 16.601 1.00 16.76 79 LEU B O 1
ATOM 2865 N N . THR B 2 77 ? -0.875 1.034 15.068 1.00 14.74 80 THR B N 1
ATOM 2866 C CA . THR B 2 77 ? -0.302 0.152 16.052 1.00 14.31 80 THR B CA 1
ATOM 2867 C C . THR B 2 77 ? 0.643 0.963 16.965 1.00 14.19 80 THR B C 1
ATOM 2868 O O . THR B 2 77 ? 1.094 2.056 16.626 1.00 14.45 80 THR B O 1
ATOM 2872 N N A GLU B 2 78 ? 0.941 0.406 18.136 0.50 15.31 81 GLU B N 1
ATOM 2873 N N B GLU B 2 78 ? 0.934 0.429 18.137 0.50 15.97 81 GLU B N 1
ATOM 2874 C CA A GLU B 2 78 ? 1.846 1.063 19.075 0.50 15.45 81 GLU B CA 1
ATOM 2875 C CA B GLU B 2 78 ? 1.822 1.137 19.033 0.50 16.69 81 GLU B CA 1
ATOM 2876 C C A GLU B 2 78 ? 3.204 1.299 18.439 0.50 14.48 81 GLU B C 1
ATOM 2877 C C B GLU B 2 78 ? 3.219 1.306 18.442 0.50 15.20 81 GLU B C 1
ATOM 2878 O O A GLU B 2 78 ? 3.763 2.378 18.558 0.50 15.90 81 GLU B O 1
ATOM 2879 O O B GLU B 2 78 ? 3.830 2.350 18.608 0.50 16.49 81 GLU B O 1
ATOM 2890 N N . ARG B 2 79 ? 3.722 0.311 17.715 1.00 14.49 82 ARG B N 1
ATOM 2891 C CA . ARG B 2 79 ? 5.051 0.476 17.107 1.00 15.04 82 ARG B CA 1
ATOM 2892 C C . ARG B 2 79 ? 5.037 1.574 16.011 1.00 14.08 82 ARG B C 1
ATOM 2893 O O . ARG B 2 79 ? 6.000 2.313 15.871 1.00 14.39 82 ARG B O 1
ATOM 2901 N N . ALA B 2 80 ? 3.935 1.708 15.255 1.00 13.52 83 ALA B N 1
ATOM 2902 C CA . ALA B 2 80 ? 3.836 2.780 14.287 1.00 13.87 83 ALA B CA 1
ATOM 2903 C C . ALA B 2 80 ? 3.710 4.138 14.966 1.00 14.14 83 ALA B C 1
ATOM 2904 O O . ALA B 2 80 ? 4.290 5.109 14.519 1.00 15.04 83 ALA B O 1
ATOM 2906 N N . ARG B 2 81 ? 2.961 4.192 16.066 1.00 14.90 84 ARG B N 1
ATOM 2907 C CA . ARG B 2 81 ? 2.787 5.440 16.765 1.00 16.66 84 ARG B CA 1
ATOM 2908 C C . ARG B 2 81 ? 4.163 5.915 17.261 1.00 16.02 84 ARG B C 1
ATOM 2909 O O . ARG B 2 81 ? 4.544 7.057 17.069 1.00 17.13 84 ARG B O 1
ATOM 2917 N N . LEU B 2 82 ? 4.933 5.000 17.836 1.00 15.49 85 LEU B N 1
ATOM 2918 C CA . LEU B 2 82 ? 6.285 5.330 18.328 1.00 16.64 85 LEU B CA 1
ATOM 2919 C C . LEU B 2 82 ? 7.223 5.735 17.175 1.00 16.23 85 LEU B C 1
ATOM 2920 O O . LEU B 2 82 ? 8.004 6.679 17.291 1.00 17.35 85 LEU B O 1
ATOM 2925 N N . ALA B 2 83 ? 7.115 5.012 16.054 1.00 15.17 86 ALA B N 1
ATOM 2926 C CA . ALA B 2 83 ? 7.940 5.262 14.873 1.00 13.89 86 ALA B CA 1
ATOM 2927 C C . ALA B 2 83 ? 7.628 6.604 14.188 1.00 14.82 86 ALA B C 1
ATOM 2928 O O . ALA B 2 83 ? 8.443 7.127 13.446 1.00 15.54 86 ALA B O 1
ATOM 2930 N N . GLY B 2 84 ? 6.417 7.113 14.378 1.00 14.88 87 GLY B N 1
ATOM 2931 C CA . GLY B 2 84 ? 6.001 8.356 13.746 1.00 15.36 87 GLY B CA 1
ATOM 2932 C C . GLY B 2 84 ? 5.793 8.252 12.237 1.00 15.41 87 GLY B C 1
ATOM 2933 O O . GLY B 2 84 ? 5.752 9.250 11.530 1.00 17.32 87 GLY B O 1
ATOM 2934 N N . ALA B 2 85 ? 5.631 7.023 11.751 1.00 14.67 88 ALA B N 1
ATOM 2935 C CA . ALA B 2 85 ? 5.549 6.756 10.309 1.00 14.20 88 ALA B CA 1
ATOM 2936 C C . ALA B 2 85 ? 4.999 5.370 10.113 1.00 13.29 88 ALA B C 1
ATOM 2937 O O . ALA B 2 85 ? 5.172 4.492 10.953 1.00 13.08 88 ALA B O 1
ATOM 2939 N N . VAL B 2 86 ? 4.320 5.194 8.985 1.00 12.63 89 VAL B N 1
ATOM 2940 C CA . VAL B 2 86 ? 3.665 3.934 8.637 1.00 12.11 89 VAL B CA 1
ATOM 2941 C C . VAL B 2 86 ? 4.211 3.417 7.326 1.00 10.67 89 VAL B C 1
ATOM 2942 O O . VAL B 2 86 ? 4.271 4.167 6.352 1.00 12.09 89 VAL B O 1
ATOM 2946 N N . ASN B 2 87 ? 4.654 2.153 7.316 1.00 10.32 90 ASN B N 1
ATOM 2947 C CA . ASN B 2 87 ? 5.069 1.506 6.067 1.00 10.59 90 ASN B CA 1
ATOM 2948 C C . ASN B 2 87 ? 4.162 0.383 5.619 1.00 10.91 90 ASN B C 1
ATOM 2949 O O . ASN B 2 87 ? 4.417 -0.231 4.558 1.00 10.56 90 ASN B O 1
ATOM 2954 N N . THR B 2 88 ? 3.095 0.150 6.359 1.00 10.70 91 THR B N 1
ATOM 2955 C CA . THR B 2 88 ? 2.167 -0.928 6.069 1.00 10.80 91 THR B CA 1
ATOM 2956 C C . THR B 2 88 ? 0.773 -0.497 6.446 1.00 11.57 91 THR B C 1
ATOM 2957 O O . THR B 2 88 ? 0.530 -0.107 7.587 1.00 12.22 91 THR B O 1
ATOM 2961 N N . LEU B 2 89 ? -0.132 -0.549 5.484 1.00 12.21 92 LEU B N 1
ATOM 2962 C CA . LEU B 2 89 ? -1.553 -0.280 5.730 1.00 12.18 92 LEU B CA 1
ATOM 2963 C C . LEU B 2 89 ? -2.315 -1.590 5.519 1.00 11.76 92 LEU B C 1
ATOM 2964 O O . LEU B 2 89 ? -1.998 -2.365 4.628 1.00 11.96 92 LEU B O 1
ATOM 2969 N N . LYS B 2 90 ? -3.331 -1.822 6.330 1.00 12.05 93 LYS B N 1
ATOM 2970 C CA . LYS B 2 90 ? -4.150 -3.004 6.189 1.00 12.37 93 LYS B CA 1
ATOM 2971 C C . LYS B 2 90 ? -5.607 -2.647 6.336 1.00 13.21 93 LYS B C 1
ATOM 2972 O O . LYS B 2 90 ? -5.983 -1.976 7.286 1.00 14.11 93 LYS B O 1
ATOM 2978 N N A LYS B 2 91 ? -6.423 -3.151 5.419 0.50 13.95 94 LYS B N 1
ATOM 2979 N N B LYS B 2 91 ? -6.432 -3.110 5.403 0.50 13.50 94 LYS B N 1
ATOM 2980 C CA A LYS B 2 91 ? -7.870 -2.993 5.499 0.50 15.41 94 LYS B CA 1
ATOM 2981 C CA B LYS B 2 91 ? -7.878 -2.938 5.525 0.50 14.73 94 LYS B CA 1
ATOM 2982 C C A LYS B 2 91 ? -8.374 -4.072 6.439 0.50 16.49 94 LYS B C 1
ATOM 2983 C C B LYS B 2 91 ? -8.381 -4.050 6.428 0.50 16.08 94 LYS B C 1
ATOM 2984 O O A LYS B 2 91 ? -8.222 -5.263 6.167 0.50 17.08 94 LYS B O 1
ATOM 2985 O O B LYS B 2 91 ? -8.238 -5.232 6.119 0.50 16.71 94 LYS B O 1
ATOM 2996 N N . LEU B 2 92 ? -8.958 -3.659 7.558 1.00 18.14 95 LEU B N 1
ATOM 2997 C CA . LEU B 2 92 ? -9.460 -4.603 8.526 1.00 20.81 95 LEU B CA 1
ATOM 2998 C C . LEU B 2 92 ? -10.875 -5.009 8.157 1.00 24.51 95 LEU B C 1
ATOM 2999 O O . LEU B 2 92 ? -11.582 -4.318 7.406 1.00 25.21 95 LEU B O 1
ATOM 3004 N N . ASP B 2 93 ? -11.301 -6.103 8.758 1.00 27.61 96 ASP B N 1
ATOM 3005 C CA . ASP B 2 93 ? -12.665 -6.610 8.558 1.00 29.82 96 ASP B CA 1
ATOM 3006 C C . ASP B 2 93 ? -13.764 -5.586 8.955 1.00 30.86 96 ASP B C 1
ATOM 3007 O O . ASP B 2 93 ? -14.878 -5.634 8.425 1.00 32.42 96 ASP B O 1
ATOM 3012 N N . ASP B 2 94 ? -13.467 -4.654 9.867 1.00 30.67 97 ASP B N 1
ATOM 3013 C CA . ASP B 2 94 ? -14.458 -3.631 10.283 1.00 30.43 97 ASP B CA 1
ATOM 3014 C C . ASP B 2 94 ? -14.463 -2.358 9.414 1.00 30.00 97 ASP B C 1
ATOM 3015 O O . ASP B 2 94 ? -15.100 -1.360 9.755 1.00 30.72 97 ASP B O 1
ATOM 3020 N N . GLY B 2 95 ? -13.733 -2.408 8.301 1.00 28.58 98 GLY B N 1
ATOM 3021 C CA . GLY B 2 95 ? -13.648 -1.276 7.349 1.00 27.38 98 GLY B CA 1
ATOM 3022 C C . GLY B 2 95 ? -12.538 -0.271 7.627 1.00 26.60 98 GLY B C 1
ATOM 3023 O O . GLY B 2 95 ? -12.177 0.540 6.770 1.00 28.24 98 GLY B O 1
ATOM 3024 N N . GLU B 2 96 ? -11.987 -0.332 8.836 1.00 24.77 99 GLU B N 1
ATOM 3025 C CA . GLU B 2 96 ? -10.957 0.594 9.243 1.00 23.34 99 GLU B CA 1
ATOM 3026 C C . GLU B 2 96 ? -9.607 0.217 8.604 1.00 20.84 99 GLU B C 1
ATOM 3027 O O . GLU B 2 96 ? -9.296 -0.948 8.344 1.00 20.27 99 GLU B O 1
ATOM 3033 N N . ILE B 2 97 ? -8.852 1.250 8.317 1.00 17.51 100 ILE B N 1
ATOM 3034 C CA . ILE B 2 97 ? -7.499 1.090 7.764 1.00 16.78 100 ILE B CA 1
ATOM 3035 C C . ILE B 2 97 ? -6.481 1.228 8.909 1.00 15.58 100 ILE B C 1
ATOM 3036 O O . ILE B 2 97 ? -6.382 2.264 9.549 1.00 16.52 100 ILE B O 1
ATOM 3041 N N . LEU B 2 98 ? -5.786 0.134 9.191 1.00 13.92 101 LEU B N 1
ATOM 3042 C CA . LEU B 2 98 ? -4.766 0.084 10.240 1.00 13.60 101 LEU B CA 1
ATOM 3043 C C . LEU B 2 98 ? -3.397 0.428 9.657 1.00 13.39 101 LEU B C 1
ATOM 3044 O O . LEU B 2 98 ? -3.051 -0.031 8.574 1.00 13.51 101 LEU B O 1
ATOM 3049 N N . GLY B 2 99 ? -2.665 1.289 10.351 1.00 13.50 102 GLY B N 1
ATOM 3050 C CA . GLY B 2 99 ? -1.289 1.632 9.992 1.00 13.00 102 GLY B CA 1
ATOM 3051 C C . GLY B 2 99 ? -0.304 0.981 10.942 1.00 12.02 102 GLY B C 1
ATOM 3052 O O . GLY B 2 99 ? -0.443 1.064 12.170 1.00 13.69 102 GLY B O 1
ATOM 3053 N N . ASP B 2 100 ? 0.690 0.329 10.375 1.00 11.53 103 ASP B N 1
ATOM 3054 C CA . ASP B 2 100 ? 1.738 -0.377 11.120 1.00 11.07 103 ASP B CA 1
ATOM 3055 C C . ASP B 2 100 ? 3.079 0.017 10.559 1.00 10.84 103 ASP B C 1
ATOM 3056 O O . ASP B 2 100 ? 3.183 0.628 9.504 1.00 11.13 103 ASP B O 1
ATOM 3061 N N . ASN B 2 101 ? 4.124 -0.316 11.301 1.00 11.23 104 ASN B N 1
ATOM 3062 C CA . ASN B 2 101 ? 5.473 -0.088 10.861 1.00 11.59 104 ASN B CA 1
ATOM 3063 C C . ASN B 2 101 ? 6.279 -1.348 11.096 1.00 11.19 104 ASN B C 1
ATOM 3064 O O . ASN B 2 101 ? 6.512 -1.728 12.241 1.00 12.39 104 ASN B O 1
ATOM 3069 N N . THR B 2 102 ? 6.668 -2.006 10.015 1.00 10.29 105 THR B N 1
ATOM 3070 C CA . THR B 2 102 ? 7.409 -3.260 10.087 1.00 10.69 105 THR B CA 1
ATOM 3071 C C . THR B 2 102 ? 8.905 -3.114 9.768 1.00 11.82 105 THR B C 1
ATOM 3072 O O . THR B 2 102 ? 9.630 -4.096 9.727 1.00 12.12 105 THR B O 1
ATOM 3076 N N . ASP B 2 103 ? 9.348 -1.896 9.502 1.00 11.84 106 ASP B N 1
ATOM 3077 C CA . ASP B 2 103 ? 10.745 -1.670 9.155 1.00 12.40 106 ASP B CA 1
ATOM 3078 C C . ASP B 2 103 ? 11.714 -2.074 10.279 1.00 11.61 106 ASP B C 1
ATOM 3079 O O . ASP B 2 103 ? 12.746 -2.709 10.055 1.00 12.23 106 ASP B O 1
ATOM 3084 N N . GLY B 2 104 ? 11.412 -1.662 11.502 1.00 12.64 107 GLY B N 1
ATOM 3085 C CA . GLY B 2 104 ? 12.267 -1.995 12.616 1.00 13.99 107 GLY B CA 1
ATOM 3086 C C . GLY B 2 104 ? 12.374 -3.486 12.866 1.00 12.92 107 GLY B C 1
ATOM 3087 O O . GLY B 2 104 ? 13.447 -4.040 13.076 1.00 14.47 107 GLY B O 1
ATOM 3088 N N . GLU B 2 105 ? 11.221 -4.132 12.892 1.00 12.23 108 GLU B N 1
ATOM 3089 C CA . GLU B 2 105 ? 11.191 -5.558 13.069 1.00 13.11 108 GLU B CA 1
ATOM 3090 C C . GLU B 2 105 ? 11.950 -6.248 11.945 1.00 12.93 108 GLU B C 1
ATOM 3091 O O . GLU B 2 105 ? 12.638 -7.246 12.164 1.00 13.34 108 GLU B O 1
ATOM 3097 N N . GLY B 2 106 ? 11.787 -5.757 10.713 1.00 12.33 109 GLY B N 1
ATOM 3098 C CA . GLY B 2 106 ? 12.482 -6.335 9.562 1.00 12.35 109 GLY B CA 1
ATOM 3099 C C . GLY B 2 106 ? 13.990 -6.256 9.711 1.00 11.28 109 GLY B C 1
ATOM 3100 O O . GLY B 2 106 ? 14.715 -7.200 9.408 1.00 12.55 109 GLY B O 1
ATOM 3101 N N . LEU B 2 107 ? 14.469 -5.101 10.158 1.00 11.54 110 LEU B N 1
ATOM 3102 C CA . LEU B 2 107 ? 15.886 -4.919 10.390 1.00 10.93 110 LEU B CA 1
ATOM 3103 C C . LEU B 2 107 ? 16.386 -5.885 11.460 1.00 10.56 110 LEU B C 1
ATOM 3104 O O . LEU B 2 107 ? 17.403 -6.567 11.287 1.00 11.88 110 LEU B O 1
ATOM 3109 N N . VAL B 2 108 ? 15.694 -5.908 12.592 1.00 11.10 111 VAL B N 1
ATOM 3110 C CA . VAL B 2 108 ? 16.079 -6.790 13.691 1.00 12.29 111 VAL B CA 1
ATOM 3111 C C . VAL B 2 108 ? 16.121 -8.230 13.253 1.00 11.30 111 VAL B C 1
ATOM 3112 O O . VAL B 2 108 ? 17.106 -8.951 13.508 1.00 12.29 111 VAL B O 1
ATOM 3116 N N . GLN B 2 109 ? 15.077 -8.689 12.544 1.00 11.77 112 GLN B N 1
ATOM 3117 C CA . GLN B 2 109 ? 15.053 -10.096 12.118 1.00 11.82 112 GLN B CA 1
ATOM 3118 C C . GLN B 2 109 ? 16.156 -10.406 11.125 1.00 11.12 112 GLN B C 1
ATOM 3119 O O . GLN B 2 109 ? 16.693 -11.512 11.118 1.00 13.44 112 GLN B O 1
ATOM 3125 N N . ASP B 2 110 ? 16.512 -9.438 10.279 1.00 11.39 113 ASP B N 1
ATOM 3126 C CA . ASP B 2 110 ? 17.637 -9.660 9.367 1.00 10.97 113 ASP B CA 1
ATOM 3127 C C . ASP B 2 110 ? 18.966 -9.810 10.132 1.00 10.75 113 ASP B C 1
ATOM 3128 O O . ASP B 2 110 ? 19.750 -10.724 9.914 1.00 11.66 113 ASP B O 1
ATOM 3133 N N . LEU B 2 111 ? 19.206 -8.881 11.036 1.00 10.57 114 LEU B N 1
ATOM 3134 C CA . LEU B 2 111 ? 20.413 -8.929 11.849 1.00 10.98 114 LEU B CA 1
ATOM 3135 C C . LEU B 2 111 ? 20.500 -10.254 12.595 1.00 10.41 114 LEU B C 1
ATOM 3136 O O . LEU B 2 111 ? 21.559 -10.901 12.628 1.00 10.68 114 LEU B O 1
ATOM 3141 N N . LEU B 2 112 ? 19.405 -10.639 13.232 1.00 10.30 115 LEU B N 1
ATOM 3142 C CA . LEU B 2 112 ? 19.399 -11.859 14.023 1.00 10.48 115 LEU B CA 1
ATOM 3143 C C . LEU B 2 112 ? 19.579 -13.115 13.172 1.00 11.21 115 LEU B C 1
ATOM 3144 O O . LEU B 2 112 ? 20.350 -14.007 13.514 1.00 11.10 115 LEU B O 1
ATOM 3149 N N . ALA B 2 113 ? 18.905 -13.167 12.028 1.00 11.61 116 ALA B N 1
ATOM 3150 C CA . ALA B 2 113 ? 19.026 -14.344 11.143 1.00 11.80 116 ALA B CA 1
ATOM 3151 C C . ALA B 2 113 ? 20.432 -14.482 10.569 1.00 12.94 116 ALA B C 1
ATOM 3152 O O . ALA B 2 113 ? 20.899 -15.599 10.345 1.00 14.84 116 ALA B O 1
ATOM 3154 N N . GLN B 2 114 ? 21.062 -13.339 10.298 1.00 12.28 117 GLN B N 1
ATOM 3155 C CA . GLN B 2 114 ? 22.447 -13.289 9.815 1.00 12.82 117 GLN B CA 1
ATOM 3156 C C . GLN B 2 114 ? 23.458 -13.508 10.925 1.00 12.41 117 GLN B C 1
ATOM 3157 O O . GLN B 2 114 ? 24.653 -13.448 10.701 1.00 13.59 117 GLN B O 1
ATOM 3163 N N . GLN B 2 115 ? 22.946 -13.772 12.124 1.00 11.55 118 GLN B N 1
ATOM 3164 C CA . GLN B 2 115 ? 23.769 -14.153 13.274 1.00 12.02 118 GLN B CA 1
ATOM 3165 C C . GLN B 2 115 ? 24.668 -13.050 13.814 1.00 11.24 118 GLN B C 1
ATOM 3166 O O . GLN B 2 115 ? 25.770 -13.267 14.297 1.00 13.59 118 GLN B O 1
ATOM 3172 N N . VAL B 2 116 ? 24.132 -11.848 13.764 1.00 11.34 119 VAL B N 1
ATOM 3173 C CA . VAL B 2 116 ? 24.710 -10.708 14.459 1.00 11.98 119 VAL B CA 1
ATOM 3174 C C . VAL B 2 116 ? 24.143 -10.785 15.881 1.00 11.47 119 VAL B C 1
ATOM 3175 O O . VAL B 2 116 ? 22.931 -10.882 16.092 1.00 11.95 119 VAL B O 1
ATOM 3179 N N . LEU B 2 117 ? 25.053 -10.776 16.845 1.00 11.59 120 LEU B N 1
ATOM 3180 C CA . LEU B 2 117 ? 24.696 -10.846 18.255 1.00 11.81 120 LEU B CA 1
ATOM 3181 C C . LEU B 2 117 ? 24.405 -9.431 18.764 1.00 11.67 120 LEU B C 1
ATOM 3182 O O . LEU B 2 117 ? 25.318 -8.654 19.069 1.00 14.70 120 LEU B O 1
ATOM 3187 N N . LEU B 2 118 ? 23.123 -9.129 18.882 1.00 9.94 121 LEU B N 1
ATOM 3188 C CA . LEU B 2 118 ? 22.639 -7.816 19.342 1.00 10.77 121 LEU B CA 1
ATOM 3189 C C . LEU B 2 118 ? 22.607 -7.753 20.858 1.00 12.17 121 LEU B C 1
ATOM 3190 O O . LEU B 2 118 ? 22.853 -6.717 21.448 1.00 12.07 121 LEU B O 1
ATOM 3195 N N . LYS B 2 119 ? 22.247 -8.870 21.479 1.00 12.94 122 LYS B N 1
ATOM 3196 C CA . LYS B 2 119 ? 22.248 -8.897 22.956 1.00 14.61 122 LYS B CA 1
ATOM 3197 C C . LYS B 2 119 ? 23.642 -8.605 23.464 1.00 13.63 122 LYS B C 1
ATOM 3198 O O . LYS B 2 119 ? 24.625 -9.255 23.088 1.00 14.41 122 LYS B O 1
ATOM 3204 N N . GLY B 2 120 ? 23.732 -7.628 24.358 1.00 12.55 123 GLY B N 1
ATOM 3205 C CA . GLY B 2 120 ? 25.011 -7.246 24.935 1.00 12.77 123 GLY B CA 1
ATOM 3206 C C . GLY B 2 120 ? 25.963 -6.492 24.020 1.00 11.81 123 GLY B C 1
ATOM 3207 O O . GLY B 2 120 ? 27.105 -6.252 24.374 1.00 13.29 123 GLY B O 1
ATOM 3208 N N . ALA B 2 121 ? 25.473 -6.073 22.844 1.00 11.01 124 ALA B N 1
ATOM 3209 C CA . ALA B 2 121 ? 26.309 -5.356 21.908 1.00 10.18 124 ALA B CA 1
ATOM 3210 C C . ALA B 2 121 ? 26.277 -3.852 22.133 1.00 9.49 124 ALA B C 1
ATOM 3211 O O . ALA B 2 121 ? 25.255 -3.299 22.568 1.00 10.93 124 ALA B O 1
ATOM 3213 N N . THR B 2 122 ? 27.383 -3.179 21.792 1.00 9.27 125 THR B N 1
ATOM 3214 C CA . THR B 2 122 ? 27.354 -1.713 21.681 1.00 9.83 125 THR B CA 1
ATOM 3215 C C . THR B 2 122 ? 27.017 -1.409 20.203 1.00 10.07 125 THR B C 1
ATOM 3216 O O . THR B 2 122 ? 27.656 -1.922 19.282 1.00 10.64 125 THR B O 1
ATOM 3220 N N . ILE B 2 123 ? 25.963 -0.625 20.021 1.00 9.43 126 ILE B N 1
ATOM 3221 C CA . ILE B 2 123 ? 25.434 -0.313 18.707 1.00 9.24 126 ILE B CA 1
ATOM 3222 C C . ILE B 2 123 ? 25.505 1.188 18.456 1.00 9.35 126 ILE B C 1
ATOM 3223 O O . ILE B 2 123 ? 25.154 1.995 19.328 1.00 10.83 126 ILE B O 1
ATOM 3228 N N . LEU B 2 124 ? 26.025 1.537 17.277 1.00 9.30 127 LEU B N 1
ATOM 3229 C CA . LEU B 2 124 ? 26.036 2.919 16.809 1.00 8.68 127 LEU B CA 1
ATOM 3230 C C . LEU B 2 124 ? 25.031 3.018 15.657 1.00 8.75 127 LEU B C 1
ATOM 3231 O O . LEU B 2 124 ? 25.133 2.297 14.696 1.00 10.77 127 LEU B O 1
ATOM 3236 N N . LEU B 2 125 ? 24.032 3.874 15.807 1.00 9.05 128 LEU B N 1
ATOM 3237 C CA . LEU B 2 125 ? 23.016 4.120 14.798 1.00 9.36 128 LEU B CA 1
ATOM 3238 C C . LEU B 2 125 ? 23.292 5.499 14.194 1.00 8.74 128 LEU B C 1
ATOM 3239 O O . LEU B 2 125 ? 23.169 6.517 14.870 1.00 10.84 128 LEU B O 1
ATOM 3244 N N . ILE B 2 126 ? 23.645 5.508 12.904 1.00 9.15 129 ILE B N 1
ATOM 3245 C CA . ILE B 2 126 ? 23.986 6.751 12.192 1.00 11.08 129 ILE B CA 1
ATOM 3246 C C . ILE B 2 126 ? 22.759 7.231 11.464 1.00 11.15 129 ILE B C 1
ATOM 3247 O O . ILE B 2 126 ? 22.185 6.531 10.615 1.00 11.84 129 ILE B O 1
ATOM 3252 N N . GLY B 2 127 ? 22.341 8.424 11.853 1.00 12.71 130 GLY B N 1
ATOM 3253 C CA . GLY B 2 127 ? 21.157 9.062 11.367 1.00 13.75 130 GLY B CA 1
ATOM 3254 C C . GLY B 2 127 ? 20.090 9.092 12.439 1.00 14.91 130 GLY B C 1
ATOM 3255 O O . GLY B 2 127 ? 19.992 8.161 13.238 1.00 15.17 130 GLY B O 1
ATOM 3256 N N . ALA B 2 128 ? 19.307 10.174 12.459 1.00 14.89 131 ALA B N 1
ATOM 3257 C CA . ALA B 2 128 ? 18.200 10.347 13.417 1.00 15.37 131 ALA B CA 1
ATOM 3258 C C . ALA B 2 128 ? 16.917 10.778 12.705 1.00 16.11 131 ALA B C 1
ATOM 3259 O O . ALA B 2 128 ? 16.032 11.411 13.296 1.00 17.98 131 ALA B O 1
ATOM 3261 N N . GLY B 2 129 ? 16.818 10.397 11.429 1.00 15.99 132 GLY B N 1
ATOM 3262 C CA . GLY B 2 129 ? 15.638 10.635 10.624 1.00 16.39 132 GLY B CA 1
ATOM 3263 C C . GLY B 2 129 ? 14.573 9.564 10.816 1.00 16.70 132 GLY B C 1
ATOM 3264 O O . GLY B 2 129 ? 14.627 8.739 11.728 1.00 16.30 132 GLY B O 1
ATOM 3265 N N . GLY B 2 130 ? 13.619 9.509 9.906 1.00 17.40 133 GLY B N 1
ATOM 3266 C CA . GLY B 2 130 ? 12.536 8.553 10.047 1.00 16.93 133 GLY B CA 1
ATOM 3267 C C . GLY B 2 130 ? 12.985 7.112 10.036 1.00 16.64 133 GLY B C 1
ATOM 3268 O O . GLY B 2 130 ? 12.446 6.271 10.763 1.00 17.40 133 GLY B O 1
ATOM 3269 N N . ALA B 2 131 ? 13.979 6.827 9.210 1.00 15.03 134 ALA B N 1
ATOM 3270 C CA . ALA B 2 131 ? 14.491 5.468 9.108 1.00 15.61 134 ALA B CA 1
ATOM 3271 C C . ALA B 2 131 ? 15.054 5.008 10.467 1.00 14.99 134 ALA B C 1
ATOM 3272 O O . ALA B 2 131 ? 14.807 3.890 10.931 1.00 15.69 134 ALA B O 1
ATOM 3274 N N . ALA B 2 132 ? 15.853 5.866 11.094 1.00 13.29 135 ALA B N 1
ATOM 3275 C CA . ALA B 2 132 ? 16.409 5.540 12.421 1.00 12.95 135 ALA B CA 1
ATOM 3276 C C . ALA B 2 132 ? 15.296 5.402 13.459 1.00 13.36 135 ALA B C 1
ATOM 3277 O O . ALA B 2 132 ? 15.287 4.486 14.290 1.00 13.82 135 ALA B O 1
ATOM 3279 N N . ARG B 2 133 ? 14.365 6.333 13.441 1.00 12.96 136 ARG B N 1
ATOM 3280 C CA . ARG B 2 133 ? 13.305 6.338 14.424 1.00 14.11 136 ARG B CA 1
ATOM 3281 C C . ARG B 2 133 ? 12.480 5.060 14.375 1.00 14.76 136 ARG B C 1
ATOM 3282 O O . ARG B 2 133 ? 12.108 4.507 15.401 1.00 17.96 136 ARG B O 1
ATOM 3290 N N . GLY B 2 134 ? 12.272 4.545 13.163 1.00 14.46 137 GLY B N 1
ATOM 3291 C CA . GLY B 2 134 ? 11.469 3.324 12.989 1.00 15.94 137 GLY B CA 1
ATOM 3292 C C . GLY B 2 134 ? 12.133 2.026 13.391 1.00 15.02 137 GLY B C 1
ATOM 3293 O O . GLY B 2 134 ? 11.478 0.992 13.467 1.00 16.77 137 GLY B O 1
ATOM 3294 N N . VAL B 2 135 ? 13.440 2.062 13.658 1.00 14.28 138 VAL B N 1
ATOM 3295 C CA . VAL B 2 135 ? 14.152 0.854 14.072 1.00 14.04 138 VAL B CA 1
ATOM 3296 C C . VAL B 2 135 ? 14.644 0.889 15.510 1.00 13.36 138 VAL B C 1
ATOM 3297 O O . VAL B 2 135 ? 15.034 -0.133 16.052 1.00 13.83 138 VAL B O 1
ATOM 3301 N N . LEU B 2 136 ? 14.564 2.052 16.156 1.00 14.24 139 LEU B N 1
ATOM 3302 C CA . LEU B 2 136 ? 15.209 2.215 17.446 1.00 15.39 139 LEU B CA 1
ATOM 3303 C C . LEU B 2 136 ? 14.613 1.357 18.565 1.00 14.55 139 LEU B C 1
ATOM 3304 O O . LEU B 2 136 ? 15.334 0.669 19.259 1.00 15.62 139 LEU B O 1
ATOM 3309 N N . LYS B 2 137 ? 13.293 1.366 18.744 1.00 14.88 140 LYS B N 1
ATOM 3310 C CA . LYS B 2 137 ? 12.709 0.565 19.832 1.00 15.71 140 LYS B CA 1
ATOM 3311 C C . LYS B 2 137 ? 12.891 -0.956 19.606 1.00 15.64 140 LYS B C 1
ATOM 3312 O O . LYS B 2 137 ? 13.304 -1.696 20.500 1.00 16.52 140 LYS B O 1
ATOM 3318 N N . PRO B 2 138 ? 12.657 -1.446 18.371 1.00 13.87 141 PRO B N 1
ATOM 3319 C CA . PRO B 2 138 ? 12.917 -2.850 18.124 1.00 13.89 141 PRO B CA 1
ATOM 3320 C C . PRO B 2 138 ? 14.359 -3.257 18.449 1.00 14.29 141 PRO B C 1
ATOM 3321 O O . PRO B 2 138 ? 14.575 -4.333 19.006 1.00 14.35 141 PRO B O 1
ATOM 3325 N N . LEU B 2 139 ? 15.334 -2.408 18.132 1.00 13.10 142 LEU B N 1
ATOM 3326 C CA . LEU B 2 139 ? 16.713 -2.700 18.504 1.00 13.17 142 LEU B CA 1
ATOM 3327 C C . LEU B 2 139 ? 16.882 -2.743 20.024 1.00 14.42 142 LEU B C 1
ATOM 3328 O O . LEU B 2 139 ? 17.505 -3.652 20.583 1.00 14.86 142 LEU B O 1
ATOM 3333 N N A LEU B 2 140 ? 16.307 -1.770 20.721 0.60 14.45 143 LEU B N 1
ATOM 3334 N N B LEU B 2 140 ? 16.283 -1.751 20.677 0.40 14.62 143 LEU B N 1
ATOM 3335 C CA A LEU B 2 140 ? 16.443 -1.742 22.203 0.60 15.29 143 LEU B CA 1
ATOM 3336 C CA B LEU B 2 140 ? 16.365 -1.594 22.139 0.40 15.46 143 LEU B CA 1
ATOM 3337 C C A LEU B 2 140 ? 15.839 -2.981 22.834 0.60 15.34 143 LEU B C 1
ATOM 3338 C C B LEU B 2 140 ? 15.763 -2.832 22.862 0.40 15.68 143 LEU B C 1
ATOM 3339 O O A LEU B 2 140 ? 16.335 -3.518 23.825 0.60 15.70 143 LEU B O 1
ATOM 3340 O O B LEU B 2 140 ? 16.201 -3.206 23.948 0.40 16.52 143 LEU B O 1
ATOM 3349 N N . ASP B 2 141 ? 14.775 -3.471 22.236 1.00 16.18 144 ASP B N 1
ATOM 3350 C CA . ASP B 2 141 ? 14.138 -4.659 22.755 1.00 16.18 144 ASP B CA 1
ATOM 3351 C C . ASP B 2 141 ? 15.014 -5.918 22.712 1.00 16.81 144 ASP B C 1
ATOM 3352 O O . ASP B 2 141 ? 14.671 -6.941 23.286 1.00 18.69 144 ASP B O 1
ATOM 3357 N N . GLN B 2 142 ? 16.117 -5.866 21.975 1.00 15.57 145 GLN B N 1
ATOM 3358 C CA . GLN B 2 142 ? 17.043 -7.017 21.922 1.00 15.52 145 GLN B CA 1
ATOM 3359 C C . GLN B 2 142 ? 18.077 -6.989 23.031 1.00 16.14 145 GLN B C 1
ATOM 3360 O O . GLN B 2 142 ? 18.969 -7.817 23.075 1.00 17.33 145 GLN B O 1
ATOM 3366 N N . GLN B 2 143 ? 17.949 -6.022 23.913 1.00 15.04 146 GLN B N 1
ATOM 3367 C CA . GLN B 2 143 ? 18.859 -5.880 25.059 1.00 15.85 146 GLN B CA 1
ATOM 3368 C C . GLN B 2 143 ? 20.332 -5.679 24.727 1.00 14.51 146 GLN B C 1
ATOM 3369 O O . GLN B 2 143 ? 21.207 -6.365 25.258 1.00 13.76 146 GLN B O 1
ATOM 3375 N N . PRO B 2 144 ? 20.619 -4.709 23.844 1.00 12.87 147 PRO B N 1
ATOM 3376 C CA . PRO B 2 144 ? 21.988 -4.387 23.606 1.00 11.91 147 PRO B CA 1
ATOM 3377 C C . PRO B 2 144 ? 22.616 -3.762 24.858 1.00 11.31 147 PRO B C 1
ATOM 3378 O O . PRO B 2 144 ? 21.893 -3.235 25.752 1.00 12.59 147 PRO B O 1
ATOM 3382 N N . ALA B 2 145 ? 23.942 -3.773 24.926 1.00 10.94 148 ALA B N 1
ATOM 3383 C CA . ALA B 2 145 ? 24.623 -3.051 25.998 1.00 10.59 148 ALA B CA 1
ATOM 3384 C C . ALA B 2 145 ? 24.247 -1.562 25.917 1.00 10.77 148 ALA B C 1
ATOM 3385 O O . ALA B 2 145 ? 24.010 -0.917 26.921 1.00 11.47 148 ALA B O 1
ATOM 3387 N N . SER B 2 146 ? 24.231 -1.021 24.704 1.00 9.92 149 SER B N 1
ATOM 3388 C CA . SER B 2 146 ? 23.879 0.369 24.489 1.00 9.74 149 SER B CA 1
ATOM 3389 C C . SER B 2 146 ? 23.600 0.626 23.042 1.00 9.48 149 SER B C 1
ATOM 3390 O O . SER B 2 146 ? 24.087 -0.113 22.175 1.00 10.43 149 SER B O 1
ATOM 3393 N N . ILE B 2 147 ? 22.851 1.700 22.796 1.00 10.53 150 ILE B N 1
ATOM 3394 C CA . ILE B 2 147 ? 22.657 2.259 21.463 1.00 10.32 150 ILE B CA 1
ATOM 3395 C C . ILE B 2 147 ? 23.046 3.727 21.561 1.00 11.50 150 ILE B C 1
ATOM 3396 O O . ILE B 2 147 ? 22.566 4.457 22.414 1.00 12.44 150 ILE B O 1
ATOM 3401 N N . THR B 2 148 ? 23.915 4.142 20.669 1.00 10.33 151 THR B N 1
ATOM 3402 C CA . THR B 2 148 ? 24.318 5.543 20.543 1.00 10.30 151 THR B CA 1
ATOM 3403 C C . THR B 2 148 ? 23.750 6.012 19.220 1.00 10.02 151 THR B C 1
ATOM 3404 O O . THR B 2 148 ? 24.055 5.409 18.182 1.00 11.16 151 THR B O 1
ATOM 3408 N N . VAL B 2 149 ? 22.900 7.047 19.280 1.00 10.43 152 VAL B N 1
ATOM 3409 C CA . VAL B 2 149 ? 22.320 7.683 18.108 1.00 11.28 152 VAL B CA 1
ATOM 3410 C C . VAL B 2 149 ? 23.140 8.919 17.751 1.00 10.96 152 VAL B C 1
ATOM 3411 O O . VAL B 2 149 ? 23.459 9.728 18.595 1.00 11.46 152 VAL B O 1
ATOM 3415 N N . THR B 2 150 ? 23.476 9.055 16.470 1.00 11.48 153 THR B N 1
ATOM 3416 C CA . THR B 2 150 ? 24.210 10.225 15.984 1.00 12.73 153 THR B CA 1
ATOM 3417 C C . THR B 2 150 ? 23.535 10.726 14.720 1.00 13.02 153 THR B C 1
ATOM 3418 O O . THR B 2 150 ? 22.835 9.969 14.051 1.00 16.02 153 THR B O 1
ATOM 3422 N N . ASN B 2 151 ? 23.729 12.002 14.410 1.00 13.50 154 ASN B N 1
ATOM 3423 C CA . ASN B 2 151 ? 23.106 12.593 13.235 1.00 14.84 154 ASN B CA 1
ATOM 3424 C C . ASN B 2 151 ? 23.904 13.817 12.844 1.00 14.75 154 ASN B C 1
ATOM 3425 O O . ASN B 2 151 ? 24.498 14.449 13.713 1.00 15.70 154 ASN B O 1
ATOM 3430 N N . ARG B 2 152 ? 23.914 14.164 11.561 1.00 15.48 155 ARG B N 1
ATOM 3431 C CA . ARG B 2 152 ? 24.689 15.320 11.084 1.00 16.17 155 ARG B CA 1
ATOM 3432 C C . ARG B 2 152 ? 24.284 16.584 11.871 1.00 17.55 155 ARG B C 1
ATOM 3433 O O . ARG B 2 152 ? 25.130 17.438 12.169 1.00 17.79 155 ARG B O 1
ATOM 3441 N N A THR B 2 153 ? 22.989 16.650 12.181 0.50 18.14 156 THR B N 1
ATOM 3442 N N B THR B 2 153 ? 22.995 16.713 12.171 0.50 17.60 156 THR B N 1
ATOM 3443 C CA A THR B 2 153 ? 22.371 17.697 13.001 0.50 19.29 156 THR B CA 1
ATOM 3444 C CA B THR B 2 153 ? 22.500 17.803 13.037 0.50 18.2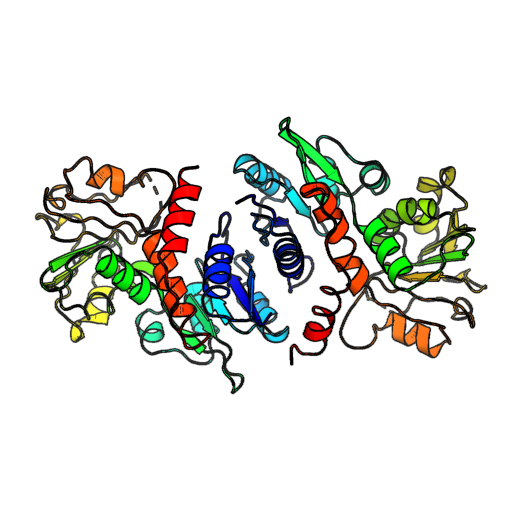0 156 THR B CA 1
ATOM 3445 C C A THR B 2 153 ? 22.149 17.046 14.370 0.50 18.54 156 THR B C 1
ATOM 3446 C C B THR B 2 153 ? 22.103 17.159 14.362 0.50 17.96 156 THR B C 1
ATOM 3447 O O A THR B 2 153 ? 21.355 16.106 14.498 0.50 18.29 156 THR B O 1
ATOM 3448 O O B THR B 2 153 ? 21.151 16.370 14.446 0.50 18.02 156 THR B O 1
ATOM 3455 N N . PHE B 2 154 ? 22.867 17.503 15.392 1.00 18.79 157 PHE B N 1
ATOM 3456 C CA . PHE B 2 154 ? 22.757 16.874 16.718 1.00 18.03 157 PHE B CA 1
ATOM 3457 C C . PHE B 2 154 ? 21.385 16.907 17.348 1.00 18.18 157 PHE B C 1
ATOM 3458 O O . PHE B 2 154 ? 20.960 15.935 17.983 1.00 17.45 157 PHE B O 1
ATOM 3466 N N . ALA B 2 155 ? 20.662 18.002 17.168 1.00 18.37 158 ALA B N 1
ATOM 3467 C CA . ALA B 2 155 ? 19.400 18.138 17.877 1.00 19.91 158 ALA B CA 1
ATOM 3468 C C . ALA B 2 155 ? 18.434 16.984 17.594 1.00 19.15 158 ALA B C 1
ATOM 3469 O O . ALA B 2 155 ? 17.735 16.509 18.478 1.00 19.06 158 ALA B O 1
ATOM 3471 N N . LYS B 2 156 ? 18.424 16.505 16.357 1.00 19.27 159 LYS B N 1
ATOM 3472 C CA . LYS B 2 156 ? 17.526 15.392 16.009 1.00 18.89 159 LYS B CA 1
ATOM 3473 C C . LYS B 2 156 ? 17.905 14.085 16.719 1.00 17.03 159 LYS B C 1
ATOM 3474 O O . LYS B 2 156 ? 17.053 13.314 17.094 1.00 16.01 159 LYS B O 1
ATOM 3480 N N . ALA B 2 157 ? 19.199 13.863 16.911 1.00 16.23 160 ALA B N 1
ATOM 3481 C CA . ALA B 2 157 ? 19.689 12.688 17.665 1.00 16.11 160 ALA B CA 1
ATOM 3482 C C . ALA B 2 157 ? 19.239 12.750 19.126 1.00 17.30 160 ALA B C 1
ATOM 3483 O O . ALA B 2 157 ? 18.762 11.778 19.715 1.00 15.52 160 ALA B O 1
ATOM 3485 N N A GLU B 2 158 ? 19.396 13.915 19.730 0.60 17.39 161 GLU B N 1
ATOM 3486 N N B GLU B 2 158 ? 19.386 13.937 19.694 0.40 17.47 161 GLU B N 1
ATOM 3487 C CA A GLU B 2 158 ? 18.957 14.077 21.126 0.60 18.75 161 GLU B CA 1
ATOM 3488 C CA B GLU B 2 158 ? 18.981 14.190 21.080 0.40 18.75 161 GLU B CA 1
ATOM 3489 C C A GLU B 2 158 ? 17.451 13.838 21.252 0.60 18.27 161 GLU B C 1
ATOM 3490 C C B GLU B 2 158 ? 17.483 13.900 21.261 0.40 18.44 161 GLU B C 1
ATOM 3491 O O A GLU B 2 158 ? 17.001 13.120 22.146 0.60 19.04 161 GLU B O 1
ATOM 3492 O O B GLU B 2 158 ? 17.079 13.221 22.202 0.40 19.24 161 GLU B O 1
ATOM 3503 N N . GLN B 2 159 ? 16.676 14.404 20.327 1.00 18.61 162 GLN B N 1
ATOM 3504 C CA . GLN B 2 159 ? 15.215 14.213 20.332 1.00 19.38 162 GLN B CA 1
ATOM 3505 C C . GLN B 2 159 ? 14.840 12.728 20.253 1.00 18.88 162 GLN B C 1
ATOM 3506 O O . GLN B 2 159 ? 13.963 12.249 20.943 1.00 17.44 162 GLN B O 1
ATOM 3512 N N . LEU B 2 160 ? 15.531 12.005 19.379 1.00 17.96 163 LEU B N 1
ATOM 3513 C CA . LEU B 2 160 ? 15.282 10.593 19.206 1.00 18.45 163 LEU B CA 1
ATOM 3514 C C . LEU B 2 160 ? 15.664 9.783 20.454 1.00 17.84 163 LEU B C 1
ATOM 3515 O O . LEU B 2 160 ? 14.915 8.921 20.895 1.00 17.60 163 LEU B O 1
ATOM 3520 N N . ALA B 2 161 ? 16.802 10.112 21.065 1.00 16.70 164 ALA B N 1
ATOM 3521 C CA . ALA B 2 161 ? 17.217 9.409 22.283 1.00 18.05 164 ALA B CA 1
ATOM 3522 C C . ALA B 2 161 ? 16.185 9.649 23.408 1.00 19.46 164 ALA B C 1
ATOM 3523 O O . ALA B 2 161 ? 15.800 8.728 24.135 1.00 20.79 164 ALA B O 1
ATOM 3525 N N . GLU B 2 162 ? 15.688 10.878 23.506 1.00 19.41 165 GLU B N 1
ATOM 3526 C CA . GLU B 2 162 ? 14.674 11.213 24.519 1.00 22.48 165 GLU B CA 1
ATOM 3527 C C . GLU B 2 162 ? 13.360 10.474 24.306 1.00 22.10 165 GLU B C 1
ATOM 3528 O O . GLU B 2 162 ? 12.739 10.007 25.245 1.00 23.95 165 GLU B O 1
ATOM 3534 N N . LEU B 2 163 ? 12.979 10.299 23.043 1.00 20.69 166 LEU B N 1
ATOM 3535 C CA . LEU B 2 163 ? 11.751 9.587 22.722 1.00 21.66 166 LEU B CA 1
ATOM 3536 C C . LEU B 2 163 ? 11.665 8.153 23.299 1.00 21.18 166 LEU B C 1
ATOM 3537 O O . LEU B 2 163 ? 10.598 7.721 23.720 1.00 23.51 166 LEU B O 1
ATOM 3542 N N . VAL B 2 164 ? 12.794 7.442 23.308 1.00 21.34 167 VAL B N 1
ATOM 3543 C CA . VAL B 2 164 ? 12.889 5.981 23.663 1.00 23.07 167 VAL B CA 1
ATOM 3544 C C . VAL B 2 164 ? 13.707 5.633 24.915 1.00 25.92 167 VAL B C 1
ATOM 3545 O O . VAL B 2 164 ? 14.150 4.486 25.103 1.00 25.30 167 VAL B O 1
ATOM 3549 N N . ALA B 2 165 ? 13.884 6.617 25.770 1.00 27.44 168 ALA B N 1
ATOM 3550 C CA . ALA B 2 165 ? 14.680 6.453 27.006 1.00 28.56 168 ALA B CA 1
ATOM 3551 C C . ALA B 2 165 ? 14.210 5.306 27.904 1.00 28.98 168 ALA B C 1
ATOM 3552 O O . ALA B 2 165 ? 15.018 4.621 28.549 1.00 29.54 168 ALA B O 1
ATOM 3554 N N . ALA B 2 166 ? 12.898 5.080 27.917 1.00 30.12 169 ALA B N 1
ATOM 3555 C CA . ALA B 2 166 ? 12.290 4.056 28.755 1.00 30.12 169 ALA B CA 1
ATOM 3556 C C . ALA B 2 166 ? 12.538 2.608 28.316 1.00 30.02 169 ALA B C 1
ATOM 3557 O O . ALA B 2 166 ? 12.329 1.664 29.095 1.00 30.97 169 ALA B O 1
ATOM 3559 N N . TYR B 2 167 ? 13.052 2.422 27.109 1.00 29.99 170 TYR B N 1
ATOM 3560 C CA . TYR B 2 167 ? 13.177 1.066 26.563 1.00 29.22 170 TYR B CA 1
ATOM 3561 C C . TYR B 2 167 ? 14.574 0.446 26.589 1.00 27.94 170 TYR B C 1
ATOM 3562 O O . TYR B 2 167 ? 14.759 -0.722 26.224 1.00 27.88 170 TYR B O 1
ATOM 3571 N N . GLY B 2 168 ? 15.549 1.212 27.056 1.00 26.50 171 GLY B N 1
ATOM 3572 C CA . GLY B 2 168 ? 16.915 0.717 27.157 1.00 25.60 171 GLY B CA 1
ATOM 3573 C C . GLY B 2 168 ? 18.004 1.763 27.290 1.00 24.44 171 GLY B C 1
ATOM 3574 O O . GLY B 2 168 ? 17.734 2.943 27.556 1.00 24.07 171 GLY B O 1
ATOM 3575 N N . GLU B 2 169 ? 19.245 1.310 27.093 1.00 22.77 172 GLU B N 1
ATOM 3576 C CA . GLU B 2 169 ? 20.428 2.181 27.237 1.00 22.10 172 GLU B CA 1
ATOM 3577 C C . GLU B 2 169 ? 20.641 2.914 25.897 1.00 21.05 172 GLU B C 1
ATOM 3578 O O . GLU B 2 169 ? 21.208 2.340 24.988 1.00 20.06 172 GLU B O 1
ATOM 3584 N N . VAL B 2 170 ? 20.189 4.167 25.818 1.00 20.42 173 VAL B N 1
ATOM 3585 C CA . VAL B 2 170 ? 20.286 5.060 24.551 1.00 19.39 173 VAL B CA 1
ATOM 3586 C C . VAL B 2 170 ? 20.857 6.491 24.752 1.00 18.92 173 VAL B C 1
ATOM 3587 O O . VAL B 2 170 ? 20.348 7.301 25.547 1.00 23.93 173 VAL B O 1
ATOM 3591 N N . LYS B 2 171 ? 21.939 6.765 24.037 1.00 16.08 174 LYS B N 1
ATOM 3592 C CA . LYS B 2 171 ? 22.713 7.986 24.138 1.00 17.15 174 LYS B CA 1
ATOM 3593 C C . LYS B 2 171 ? 22.714 8.713 22.813 1.00 14.94 174 LYS B C 1
ATOM 3594 O O . LYS B 2 171 ? 22.637 8.085 21.788 1.00 16.36 174 LYS B O 1
ATOM 3600 N N . ALA B 2 172 ? 22.817 10.032 22.847 1.00 14.30 175 ALA B N 1
ATOM 3601 C CA . ALA B 2 172 ? 22.956 10.836 21.640 1.00 13.27 175 ALA B CA 1
ATOM 3602 C C . ALA B 2 172 ? 24.337 11.473 21.675 1.00 13.44 175 ALA B C 1
ATOM 3603 O O . ALA B 2 172 ? 24.771 12.021 22.684 1.00 15.98 175 ALA B O 1
ATOM 3605 N N A GLN B 2 173 ? 25.024 11.421 20.547 0.60 13.25 176 GLN B N 1
ATOM 3606 N N B GLN B 2 173 ? 25.012 11.422 20.539 0.40 13.83 176 GLN B N 1
ATOM 3607 C CA A GLN B 2 173 ? 26.352 12.009 20.393 0.60 14.04 176 GLN B CA 1
ATOM 3608 C CA B GLN B 2 173 ? 26.321 12.034 20.376 0.40 14.55 176 GLN B CA 1
ATOM 3609 C C A GLN B 2 173 ? 26.478 12.694 19.047 0.60 13.87 176 GLN B C 1
ATOM 3610 C C B GLN B 2 173 ? 26.478 12.693 19.034 0.40 14.20 176 GLN B C 1
ATOM 3611 O O A GLN B 2 173 ? 25.880 12.270 18.072 0.60 14.53 176 GLN B O 1
ATOM 3612 O O B GLN B 2 173 ? 25.918 12.242 18.046 0.40 14.68 176 GLN B O 1
ATOM 3623 N N . ALA B 2 174 ? 27.255 13.769 19.000 1.00 13.67 177 ALA B N 1
ATOM 3624 C CA . ALA B 2 174 ? 27.538 14.442 17.743 1.00 14.03 177 ALA B CA 1
ATOM 3625 C C . ALA B 2 174 ? 28.540 13.584 16.980 1.00 13.59 177 ALA B C 1
ATOM 3626 O O . ALA B 2 174 ? 29.316 12.827 17.565 1.00 14.44 177 ALA B O 1
ATOM 3628 N N . PHE B 2 175 ? 28.565 13.721 15.650 1.00 14.02 178 PHE B N 1
ATOM 3629 C CA . PHE B 2 175 ? 29.544 12.996 14.865 1.00 14.56 178 PHE B CA 1
ATOM 3630 C C . PHE B 2 175 ? 30.965 13.075 15.428 1.00 14.57 178 PHE B C 1
ATOM 3631 O O . PHE B 2 175 ? 31.694 12.086 15.470 1.00 15.83 178 PHE B O 1
ATOM 3639 N N . GLU B 2 176 ? 31.363 14.294 15.848 1.00 15.78 179 GLU B N 1
ATOM 3640 C CA . GLU B 2 176 ? 32.740 14.549 16.261 1.00 16.85 179 GLU B CA 1
ATOM 3641 C C . GLU B 2 176 ? 33.094 14.081 17.656 1.00 17.60 179 GLU B C 1
ATOM 3642 O O . GLU B 2 176 ? 34.274 14.103 18.060 1.00 19.76 179 GLU B O 1
ATOM 3648 N N . GLN B 2 177 ? 32.082 13.632 18.366 1.00 16.27 180 GLN B N 1
ATOM 3649 C CA . GLN B 2 177 ? 32.279 13.053 19.703 1.00 16.85 180 GLN B CA 1
ATOM 3650 C C . GLN B 2 177 ? 32.581 11.551 19.642 1.00 16.35 180 GLN B C 1
ATOM 3651 O O . GLN B 2 177 ? 32.926 10.933 20.636 1.00 18.64 180 GLN B O 1
ATOM 3657 N N . LEU B 2 178 ? 32.383 10.944 18.472 1.00 15.76 181 LEU B N 1
ATOM 3658 C CA . LEU B 2 178 ? 32.588 9.513 18.288 1.00 15.95 181 LEU B CA 1
ATOM 3659 C C . LEU B 2 178 ? 34.076 9.260 18.260 1.00 17.78 181 LEU B C 1
ATOM 3660 O O . LEU B 2 178 ? 34.781 9.685 17.331 1.00 21.31 181 LEU B O 1
ATOM 3665 N N A LYS B 2 179 ? 34.564 8.524 19.253 0.60 17.81 182 LYS B N 1
ATOM 3666 N N B LYS B 2 179 ? 34.531 8.543 19.283 0.40 17.77 182 LYS B N 1
ATOM 3667 C CA A LYS B 2 179 ? 36.015 8.298 19.388 0.60 18.40 182 LYS B CA 1
ATOM 3668 C CA B LYS B 2 179 ? 35.960 8.344 19.532 0.40 18.10 182 LYS B CA 1
ATOM 3669 C C A LYS B 2 179 ? 36.452 6.885 19.705 0.60 18.20 182 LYS B C 1
ATOM 3670 C C B LYS B 2 179 ? 36.396 6.925 19.865 0.40 18.10 182 LYS B C 1
ATOM 3671 O O A LYS B 2 179 ? 37.626 6.618 19.925 0.60 20.32 182 LYS B O 1
ATOM 3672 O O B LYS B 2 179 ? 37.506 6.709 20.336 0.40 19.84 182 LYS B O 1
ATOM 3683 N N . GLN B 2 180 ? 35.517 5.970 19.635 1.00 18.18 183 GLN B N 1
ATOM 3684 C CA . GLN B 2 180 ? 35.797 4.603 19.926 1.00 18.20 183 GLN B CA 1
ATOM 3685 C C . GLN B 2 180 ? 34.997 3.734 19.010 1.00 16.11 183 GLN B C 1
ATOM 3686 O O . GLN B 2 180 ? 34.137 4.203 18.303 1.00 14.46 183 GLN B O 1
ATOM 3692 N N . SER B 2 181 ? 35.344 2.471 19.028 1.00 15.10 184 SER B N 1
ATOM 3693 C CA . SER B 2 181 ? 34.740 1.485 18.143 1.00 14.42 184 SER B CA 1
ATOM 3694 C C . SER B 2 181 ? 33.550 0.808 18.807 1.00 12.07 184 SER B C 1
ATOM 3695 O O . SER B 2 181 ? 33.465 0.693 20.019 1.00 12.73 184 SER B O 1
ATOM 3698 N N . TYR B 2 182 ? 32.694 0.260 17.963 1.00 10.60 185 TYR B N 1
ATOM 3699 C CA . TYR B 2 182 ? 31.429 -0.360 18.346 1.00 11.32 185 TYR B CA 1
ATOM 3700 C C . TYR B 2 182 ? 31.316 -1.803 17.831 1.00 11.07 185 TYR B C 1
ATOM 3701 O O . TYR B 2 182 ? 31.889 -2.160 16.778 1.00 12.34 185 TYR B O 1
ATOM 3710 N N . ASP B 2 183 ? 30.514 -2.607 18.506 1.00 10.94 186 ASP B N 1
ATOM 3711 C CA . ASP B 2 183 ? 30.271 -3.974 18.030 1.00 11.18 186 ASP B CA 1
ATOM 3712 C C . ASP B 2 183 ? 29.477 -3.962 16.713 1.00 11.15 186 ASP B C 1
ATOM 3713 O O . ASP B 2 183 ? 29.708 -4.791 15.830 1.00 12.20 186 ASP B O 1
ATOM 3718 N N . VAL B 2 184 ? 28.473 -3.088 16.644 1.00 9.70 187 VAL B N 1
ATOM 3719 C CA . VAL B 2 184 ? 27.581 -3.018 15.490 1.00 10.18 187 VAL B CA 1
ATOM 3720 C C . VAL B 2 184 ? 27.375 -1.568 15.118 1.00 10.26 187 VAL B C 1
ATOM 3721 O O . VAL B 2 184 ? 27.094 -0.733 15.956 1.00 11.49 187 VAL B O 1
ATOM 3725 N N A ILE B 2 185 ? 27.514 -1.280 13.829 0.60 9.63 188 ILE B N 1
ATOM 3726 N N B ILE B 2 185 ? 27.519 -1.280 13.828 0.40 9.86 188 ILE B N 1
ATOM 3727 C CA A ILE B 2 185 ? 27.344 0.075 13.279 0.60 9.75 188 ILE B CA 1
ATOM 3728 C CA B ILE B 2 185 ? 27.363 0.077 13.263 0.40 9.85 188 ILE B CA 1
ATOM 3729 C C A ILE B 2 185 ? 26.272 -0.045 12.205 0.60 9.21 188 ILE B C 1
ATOM 3730 C C B ILE B 2 185 ? 26.307 -0.001 12.168 0.40 9.33 188 ILE B C 1
ATOM 3731 O O A ILE B 2 185 ? 26.375 -0.870 11.306 0.60 10.13 188 ILE B O 1
ATOM 3732 O O B ILE B 2 185 ? 26.470 -0.733 11.194 0.40 9.92 188 ILE B O 1
ATOM 3741 N N . ILE B 2 186 ? 25.216 0.732 12.355 1.00 8.84 189 ILE B N 1
ATOM 3742 C CA . ILE B 2 186 ? 24.093 0.726 11.421 1.00 9.50 189 ILE B CA 1
ATOM 3743 C C . ILE B 2 186 ? 23.926 2.079 10.776 1.00 9.74 189 ILE B C 1
ATOM 3744 O O . ILE B 2 186 ? 23.763 3.085 11.445 1.00 11.09 189 ILE B O 1
ATOM 3749 N N . ASN B 2 187 ? 24.018 2.110 9.441 1.00 9.88 190 ASN B N 1
ATOM 3750 C CA . ASN B 2 187 ? 23.808 3.339 8.687 1.00 10.69 190 ASN B CA 1
ATOM 3751 C C . ASN B 2 187 ? 22.372 3.420 8.226 1.00 10.41 190 ASN B C 1
ATOM 3752 O O . ASN B 2 187 ? 21.899 2.567 7.452 1.00 11.80 190 ASN B O 1
ATOM 3757 N N . SER B 2 188 ? 21.660 4.438 8.687 1.00 11.01 191 SER B N 1
ATOM 3758 C CA . SER B 2 188 ? 20.239 4.618 8.342 1.00 13.83 191 SER B CA 1
ATOM 3759 C C . SER B 2 188 ? 20.039 5.752 7.368 1.00 16.18 191 SER B C 1
ATOM 3760 O O . SER B 2 188 ? 18.914 6.040 7.016 1.00 19.00 191 SER B O 1
ATOM 3763 N N . THR B 2 189 ? 21.120 6.402 6.969 1.00 17.59 192 THR B N 1
ATOM 3764 C CA . THR B 2 189 ? 21.025 7.560 6.088 1.00 21.27 192 THR B CA 1
ATOM 3765 C C . THR B 2 189 ? 21.005 7.099 4.627 1.00 24.16 192 THR B C 1
ATOM 3766 O O . THR B 2 189 ? 21.674 6.131 4.235 1.00 26.81 192 THR B O 1
ATOM 3770 N N . SER B 2 190 ? 20.254 7.808 3.799 1.00 27.53 193 SER B N 1
ATOM 3771 C CA . SER B 2 190 ? 20.173 7.425 2.382 1.00 29.61 193 SER B CA 1
ATOM 3772 C C . SER B 2 190 ? 21.307 8.040 1.574 1.00 29.79 193 SER B C 1
ATOM 3773 O O . SER B 2 190 ? 21.294 7.977 0.327 1.00 29.50 193 SER B O 1
ATOM 3776 N N . GLY B 2 195 ? 28.723 8.791 -3.543 1.00 38.24 198 GLY B N 1
ATOM 3777 C CA . GLY B 2 195 ? 28.960 8.846 -2.112 1.00 38.01 198 GLY B CA 1
ATOM 3778 C C . GLY B 2 195 ? 29.397 10.164 -1.490 1.00 38.20 198 GLY B C 1
ATOM 3779 O O . GLY B 2 195 ? 30.339 10.831 -1.957 1.00 39.99 198 GLY B O 1
ATOM 3780 N N . GLU B 2 196 ? 28.638 10.577 -0.482 1.00 37.39 199 GLU B N 1
ATOM 3781 C CA . GLU B 2 196 ? 29.078 11.629 0.420 1.00 35.99 199 GLU B CA 1
ATOM 3782 C C . GLU B 2 196 ? 28.836 10.993 1.767 1.00 33.68 199 GLU B C 1
ATOM 3783 O O . GLU B 2 196 ? 27.733 11.047 2.316 1.00 35.17 199 GLU B O 1
ATOM 3789 N N . LEU B 2 197 ? 29.881 10.328 2.224 1.00 29.94 200 LEU B N 1
ATOM 3790 C CA . LEU B 2 197 ? 29.916 9.617 3.490 1.00 26.86 200 LEU B CA 1
ATOM 3791 C C . LEU B 2 197 ? 29.764 10.572 4.677 1.00 25.00 200 LEU B C 1
ATOM 3792 O O . LEU B 2 197 ? 30.001 11.768 4.561 1.00 24.92 200 LEU B O 1
ATOM 3797 N N . PRO B 2 198 ? 29.335 10.044 5.822 1.00 22.41 201 PRO B N 1
ATOM 3798 C CA . PRO B 2 198 ? 29.265 10.934 6.973 1.00 20.60 201 PRO B CA 1
ATOM 3799 C C . PRO B 2 198 ? 30.654 11.276 7.453 1.00 19.57 201 PRO B C 1
ATOM 3800 O O . PRO B 2 198 ? 31.564 10.426 7.453 1.00 19.02 201 PRO B O 1
ATOM 3804 N N . ALA B 2 199 ? 30.802 12.505 7.928 1.00 17.37 202 ALA B N 1
ATOM 3805 C CA . ALA B 2 199 ? 32.089 12.968 8.388 1.00 17.32 202 ALA B CA 1
ATOM 3806 C C . ALA B 2 199 ? 32.329 12.570 9.853 1.00 16.21 202 ALA B C 1
ATOM 3807 O O . ALA B 2 199 ? 32.197 13.357 10.800 1.00 16.75 202 ALA B O 1
ATOM 3809 N N . ILE B 2 200 ? 32.644 11.295 10.005 1.00 16.07 203 ILE B N 1
ATOM 3810 C CA . ILE B 2 200 ? 32.891 10.626 11.281 1.00 15.36 203 ILE B CA 1
ATOM 3811 C C . ILE B 2 200 ? 34.270 9.979 11.251 1.00 15.78 203 ILE B C 1
ATOM 3812 O O . ILE B 2 200 ? 34.693 9.452 10.231 1.00 16.24 203 ILE B O 1
ATOM 3817 N N . ASP B 2 201 ? 34.969 10.000 12.380 1.00 15.27 204 ASP B N 1
ATOM 3818 C CA . ASP B 2 201 ? 36.284 9.380 12.527 1.00 15.89 204 ASP B CA 1
ATOM 3819 C C . ASP B 2 201 ? 36.123 7.877 12.314 1.00 15.60 204 ASP B C 1
ATOM 3820 O O . ASP B 2 201 ? 35.321 7.265 12.976 1.00 15.87 204 ASP B O 1
ATOM 3825 N N . PRO B 2 202 ? 36.863 7.285 11.365 1.00 15.91 205 PRO B N 1
ATOM 3826 C CA . PRO B 2 202 ? 36.738 5.849 11.117 1.00 15.67 205 PRO B CA 1
ATOM 3827 C C . PRO B 2 202 ? 37.236 4.952 12.249 1.00 15.96 205 PRO B C 1
ATOM 3828 O O . PRO B 2 202 ? 37.205 3.729 12.123 1.00 15.90 205 PRO B O 1
ATOM 3832 N N . VAL B 2 203 ? 37.695 5.565 13.340 1.00 14.74 206 VAL B N 1
ATOM 3833 C CA . VAL B 2 203 ? 37.996 4.841 14.573 1.00 16.28 206 VAL B CA 1
ATOM 3834 C C . VAL B 2 203 ? 36.765 4.029 15.010 1.00 15.15 206 VAL B C 1
ATOM 3835 O O . VAL B 2 203 ? 36.890 3.040 15.713 1.00 16.01 206 VAL B O 1
ATOM 3839 N N . ILE B 2 204 ? 35.573 4.436 14.575 1.00 13.56 207 ILE B N 1
ATOM 3840 C CA . ILE B 2 204 ? 34.366 3.681 14.929 1.00 13.25 207 ILE B CA 1
ATOM 3841 C C . ILE B 2 204 ? 34.391 2.218 14.497 1.00 13.15 207 ILE B C 1
ATOM 3842 O O . ILE B 2 204 ? 33.697 1.373 15.079 1.00 12.98 207 ILE B O 1
ATOM 3847 N N . PHE B 2 205 ? 35.160 1.928 13.445 1.00 13.12 208 PHE B N 1
ATOM 3848 C CA . PHE B 2 205 ? 35.241 0.566 12.924 1.00 14.11 208 PHE B CA 1
ATOM 3849 C C . PHE B 2 205 ? 36.424 -0.210 13.513 1.00 14.82 208 PHE B C 1
ATOM 3850 O O . PHE B 2 205 ? 37.574 0.200 13.387 1.00 16.19 208 PHE B O 1
ATOM 3858 N N . SER B 2 206 ? 36.111 -1.294 14.193 1.00 14.58 209 SER B N 1
ATOM 3859 C CA . SER B 2 206 ? 37.081 -2.274 14.644 1.00 15.53 209 SER B CA 1
ATOM 3860 C C . SER B 2 206 ? 37.095 -3.425 13.650 1.00 16.41 209 SER B C 1
ATOM 3861 O O . SER B 2 206 ? 36.137 -3.665 12.943 1.00 15.37 209 SER B O 1
ATOM 3864 N N . SER B 2 207 ? 38.169 -4.205 13.682 1.00 16.94 210 SER B N 1
ATOM 3865 C CA . SER B 2 207 ? 38.220 -5.440 12.914 1.00 17.87 210 SER B CA 1
ATOM 3866 C C . SER B 2 207 ? 37.179 -6.464 13.409 1.00 17.37 210 SER B C 1
ATOM 3867 O O . SER B 2 207 ? 36.929 -7.472 12.762 1.00 18.63 210 SER B O 1
ATOM 3870 N N A ARG B 2 208 ? 36.570 -6.194 14.564 0.50 17.04 211 ARG B N 1
ATOM 3871 N N B ARG B 2 208 ? 36.563 -6.181 14.557 0.50 17.13 211 ARG B N 1
ATOM 3872 C CA A ARG B 2 208 ? 35.525 -7.045 15.106 0.50 17.24 211 ARG B CA 1
ATOM 3873 C CA B ARG B 2 208 ? 35.533 -7.030 15.123 0.50 17.38 211 ARG B CA 1
ATOM 3874 C C A ARG B 2 208 ? 34.140 -6.392 15.044 0.50 16.84 211 ARG B C 1
ATOM 3875 C C B ARG B 2 208 ? 34.132 -6.435 14.975 0.50 16.91 211 ARG B C 1
ATOM 3876 O O A ARG B 2 208 ? 33.200 -6.834 15.714 0.50 18.95 211 ARG B O 1
ATOM 3877 O O B ARG B 2 208 ? 33.158 -7.004 15.462 0.50 19.33 211 ARG B O 1
ATOM 3892 N N . SER B 2 209 ? 34.031 -5.294 14.297 1.00 15.04 212 SER B N 1
ATOM 3893 C CA . SER B 2 209 ? 32.747 -4.630 14.143 1.00 14.31 212 SER B CA 1
ATOM 3894 C C . SER B 2 209 ? 31.953 -5.230 13.008 1.00 14.58 212 SER B C 1
ATOM 3895 O O . SER B 2 209 ? 32.522 -5.577 11.977 1.00 18.79 212 SER B O 1
ATOM 3898 N N . VAL B 2 210 ? 30.656 -5.331 13.194 1.00 11.40 213 VAL B N 1
ATOM 3899 C CA . VAL B 2 210 ? 29.738 -5.664 12.127 1.00 11.40 213 VAL B CA 1
ATOM 3900 C C . VAL B 2 210 ? 29.108 -4.337 11.688 1.00 10.97 213 VAL B C 1
ATOM 3901 O O . VAL B 2 210 ? 28.627 -3.548 12.492 1.00 12.43 213 VAL B O 1
ATOM 3905 N N A CYS B 2 211 ? 29.084 -4.120 10.391 0.50 10.42 214 CYS B N 1
ATOM 3906 N N B CYS B 2 211 ? 29.114 -4.102 10.377 0.50 10.27 214 CYS B N 1
ATOM 3907 C CA A CYS B 2 211 ? 28.480 -2.942 9.829 0.50 10.98 214 CYS B CA 1
ATOM 3908 C CA B CYS B 2 211 ? 28.549 -2.893 9.747 0.50 10.63 214 CYS B CA 1
ATOM 3909 C C A CYS B 2 211 ? 27.283 -3.375 9.031 0.50 10.42 214 CYS B C 1
ATOM 3910 C C B CYS B 2 211 ? 27.355 -3.255 8.886 0.50 10.25 214 CYS B C 1
ATOM 3911 O O A CYS B 2 211 ? 27.270 -4.464 8.460 0.50 9.82 214 CYS B O 1
ATOM 3912 O O B CYS B 2 211 ? 27.456 -4.113 8.027 0.50 11.17 214 CYS B O 1
ATOM 3917 N N . TYR B 2 212 ? 26.244 -2.564 9.100 1.00 9.97 215 TYR B N 1
ATOM 3918 C CA . TYR B 2 212 ? 24.993 -2.811 8.411 1.00 10.32 215 TYR B CA 1
ATOM 3919 C C . TYR B 2 212 ? 24.511 -1.513 7.771 1.00 10.11 215 TYR B C 1
ATOM 3920 O O . TYR B 2 212 ? 24.309 -0.511 8.457 1.00 12.63 215 TYR B O 1
ATOM 3929 N N . ASP B 2 213 ? 24.318 -1.527 6.454 1.00 10.46 216 ASP B N 1
ATOM 3930 C CA . ASP B 2 213 ? 23.810 -0.383 5.720 1.00 11.21 216 ASP B CA 1
ATOM 3931 C C . ASP B 2 213 ? 22.381 -0.691 5.323 1.00 10.91 216 ASP B C 1
ATOM 3932 O O . ASP B 2 213 ? 22.098 -1.764 4.788 1.00 12.71 216 ASP B O 1
ATOM 3937 N N . MET B 2 214 ? 21.459 0.219 5.594 1.00 12.40 217 MET B N 1
ATOM 3938 C CA . MET B 2 214 ? 20.069 0.030 5.156 1.00 12.88 217 MET B CA 1
ATOM 3939 C C . MET B 2 214 ? 19.944 0.145 3.629 1.00 12.85 217 MET B C 1
ATOM 3940 O O . MET B 2 214 ? 18.986 -0.342 3.022 1.00 14.22 217 MET B O 1
ATOM 3945 N N . MET B 2 215 ? 20.921 0.782 3.001 1.00 13.31 218 MET B N 1
ATOM 3946 C CA . MET B 2 215 ? 20.988 0.844 1.555 1.00 13.81 218 MET B CA 1
ATOM 3947 C C . MET B 2 215 ? 21.473 -0.473 0.984 1.00 14.00 218 MET B C 1
ATOM 3948 O O . MET B 2 215 ? 22.135 -1.245 1.644 1.00 14.13 218 MET B O 1
ATOM 3953 N N . TYR B 2 216 ? 21.127 -0.733 -0.265 1.00 14.66 219 TYR B N 1
ATOM 3954 C CA . TYR B 2 216 ? 21.573 -1.946 -0.940 1.00 15.77 219 TYR B CA 1
ATOM 3955 C C . TYR B 2 216 ? 21.651 -1.705 -2.429 1.00 16.78 219 TYR B C 1
ATOM 3956 O O . TYR B 2 216 ? 21.071 -0.781 -2.970 1.00 17.47 219 TYR B O 1
ATOM 3965 N N . GLY B 2 217 ? 22.380 -2.579 -3.072 1.00 17.08 220 GLY B N 1
ATOM 3966 C CA . GLY B 2 217 ? 22.484 -2.555 -4.536 1.00 17.90 220 GLY B CA 1
ATOM 3967 C C . GLY B 2 217 ? 23.565 -3.528 -4.963 1.00 18.28 220 GLY B C 1
ATOM 3968 O O . GLY B 2 217 ? 24.019 -4.362 -4.195 1.00 18.31 220 GLY B O 1
ATOM 3969 N N . LYS B 2 218 ? 23.930 -3.448 -6.243 1.00 19.38 221 LYS B N 1
ATOM 3970 C CA . LYS B 2 218 ? 24.983 -4.277 -6.766 1.00 19.23 221 LYS B CA 1
ATOM 3971 C C . LYS B 2 218 ? 26.318 -3.878 -6.139 1.00 18.43 221 LYS B C 1
ATOM 3972 O O . LYS B 2 218 ? 26.611 -2.706 -5.961 1.00 20.07 221 LYS B O 1
ATOM 3978 N N . GLY B 2 219 ? 27.114 -4.866 -5.803 1.00 17.90 222 GLY B N 1
ATOM 3979 C CA . GLY B 2 219 ? 28.397 -4.627 -5.205 1.00 16.99 222 GLY B CA 1
ATOM 3980 C C . GLY B 2 219 ? 28.231 -4.023 -3.821 1.00 16.36 222 GLY B C 1
ATOM 3981 O O . GLY B 2 219 ? 27.204 -4.203 -3.173 1.00 15.83 222 GLY B O 1
ATOM 3982 N N . TYR B 2 220 ? 29.257 -3.315 -3.385 1.00 15.79 223 TYR B N 1
ATOM 3983 C CA . TYR B 2 220 ? 29.294 -2.679 -2.055 1.00 15.40 223 TYR B CA 1
ATOM 3984 C C . TYR B 2 220 ? 28.720 -1.255 -2.102 1.00 14.79 223 TYR B C 1
ATOM 3985 O O . TYR B 2 220 ? 29.037 -0.453 -3.015 1.00 15.89 223 TYR B O 1
ATOM 3994 N N . THR B 2 221 ? 27.890 -0.912 -1.110 1.00 12.86 224 THR B N 1
ATOM 3995 C CA . THR B 2 221 ? 27.412 0.459 -1.026 1.00 13.23 224 THR B CA 1
ATOM 3996 C C . THR B 2 221 ? 28.583 1.349 -0.665 1.00 13.13 224 THR B C 1
ATOM 3997 O O . THR B 2 221 ? 29.605 0.888 -0.215 1.00 13.63 224 THR B O 1
ATOM 4001 N N A VAL B 2 222 ? 28.471 2.651 -0.868 0.50 14.25 225 VAL B N 1
ATOM 4002 N N B VAL B 2 222 ? 28.384 2.643 -0.857 0.50 14.73 225 VAL B N 1
ATOM 4003 C CA A VAL B 2 222 ? 29.614 3.497 -0.522 0.50 14.38 225 VAL B CA 1
ATOM 4004 C CA B VAL B 2 222 ? 29.407 3.628 -0.533 0.50 15.37 225 VAL B CA 1
ATOM 4005 C C A VAL B 2 222 ? 29.908 3.434 0.988 0.50 13.60 225 VAL B C 1
ATOM 4006 C C B VAL B 2 222 ? 29.849 3.493 0.935 0.50 14.31 225 VAL B C 1
ATOM 4007 O O A VAL B 2 222 ? 31.060 3.412 1.409 0.50 14.47 225 VAL B O 1
ATOM 4008 O O B VAL B 2 222 ? 31.026 3.504 1.263 0.50 15.21 225 VAL B O 1
ATOM 4015 N N . PHE B 2 223 ? 28.868 3.346 1.806 1.00 14.05 226 PHE B N 1
ATOM 4016 C CA . PHE B 2 223 ? 29.124 3.222 3.242 1.00 13.08 226 PHE B CA 1
ATOM 4017 C C . PHE B 2 223 ? 29.857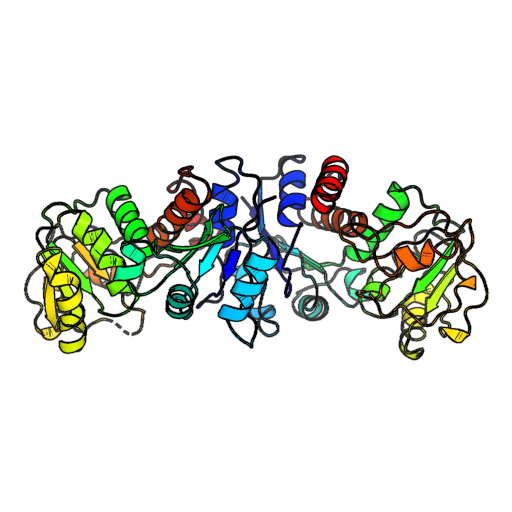 1.933 3.567 1.00 12.90 226 PHE B C 1
ATOM 4018 O O . PHE B 2 223 ? 30.821 1.902 4.337 1.00 13.40 226 PHE B O 1
ATOM 4026 N N . ASN B 2 224 ? 29.393 0.828 2.988 1.00 11.52 227 ASN B N 1
ATOM 4027 C CA . ASN B 2 224 ? 30.067 -0.466 3.229 1.00 12.28 227 ASN B CA 1
ATOM 4028 C C . ASN B 2 224 ? 31.480 -0.532 2.683 1.00 13.05 227 ASN B C 1
ATOM 4029 O O . ASN B 2 224 ? 32.335 -1.161 3.286 1.00 13.92 227 ASN B O 1
ATOM 4034 N N . GLN B 2 225 ? 31.716 0.136 1.547 1.00 13.89 228 GLN B N 1
ATOM 4035 C CA . GLN B 2 225 ? 33.081 0.272 1.026 1.00 14.99 228 GLN B CA 1
ATOM 4036 C C . GLN B 2 225 ? 33.999 0.970 2.041 1.00 14.40 228 GLN B C 1
ATOM 4037 O O . GLN B 2 225 ? 35.141 0.559 2.286 1.00 14.95 228 GLN B O 1
ATOM 4043 N N . TRP B 2 226 ? 33.485 2.040 2.640 1.00 14.03 229 TRP B N 1
ATOM 4044 C CA . TRP B 2 226 ? 34.239 2.794 3.660 1.00 14.64 229 TRP B CA 1
ATOM 4045 C C . TRP B 2 226 ? 34.520 1.944 4.888 1.00 13.95 229 TRP B C 1
ATOM 4046 O O . TRP B 2 226 ? 35.635 1.862 5.374 1.00 15.70 229 TRP B O 1
ATOM 4057 N N . ALA B 2 227 ? 33.500 1.223 5.347 1.00 13.59 230 ALA B N 1
ATOM 4058 C CA . ALA B 2 227 ? 33.658 0.331 6.496 1.00 13.33 230 ALA B CA 1
ATOM 4059 C C . ALA B 2 227 ? 34.721 -0.709 6.203 1.00 14.75 230 ALA B C 1
ATOM 4060 O O . ALA B 2 227 ? 35.579 -0.984 7.033 1.00 16.05 230 ALA B O 1
ATOM 4062 N N . ARG B 2 228 ? 34.684 -1.277 4.991 1.00 14.65 231 ARG B N 1
ATOM 4063 C CA . ARG B 2 228 ? 35.634 -2.333 4.640 1.00 16.58 231 ARG B CA 1
ATOM 4064 C C . ARG B 2 228 ? 37.063 -1.801 4.574 1.00 17.28 231 ARG B C 1
ATOM 4065 O O . ARG B 2 228 ? 38.011 -2.458 4.980 1.00 19.22 231 ARG B O 1
ATOM 4073 N N A GLN B 2 229 ? 37.209 -0.591 4.062 0.50 17.67 232 GLN B N 1
ATOM 4074 N N B GLN B 2 229 ? 37.193 -0.593 4.067 0.50 17.96 232 GLN B N 1
ATOM 4075 C CA A GLN B 2 229 ? 38.543 0.019 3.974 0.50 18.76 232 GLN B CA 1
ATOM 4076 C CA B GLN B 2 229 ? 38.499 0.060 3.941 0.50 19.30 232 GLN B CA 1
ATOM 4077 C C A GLN B 2 229 ? 39.140 0.120 5.368 0.50 19.39 232 GLN B C 1
ATOM 4078 C C B GLN B 2 229 ? 39.108 0.389 5.310 0.50 19.63 232 GLN B C 1
ATOM 4079 O O A GLN B 2 229 ? 40.337 -0.051 5.577 0.50 19.48 232 GLN B O 1
ATOM 4080 O O B GLN B 2 229 ? 40.289 0.745 5.421 0.50 19.08 232 GLN B O 1
ATOM 4091 N N . HIS B 2 230 ? 38.268 0.325 6.344 1.00 20.17 233 HIS B N 1
ATOM 4092 C CA . HIS B 2 230 ? 38.703 0.503 7.729 1.00 20.49 233 HIS B CA 1
ATOM 4093 C C . HIS B 2 230 ? 38.610 -0.721 8.620 1.00 21.76 233 HIS B C 1
ATOM 4094 O O . HIS B 2 230 ? 38.516 -0.624 9.862 1.00 22.94 233 HIS B O 1
ATOM 4101 N N . GLY B 2 231 ? 38.648 -1.884 7.981 1.00 21.84 234 GLY B N 1
ATOM 4102 C CA . GLY B 2 231 ? 38.793 -3.178 8.629 1.00 23.15 234 GLY B CA 1
ATOM 4103 C C . GLY B 2 231 ? 37.611 -3.927 9.173 1.00 24.08 234 GLY B C 1
ATOM 4104 O O . GLY B 2 231 ? 37.752 -5.017 9.750 1.00 25.21 234 GLY B O 1
ATOM 4105 N N A CYS B 2 232 ? 36.421 -3.376 8.992 0.50 23.52 235 CYS B N 1
ATOM 4106 N N B CYS B 2 232 ? 36.426 -3.403 8.910 0.50 23.89 235 CYS B N 1
ATOM 4107 C CA A CYS B 2 232 ? 35.263 -3.996 9.638 0.50 24.14 235 CYS B CA 1
ATOM 4108 C CA B CYS B 2 232 ? 35.188 -4.023 9.391 0.50 24.97 235 CYS B CA 1
ATOM 4109 C C A CYS B 2 232 ? 35.202 -5.509 9.426 0.50 25.09 235 CYS B C 1
ATOM 4110 C C B CYS B 2 232 ? 35.141 -5.565 9.353 0.50 25.59 235 CYS B C 1
ATOM 4111 O O A CYS B 2 232 ? 35.608 -6.051 8.376 0.50 26.51 235 CYS B O 1
ATOM 4112 O O B CYS B 2 232 ? 35.480 -6.196 8.328 0.50 26.48 235 CYS B O 1
ATOM 4117 N N . ALA B 2 233 ? 34.702 -6.185 10.453 1.00 25.68 236 ALA B N 1
ATOM 4118 C CA . ALA B 2 233 ? 34.569 -7.644 10.488 1.00 25.33 236 ALA B CA 1
ATOM 4119 C C . ALA B 2 233 ? 33.771 -8.162 9.259 1.00 24.78 236 ALA B C 1
ATOM 4120 O O . ALA B 2 233 ? 34.250 -8.977 8.442 1.00 27.34 236 ALA B O 1
ATOM 4122 N N A GLN B 2 234 ? 32.555 -7.641 9.126 0.60 23.82 237 GLN B N 1
ATOM 4123 N N B GLN B 2 234 ? 32.563 -7.641 9.130 0.40 23.50 237 GLN B N 1
ATOM 4124 C CA A GLN B 2 234 ? 31.622 -8.044 8.072 0.60 21.14 237 GLN B CA 1
ATOM 4125 C CA B GLN B 2 234 ? 31.693 -7.984 8.025 0.40 21.10 237 GLN B CA 1
ATOM 4126 C C A GLN B 2 234 ? 30.708 -6.843 7.769 0.60 17.96 237 GLN B C 1
ATOM 4127 C C B GLN B 2 234 ? 30.805 -6.771 7.756 0.40 18.18 237 GLN B C 1
ATOM 4128 O O A GLN B 2 234 ? 30.255 -6.167 8.682 0.60 17.09 237 GLN B O 1
ATOM 4129 O O B GLN B 2 234 ? 30.497 -5.995 8.662 0.40 17.53 237 GLN B O 1
ATOM 4140 N N . ALA B 2 235 ? 30.450 -6.588 6.495 1.00 15.09 238 ALA B N 1
ATOM 4141 C CA . ALA B 2 235 ? 29.650 -5.448 6.056 1.00 12.81 238 ALA B CA 1
ATOM 4142 C C . ALA B 2 235 ? 28.490 -5.995 5.261 1.00 11.99 238 ALA B C 1
ATOM 4143 O O . ALA B 2 235 ? 28.669 -6.598 4.225 1.00 14.17 238 ALA B O 1
ATOM 4145 N N . ILE B 2 236 ? 27.300 -5.766 5.782 1.00 11.81 239 ILE B N 1
ATOM 4146 C CA . ILE B 2 236 ? 26.035 -6.265 5.294 1.00 11.10 239 ILE B CA 1
ATOM 4147 C C . ILE B 2 236 ? 25.175 -5.115 4.773 1.00 10.53 239 ILE B C 1
ATOM 4148 O O . ILE B 2 236 ? 25.177 -4.024 5.333 1.00 10.80 239 ILE B O 1
ATOM 4153 N N . ASP B 2 237 ? 24.495 -5.339 3.657 1.00 10.25 240 ASP B N 1
ATOM 4154 C CA . ASP B 2 237 ? 23.615 -4.329 3.095 1.00 10.66 240 ASP B CA 1
ATOM 4155 C C . ASP B 2 237 ? 22.151 -4.575 3.509 1.00 10.81 240 ASP B C 1
ATOM 4156 O O . ASP B 2 237 ? 21.849 -5.509 4.270 1.00 11.46 240 ASP B O 1
ATOM 4161 N N . GLY B 2 238 ? 21.258 -3.729 3.036 1.00 10.57 241 GLY B N 1
ATOM 4162 C CA . GLY B 2 238 ? 19.887 -3.753 3.489 1.00 11.26 241 GLY B CA 1
ATOM 4163 C C . GLY B 2 238 ? 18.920 -4.659 2.781 1.00 10.39 241 GLY B C 1
ATOM 4164 O O . GLY B 2 238 ? 17.724 -4.611 3.038 1.00 11.69 241 GLY B O 1
ATOM 4165 N N . LEU B 2 239 ? 19.423 -5.494 1.895 1.00 10.51 242 LEU B N 1
ATOM 4166 C CA . LEU B 2 239 ? 18.521 -6.362 1.139 1.00 10.72 242 LEU B CA 1
ATOM 4167 C C . LEU B 2 239 ? 17.690 -7.240 2.074 1.00 10.52 242 LEU B C 1
ATOM 4168 O O . LEU B 2 239 ? 16.481 -7.418 1.879 1.00 11.53 242 LEU B O 1
ATOM 4173 N N . GLY B 2 240 ? 18.338 -7.757 3.114 1.00 10.29 243 GLY B N 1
ATOM 4174 C CA . GLY B 2 240 ? 17.663 -8.572 4.114 1.00 10.98 243 GLY B CA 1
ATOM 4175 C C . GLY B 2 240 ? 16.642 -7.830 4.954 1.00 10.64 243 GLY B C 1
ATOM 4176 O O . GLY B 2 240 ? 15.657 -8.420 5.443 1.00 10.43 243 GLY B O 1
ATOM 4177 N N . MET B 2 241 ? 16.877 -6.538 5.160 1.00 9.75 244 MET B N 1
ATOM 4178 C CA . MET B 2 241 ? 15.888 -5.705 5.862 1.00 11.05 244 MET B CA 1
ATOM 4179 C C . MET B 2 241 ? 14.624 -5.573 5.004 1.00 10.85 244 MET B C 1
ATOM 4180 O O . MET B 2 241 ? 13.498 -5.624 5.495 1.00 11.30 244 MET B O 1
ATOM 4185 N N . LEU B 2 242 ? 14.828 -5.366 3.715 1.00 10.94 245 LEU B N 1
ATOM 4186 C CA . LEU B 2 242 ? 13.698 -5.297 2.781 1.00 11.51 245 LEU B CA 1
ATOM 4187 C C . LEU B 2 242 ? 12.888 -6.587 2.854 1.00 10.70 245 LEU B C 1
ATOM 4188 O O . LEU B 2 242 ? 11.662 -6.572 2.987 1.00 10.72 245 LEU B O 1
ATOM 4193 N N . VAL B 2 243 ? 13.566 -7.718 2.762 1.00 11.37 246 VAL B N 1
ATOM 4194 C CA . VAL B 2 243 ? 12.864 -8.975 2.815 1.00 11.30 246 VAL B CA 1
ATOM 4195 C C . VAL B 2 243 ? 12.206 -9.223 4.179 1.00 11.02 246 VAL B C 1
ATOM 4196 O O . VAL B 2 243 ? 11.046 -9.676 4.269 1.00 11.07 246 VAL B O 1
ATOM 4200 N N . GLY B 2 244 ? 12.916 -8.859 5.240 1.00 11.17 247 GLY B N 1
ATOM 4201 C CA . GLY B 2 244 ? 12.416 -9.020 6.583 1.00 10.94 247 GLY B CA 1
ATOM 4202 C C . GLY B 2 244 ? 11.194 -8.194 6.890 1.00 10.33 247 GLY B C 1
ATOM 4203 O O . GLY B 2 244 ? 10.231 -8.674 7.469 1.00 10.83 247 GLY B O 1
ATOM 4204 N N . GLN B 2 245 ? 11.237 -6.922 6.516 1.00 10.68 248 GLN B N 1
ATOM 4205 C CA . GLN B 2 245 ? 10.079 -6.051 6.753 1.00 10.72 248 GLN B CA 1
ATOM 4206 C C . GLN B 2 245 ? 8.883 -6.582 5.941 1.00 10.20 248 GLN B C 1
ATOM 4207 O O . GLN B 2 245 ? 7.738 -6.571 6.417 1.00 11.03 248 GLN B O 1
ATOM 4213 N N . ALA B 2 246 ? 9.178 -7.055 4.723 1.00 9.77 249 ALA B N 1
ATOM 4214 C CA . ALA B 2 246 ? 8.143 -7.628 3.861 1.00 9.68 249 ALA B CA 1
ATOM 4215 C C . ALA B 2 246 ? 7.444 -8.832 4.552 1.00 9.90 249 ALA B C 1
ATOM 4216 O O . ALA B 2 246 ? 6.200 -8.971 4.514 1.00 9.93 249 ALA B O 1
ATOM 4218 N N . ALA B 2 247 ? 8.240 -9.707 5.154 1.00 9.75 250 ALA B N 1
ATOM 4219 C CA . ALA B 2 247 ? 7.714 -10.882 5.849 1.00 10.28 250 ALA B CA 1
ATOM 4220 C C . ALA B 2 247 ? 6.791 -10.484 7.004 1.00 10.07 250 ALA B C 1
ATOM 4221 O O . ALA B 2 247 ? 5.765 -11.121 7.223 1.00 10.61 250 ALA B O 1
ATOM 4223 N N . GLU B 2 248 ? 7.159 -9.431 7.716 1.00 10.85 251 GLU B N 1
ATOM 4224 C CA . GLU B 2 248 ? 6.331 -8.957 8.830 1.00 11.49 251 GLU B CA 1
ATOM 4225 C C . GLU B 2 248 ? 5.048 -8.346 8.315 1.00 10.07 251 GLU B C 1
ATOM 4226 O O . GLU B 2 248 ? 3.983 -8.552 8.886 1.00 11.19 251 GLU B O 1
ATOM 4232 N N . SER B 2 249 ? 5.123 -7.617 7.212 1.00 10.15 252 SER B N 1
ATOM 4233 C CA . SER B 2 249 ? 3.908 -7.062 6.624 1.00 9.85 252 SER B CA 1
ATOM 4234 C C . SER B 2 249 ? 2.960 -8.199 6.209 1.00 9.99 252 SER B C 1
ATOM 4235 O O . SER B 2 249 ? 1.740 -8.133 6.384 1.00 10.55 252 SER B O 1
ATOM 4238 N N . PHE B 2 250 ? 3.543 -9.198 5.560 1.00 9.07 253 PHE B N 1
ATOM 4239 C CA . PHE B 2 250 ? 2.790 -10.352 5.083 1.00 9.89 253 PHE B CA 1
ATOM 4240 C C . PHE B 2 250 ? 2.098 -11.046 6.245 1.00 10.84 253 PHE B C 1
ATOM 4241 O O . PHE B 2 250 ? 0.938 -11.431 6.153 1.00 11.15 253 PHE B O 1
ATOM 4249 N N A MET B 2 251 ? 2.811 -11.210 7.354 0.50 11.13 254 MET B N 1
ATOM 4250 N N B MET B 2 251 ? 2.834 -11.211 7.349 0.50 11.09 254 MET B N 1
ATOM 4251 C CA A MET B 2 251 ? 2.197 -11.835 8.525 0.50 12.30 254 MET B CA 1
ATOM 4252 C CA B MET B 2 251 ? 2.277 -11.790 8.588 0.50 12.34 254 MET B CA 1
ATOM 4253 C C A MET B 2 251 ? 1.037 -10.995 9.047 0.50 12.37 254 MET B C 1
ATOM 4254 C C B MET B 2 251 ? 1.069 -10.996 9.056 0.50 12.33 254 MET B C 1
ATOM 4255 O O A MET B 2 251 ? -0.008 -11.529 9.403 0.50 11.76 254 MET B O 1
ATOM 4256 O O B MET B 2 251 ? 0.026 -11.559 9.374 0.50 11.67 254 MET B O 1
ATOM 4265 N N . LEU B 2 252 ? 1.194 -9.679 9.064 1.00 12.16 255 LEU B N 1
ATOM 4266 C CA . LEU B 2 252 ? 0.108 -8.821 9.480 1.00 13.19 255 LEU B CA 1
ATOM 4267 C C . LEU B 2 252 ? -1.112 -9.039 8.575 1.00 12.49 255 LEU B C 1
ATOM 4268 O O . LEU B 2 252 ? -2.267 -9.197 9.026 1.00 13.43 255 LEU B O 1
ATOM 4273 N N . TRP B 2 253 ? -0.864 -9.025 7.275 1.00 11.61 256 TRP B N 1
ATOM 4274 C CA . TRP B 2 253 ? -1.956 -9.142 6.321 1.00 11.30 256 TRP B CA 1
ATOM 4275 C C . TRP B 2 253 ? -2.658 -10.486 6.304 1.00 11.44 256 TRP B C 1
ATOM 4276 O O . TRP B 2 253 ? -3.903 -10.538 6.170 1.00 13.90 256 TRP B O 1
ATOM 4287 N N . ARG B 2 254 ? -1.862 -11.553 6.336 1.00 11.59 257 ARG B N 1
ATOM 4288 C CA . ARG B 2 254 ? -2.353 -12.912 6.077 1.00 11.64 257 ARG B CA 1
ATOM 4289 C C . ARG B 2 254 ? -2.373 -13.843 7.274 1.00 13.01 257 ARG B C 1
ATOM 4290 O O . ARG B 2 254 ? -3.015 -14.901 7.213 1.00 15.30 257 ARG B O 1
ATOM 4298 N N . GLY B 2 255 ? -1.669 -13.472 8.338 1.00 12.65 258 GLY B N 1
ATOM 4299 C CA . GLY B 2 255 ? -1.729 -14.233 9.592 1.00 14.12 258 GLY B CA 1
ATOM 4300 C C . GLY B 2 255 ? -0.768 -15.372 9.756 1.00 15.14 258 GLY B C 1
ATOM 4301 O O . GLY B 2 255 ? -0.827 -16.110 10.735 1.00 17.46 258 GLY B O 1
ATOM 4302 N N . LEU B 2 256 ? 0.157 -15.481 8.820 1.00 14.47 259 LEU B N 1
ATOM 4303 C CA . LEU B 2 256 ? 1.203 -16.488 8.887 1.00 15.49 259 LEU B CA 1
ATOM 4304 C C . LEU B 2 256 ? 2.526 -15.902 8.382 1.00 14.45 259 LEU B C 1
ATOM 4305 O O . LEU B 2 256 ? 2.563 -14.999 7.541 1.00 14.02 259 LEU B O 1
ATOM 4310 N N A ARG B 2 257 ? 3.620 -16.307 9.017 0.50 15.17 260 ARG B N 1
ATOM 4311 N N B ARG B 2 257 ? 3.603 -16.487 8.888 0.50 15.30 260 ARG B N 1
ATOM 4312 C CA A ARG B 2 257 ? 4.945 -15.814 8.651 0.50 14.78 260 ARG B CA 1
ATOM 4313 C CA B ARG B 2 257 ? 4.967 -16.021 8.669 0.50 15.13 260 ARG B CA 1
ATOM 4314 C C A ARG B 2 257 ? 5.509 -16.695 7.517 0.50 13.98 260 ARG B C 1
ATOM 4315 C C B ARG B 2 257 ? 5.751 -16.728 7.571 0.50 14.39 260 ARG B C 1
ATOM 4316 O O A ARG B 2 257 ? 5.454 -17.943 7.577 0.50 13.87 260 ARG B O 1
ATOM 4317 O O B ARG B 2 257 ? 6.282 -17.828 7.798 0.50 15.79 260 ARG B O 1
ATOM 4332 N N . PRO B 2 258 ? 5.949 -16.055 6.423 1.00 12.88 261 PRO B N 1
ATOM 4333 C CA . PRO B 2 258 ? 6.586 -16.783 5.341 1.00 12.75 261 PRO B CA 1
ATOM 4334 C C . PRO B 2 258 ? 8.079 -16.859 5.528 1.00 13.67 261 PRO B C 1
ATOM 4335 O O . PRO B 2 258 ? 8.669 -15.988 6.144 1.00 15.60 261 PRO B O 1
ATOM 4339 N N . GLY B 2 259 ? 8.662 -17.904 4.967 1.00 14.11 262 GLY B N 1
ATOM 4340 C CA . GLY B 2 259 ? 10.094 -18.075 4.900 1.00 14.22 262 GLY B CA 1
ATOM 4341 C C . GLY B 2 259 ? 10.723 -17.144 3.880 1.00 13.57 262 GLY B C 1
ATOM 4342 O O . GLY B 2 259 ? 10.159 -16.846 2.830 1.00 14.97 262 GLY B O 1
ATOM 4343 N N . THR B 2 260 ? 11.949 -16.744 4.159 1.00 12.50 263 THR B N 1
ATOM 4344 C CA . THR B 2 260 ? 12.639 -15.736 3.356 1.00 12.11 263 THR B CA 1
ATOM 4345 C C . THR B 2 260 ? 13.860 -16.229 2.598 1.00 12.02 263 THR B C 1
ATOM 4346 O O . THR B 2 260 ? 14.431 -15.493 1.829 1.00 11.20 263 THR B O 1
ATOM 4350 N N . LYS B 2 261 ? 14.244 -17.482 2.801 1.00 12.97 264 LYS B N 1
ATOM 4351 C CA . LYS B 2 261 ? 15.528 -17.988 2.278 1.00 12.16 264 LYS B CA 1
ATOM 4352 C C . LYS B 2 261 ? 15.626 -18.019 0.762 1.00 13.39 264 LYS B C 1
ATOM 4353 O O . LYS B 2 261 ? 16.598 -17.523 0.193 1.00 12.65 264 LYS B O 1
ATOM 4359 N N . GLN B 2 262 ? 14.635 -18.592 0.108 1.00 13.54 265 GLN B N 1
ATOM 4360 C CA . GLN B 2 262 ? 14.686 -18.605 -1.363 1.00 14.47 265 GLN B CA 1
ATOM 4361 C C . GLN B 2 262 ? 14.702 -17.167 -1.941 1.00 13.98 265 GLN B C 1
ATOM 4362 O O . GLN B 2 262 ? 15.431 -16.838 -2.862 1.00 13.96 265 GLN B O 1
ATOM 4368 N N . ILE B 2 263 ? 13.843 -16.327 -1.400 1.00 13.23 266 ILE B N 1
ATOM 4369 C CA . ILE B 2 263 ? 13.714 -14.958 -1.854 1.00 12.52 266 ILE B CA 1
ATOM 4370 C C . ILE B 2 263 ? 15.037 -14.188 -1.744 1.00 12.35 266 ILE B C 1
ATOM 4371 O O . ILE B 2 263 ? 15.473 -13.513 -2.688 1.00 13.27 266 ILE B O 1
ATOM 4376 N N . LEU B 2 264 ? 15.688 -14.285 -0.581 1.00 11.74 267 LEU B N 1
ATOM 4377 C CA . LEU B 2 264 ? 16.928 -13.544 -0.369 1.00 11.88 267 LEU B CA 1
ATOM 4378 C C . LEU B 2 264 ? 18.015 -14.020 -1.335 1.00 12.43 267 LEU B C 1
ATOM 4379 O O . LEU B 2 264 ? 18.700 -13.225 -1.961 1.00 13.06 267 LEU B O 1
ATOM 4384 N N . ARG B 2 265 ? 18.107 -15.326 -1.488 1.00 12.99 268 ARG B N 1
ATOM 4385 C CA . ARG B 2 265 ? 19.104 -15.914 -2.399 1.00 14.36 268 ARG B CA 1
ATOM 4386 C C . ARG B 2 265 ? 18.885 -15.439 -3.838 1.00 14.07 268 ARG B C 1
ATOM 4387 O O . ARG B 2 265 ? 19.824 -15.015 -4.512 1.00 15.70 268 ARG B O 1
ATOM 4395 N N . GLU B 2 266 ? 17.627 -15.449 -4.287 1.00 13.58 269 GLU B N 1
ATOM 4396 C CA . GLU B 2 266 ? 17.311 -15.047 -5.657 1.00 13.77 269 GLU B CA 1
ATOM 4397 C C . GLU B 2 266 ? 17.468 -13.547 -5.884 1.00 13.50 269 GLU B C 1
ATOM 4398 O O . GLU B 2 266 ? 17.968 -13.109 -6.921 1.00 14.10 269 GLU B O 1
ATOM 4404 N N . LEU B 2 267 ? 17.037 -12.739 -4.924 1.00 13.13 270 LEU B N 1
ATOM 4405 C CA . LEU B 2 267 ? 17.225 -11.289 -5.068 1.00 13.03 270 LEU B CA 1
ATOM 4406 C C . LEU B 2 267 ? 18.703 -10.941 -5.118 1.00 12.45 270 LEU B C 1
ATOM 4407 O O . LEU B 2 267 ? 19.118 -10.087 -5.891 1.00 14.61 270 LEU B O 1
ATOM 4412 N N . ARG B 2 268 ? 19.491 -11.596 -4.284 1.00 12.38 271 ARG B N 1
ATOM 4413 C CA . ARG B 2 268 ? 20.932 -11.313 -4.263 1.00 12.75 271 ARG B CA 1
ATOM 4414 C C . ARG B 2 268 ? 21.570 -11.665 -5.604 1.00 13.85 271 ARG B C 1
ATOM 4415 O O . ARG B 2 268 ? 22.364 -10.916 -6.130 1.00 14.24 271 ARG B O 1
ATOM 4423 N N . LYS B 2 269 ? 21.206 -12.821 -6.125 1.00 13.94 272 LYS B N 1
ATOM 4424 C CA . LYS B 2 269 ? 21.665 -13.275 -7.435 1.00 15.99 272 LYS B CA 1
ATOM 4425 C C . LYS B 2 269 ? 21.297 -12.267 -8.497 1.00 16.44 272 LYS B C 1
ATOM 4426 O O . LYS B 2 269 ? 22.123 -11.898 -9.342 1.00 17.93 272 LYS B O 1
ATOM 4432 N N . ASN B 2 270 ? 20.056 -11.805 -8.466 1.00 16.25 273 ASN B N 1
ATOM 4433 C CA . ASN B 2 270 ? 19.606 -10.854 -9.475 1.00 17.23 273 ASN B CA 1
ATOM 4434 C C . ASN B 2 270 ? 20.292 -9.493 -9.404 1.00 18.04 273 ASN B C 1
ATOM 4435 O O . ASN B 2 270 ? 20.623 -8.880 -10.424 1.00 18.94 273 ASN B O 1
ATOM 4440 N N . LEU B 2 271 ? 20.559 -9.017 -8.197 1.00 18.53 274 LEU B N 1
ATOM 4441 C CA . LEU B 2 271 ? 21.288 -7.748 -8.045 1.00 20.15 274 LEU B CA 1
ATOM 4442 C C . LEU B 2 271 ? 22.658 -7.788 -8.689 1.00 20.43 274 LEU B C 1
ATOM 4443 O O . LEU B 2 271 ? 23.129 -6.786 -9.212 1.00 21.58 274 LEU B O 1
ATOM 4448 N N . GLU B 2 272 ? 23.289 -8.949 -8.638 1.00 20.59 275 GLU B N 1
ATOM 4449 C CA . GLU B 2 272 ? 24.651 -9.115 -9.129 1.00 21.42 275 GLU B CA 1
ATOM 4450 C C . GLU B 2 272 ? 24.716 -9.472 -10.601 1.00 23.62 275 GLU B C 1
ATOM 4451 O O . GLU B 2 272 ? 25.784 -9.384 -11.236 1.00 26.21 275 GLU B O 1
ATOM 4457 N N . GLY B 2 273 ? 23.583 -9.919 -11.123 1.00 23.80 276 GLY B N 1
ATOM 4458 C CA . GLY B 2 273 ? 23.456 -10.234 -12.548 1.00 25.64 276 GLY B CA 1
ATOM 4459 C C . GLY B 2 273 ? 23.424 -8.922 -13.323 1.00 27.31 276 GLY B C 1
ATOM 4460 O O . GLY B 2 273 ? 23.156 -8.891 -14.535 1.00 31.63 276 GLY B O 1
#